Protein 3E8U (pdb70)

B-factor: mean 20.19, std 6.58, range [5.54, 47.51]

Secondary structure (P-SEA, 3-state):
ccbbbbbcbbbbcccbbbbbbbbbcccccccbbbbbbbbcccbbbbbcccccccccbbbbcccccccbbbbbcccccbbbbbbcccccccbbbbbbbbbccccccccccbbbbbbccbbbbbbbbbbbbccccccbbbbbcccccccccbbbbbcccccccccbbbbbbbbcccbbbbbbbbbbcccccccbbbbbbbbbcccbbbbbbbbcc/ccccccccccccccccbbbbbbbbbcccccccccccbbbbbbcccccccccccccccccccccccbbbbbcccbbbbbbccccccccbbbbbbbccccccccccbbbbbbbbcbbbbbbbbbcccaaaaaacbbbbbbbbcccccccbbbbbbcccccccccbbbbbbcccccccbbbbbbbbbbccccccccccccbbbbccccccccccccccc/cccccccccc

Solvent-accessible surface area: 19790 Å² total

Foldseek 3Di:
DWAWAKDAAEEAAAQAKDKMKIATDDDQLQVWKKWKWWQFPVGDIDTAWIARSNVQDTDGDPVNPDQWDWGDDVVRSMIMIMGGRDDQRSFTWMKIFIDDPPDTPHIYPTYTYHYDPDDWDAWDKDWAEDDPPDQKDKIKIKTWFGDDDDKDKDKPVPPFDPQKDKDDWDDDPNGTITMMMGMDGVVCPPVHWIWMWMGDVRVRDIDIGTHDD/DWAKAKPDQEDEDEAQDKDKIKIFTPWFQDDPHFRQKFKWWADPPDDTHGAAGRFFHGDPPHDPQWGKDDGTGIIMIMGGRDALQRQTWMKMWGDSDPPIDIYPTYGYAYDDDWDFWDKDKDWADPVVLVVFKTKIKMKTDFGPDPDKDKFKDFQRHTDDPQKDKDKDRQDSHNRGIMMMIMHMDTSVVVVVTFKIWIWMDDPVDPGIDIDMGTPD/DDDDPDPVDD

Radius of gyration: 24.17 Å; Cα contacts (8 Å, |Δi|>4): 1186; chains: 3; bounding box: 76×47×47 Å

Sequence (439 aa):
QIQLVQSGPELRKPGETVKISCKGSGYTFTHYGINWVKQTPSKDLKWMGWINTHTGEPIYADDFKGRFAFSLETSANTAYLQINNLNNGDMGTYFCTRSHRFGLDYWGQGTSVTVSSAKTTPPSVYPLAPGSAASMVTLGCLVKGYFPEPVTVTWNSGSLSSGVHTFPAVLQSDLYTLSSSVTVPSSTWPSETVTCNVAHPASSTKVDKKILDDNVLTQSPPSLAVSLGQRATISCKASQSVDYNGDSYLNWYQQKPGQPPKFLIYAASNLESGIPARFSGSGSGTDFNLNIHPVEEEDAATYYCQQSNEDPFTFGSGTKLEIKRADAAPTVSIFPPSSEQLTSGGASVVCFLNNFYPKDINVKWKIDGSERQNGVLNSWTDQDSKDSTYSMSSTLTLTKDEYERHNSYTCEATHKTSTSPIVKSFNRNGVQGSGAFGR

Nearest PDB structures (foldseek):
  3e8u-assembly1_L  TM=1.005E+00  e=2.965E-43  Mus musculus
  6ltg-assembly2_D  TM=9.933E-01  e=2.574E-39  Mus musculus
  8d54-assembly1_B  TM=9.760E-01  e=1.245E-37  Mus musculus
  5fb8-assembly1_A  TM=9.841E-01  e=1.713E-36  Mus musculus
  4mau-assembly1_L  TM=9.650E-01  e=2.745E-36  unclassified

Structure (mmCIF, N/CA/C/O backbone):
data_3E8U
#
_entry.id   3E8U
#
_cell.length_a   77.900
_cell.length_b   88.878
_cell.length_c   138.509
_cell.angle_alpha   90.000
_cell.angle_beta   90.000
_cell.angle_gamma   90.000
#
_symmetry.space_group_name_H-M   'C 2 2 21'
#
loop_
_entity.id
_entity.type
_entity.pdbx_description
1 polymer 'Fab 106.3 heavy chain'
2 polymer 'Fab 106.3 light chain'
3 polymer 'BNP peptide epitope'
4 water water
#
loop_
_atom_site.group_PDB
_atom_site.id
_atom_site.type_symbol
_atom_site.label_atom_id
_atom_site.label_alt_id
_atom_site.label_comp_id
_atom_site.label_asym_id
_atom_site.label_entity_id
_atom_site.label_seq_id
_atom_site.pdbx_PDB_ins_code
_atom_site.Cartn_x
_atom_site.Cartn_y
_atom_site.Cartn_z
_atom_site.occupancy
_atom_site.B_iso_or_equiv
_atom_site.auth_seq_id
_atom_site.auth_comp_id
_atom_site.auth_asym_id
_atom_site.auth_atom_id
_atom_site.pdbx_PDB_model_num
ATOM 1 N N . GLN A 1 1 ? 9.093 29.956 36.820 1.00 22.70 1 GLN H N 1
ATOM 2 C CA . GLN A 1 1 ? 8.875 28.505 37.062 1.00 22.10 1 GLN H CA 1
ATOM 3 C C . GLN A 1 1 ? 9.604 28.006 38.306 1.00 20.77 1 GLN H C 1
ATOM 4 O O . GLN A 1 1 ? 9.495 26.834 38.679 1.00 20.88 1 GLN H O 1
ATOM 10 N N . ILE A 1 2 ? 10.328 28.912 38.959 1.00 19.44 2 ILE H N 1
ATOM 11 C CA . ILE A 1 2 ? 10.762 28.687 40.330 1.00 17.75 2 ILE H CA 1
ATOM 12 C C . ILE A 1 2 ? 9.577 29.012 41.245 1.00 17.37 2 ILE H C 1
ATOM 13 O O . ILE A 1 2 ? 8.936 30.045 41.085 1.00 16.80 2 ILE H O 1
ATOM 18 N N . GLN A 1 3 ? 9.284 28.128 42.192 1.00 16.54 3 GLN H N 1
ATOM 19 C CA . GLN A 1 3 ? 8.280 28.442 43.194 1.00 16.93 3 GLN H CA 1
ATOM 20 C C . GLN A 1 3 ? 8.563 27.795 44.534 1.00 15.72 3 GLN H C 1
ATOM 21 O O . GLN A 1 3 ? 9.304 26.827 44.619 1.00 15.54 3 GLN H O 1
ATOM 27 N N . LEU A 1 4 ? 7.981 28.375 45.577 1.00 14.77 4 LEU H N 1
ATOM 28 C CA . LEU A 1 4 ? 7.951 27.782 46.897 1.00 13.54 4 LEU H CA 1
ATOM 29 C C . LEU A 1 4 ? 6.477 27.529 47.204 1.00 13.73 4 LEU H C 1
ATOM 30 O O . LEU A 1 4 ? 5.659 28.454 47.158 1.00 13.87 4 LEU H O 1
ATOM 35 N N . VAL A 1 5 ? 6.132 26.277 47.482 1.00 13.26 5 VAL H N 1
ATOM 36 C CA . VAL A 1 5 ? 4.746 25.914 47.752 1.00 12.92 5 VAL H CA 1
ATOM 37 C C . VAL A 1 5 ? 4.658 25.359 49.170 1.00 13.49 5 VAL H C 1
ATOM 38 O O . VAL A 1 5 ? 5.390 24.426 49.540 1.00 13.53 5 VAL H O 1
ATOM 42 N N . GLN A 1 6 ? 3.787 25.969 49.965 1.00 13.19 6 GLN H N 1
ATOM 43 C CA . GLN A 1 6 ? 3.609 25.595 51.358 1.00 13.20 6 GLN H CA 1
ATOM 44 C C . GLN A 1 6 ? 2.401 24.685 51.545 1.00 13.65 6 GLN H C 1
ATOM 45 O O . GLN A 1 6 ? 1.547 24.578 50.662 1.00 13.36 6 GLN H O 1
ATOM 51 N N . SER A 1 7 ? 2.335 24.039 52.708 1.00 13.91 7 SER H N 1
ATOM 52 C CA . SER A 1 7 ? 1.189 23.211 53.082 1.00 14.50 7 SER H CA 1
ATOM 53 C C . SER A 1 7 ? -0.022 24.099 53.399 1.00 14.26 7 SER H C 1
ATOM 54 O O . SER A 1 7 ? 0.114 25.322 53.478 1.00 14.90 7 SER H O 1
ATOM 57 N N . GLY A 1 8 ? -1.187 23.487 53.588 1.00 14.32 8 GLY H N 1
ATOM 58 C CA . GLY A 1 8 ? -2.457 24.214 53.652 1.00 14.30 8 GLY H CA 1
ATOM 59 C C . GLY A 1 8 ? -2.765 24.809 55.007 1.00 14.10 8 GLY H C 1
ATOM 60 O O . GLY A 1 8 ? -1.990 24.629 55.943 1.00 14.13 8 GLY H O 1
ATOM 61 N N . PRO A 1 9 ? -3.898 25.535 55.119 1.00 14.21 9 PRO H N 1
ATOM 62 C CA . PRO A 1 9 ? -4.301 26.167 56.386 1.00 14.73 9 PRO H CA 1
ATOM 63 C C . PRO A 1 9 ? -4.402 25.151 57.519 1.00 15.27 9 PRO H C 1
ATOM 64 O O . PRO A 1 9 ? -4.825 24.008 57.300 1.00 15.32 9 PRO H O 1
ATOM 68 N N . GLU A 1 10 ? -4.004 25.564 58.716 1.00 16.10 10 GLU H N 1
ATOM 69 C CA . GLU A 1 10 ? -4.016 24.665 59.869 1.00 17.12 10 GLU H CA 1
ATOM 70 C C . GLU A 1 10 ? -4.823 25.229 61.035 1.00 17.37 10 GLU H C 1
ATOM 71 O O . GLU A 1 10 ? -4.740 26.427 61.354 1.00 17.03 10 GLU H O 1
ATOM 77 N N . LEU A 1 11 ? -5.594 24.338 61.655 1.00 17.90 11 LEU H N 1
ATOM 78 C CA . LEU A 1 11 ? -6.325 24.618 62.891 1.00 18.28 11 LEU H CA 1
ATOM 79 C C . LEU A 1 11 ? -5.792 23.717 64.000 1.00 18.24 11 LEU H C 1
ATOM 80 O O . LEU A 1 11 ? -5.683 22.503 63.825 1.00 18.20 11 LEU H O 1
ATOM 85 N N . ARG A 1 12 ? -5.467 24.322 65.139 1.00 19.06 12 ARG H N 1
ATOM 86 C CA . ARG A 1 12 ? -5.024 23.573 66.321 1.00 19.83 12 ARG H CA 1
ATOM 87 C C . ARG A 1 12 ? -5.678 24.118 67.584 1.00 20.18 12 ARG H C 1
ATOM 88 O O . ARG A 1 12 ? -6.075 25.279 67.640 1.00 20.63 12 ARG H O 1
ATOM 96 N N . LYS A 1 13 ? -5.811 23.263 68.589 1.00 21.31 13 LYS H N 1
ATOM 97 C CA . LYS A 1 13 ? -6.188 23.701 69.936 1.00 22.00 13 LYS H CA 1
ATOM 98 C C . LYS A 1 13 ? -4.950 24.241 70.662 1.00 22.14 13 LYS H C 1
ATOM 99 O O . LYS A 1 13 ? -3.825 23.865 70.311 1.00 21.85 13 LYS H O 1
ATOM 105 N N . PRO A 1 14 ? -5.146 25.122 71.675 1.00 22.52 14 PRO H N 1
ATOM 106 C CA . PRO A 1 14 ? -4.009 25.623 72.467 1.00 22.55 14 PRO H CA 1
ATOM 107 C C . PRO A 1 14 ? -3.150 24.483 73.028 1.00 22.50 14 PRO H C 1
ATOM 108 O O . PRO A 1 14 ? -3.686 23.446 73.443 1.00 22.27 14 PRO H O 1
ATOM 112 N N . GLY A 1 15 ? -1.828 24.658 72.999 1.00 21.94 15 GLY H N 1
ATOM 113 C CA . GLY A 1 15 ? -0.920 23.662 73.561 1.00 21.55 15 GLY H CA 1
ATOM 114 C C . GLY A 1 15 ? -0.451 22.608 72.579 1.00 21.38 15 GLY H C 1
ATOM 115 O O . GLY A 1 15 ? 0.526 21.908 72.832 1.00 21.52 15 GLY H O 1
ATOM 116 N N . GLU A 1 16 ? -1.136 22.502 71.446 1.00 20.83 16 GLU H N 1
ATOM 117 C CA . GLU A 1 16 ? -0.773 21.525 70.433 1.00 20.38 16 GLU H CA 1
ATOM 118 C C . GLU A 1 16 ? 0.395 22.029 69.569 1.00 19.54 16 GLU H C 1
ATOM 119 O O . GLU A 1 16 ? 0.886 23.152 69.749 1.00 18.70 16 GLU H O 1
ATOM 125 N N . THR A 1 17 ? 0.798 21.186 68.620 1.00 18.61 17 THR H N 1
ATOM 126 C CA . THR A 1 17 ? 1.917 21.452 67.730 1.00 17.92 17 THR H CA 1
ATOM 127 C C . THR A 1 17 ? 1.437 21.548 66.285 1.00 17.47 17 THR H C 1
ATOM 128 O O . THR A 1 17 ? 0.510 20.846 65.891 1.00 17.49 17 THR H O 1
ATOM 132 N N . VAL A 1 18 ? 2.063 22.441 65.517 1.00 16.48 18 VAL H N 1
ATOM 133 C CA . VAL A 1 18 ? 1.871 22.508 64.072 1.00 15.54 18 VAL H CA 1
ATOM 134 C C . VAL A 1 18 ? 3.220 22.396 63.336 1.00 15.81 18 VAL H C 1
ATOM 135 O O . VAL A 1 18 ? 4.208 22.986 63.755 1.00 15.90 18 VAL H O 1
ATOM 139 N N . LYS A 1 19 ? 3.239 21.620 62.255 1.00 15.40 19 LYS H N 1
ATOM 140 C CA . LYS A 1 19 ? 4.388 21.530 61.375 1.00 15.68 19 LYS H CA 1
ATOM 141 C C . LYS A 1 19 ? 3.973 21.928 59.961 1.00 15.41 19 LYS H C 1
ATOM 142 O O . LYS A 1 19 ? 3.020 21.377 59.409 1.00 15.75 19 LYS H O 1
ATOM 148 N N . ILE A 1 20 ? 4.705 22.884 59.398 1.00 14.97 20 ILE H N 1
ATOM 149 C CA . ILE A 1 20 ? 4.388 23.515 58.114 1.00 14.60 20 ILE H CA 1
ATOM 150 C C . ILE A 1 20 ? 5.530 23.259 57.133 1.00 14.63 20 ILE H C 1
ATOM 151 O O . ILE A 1 20 ? 6.699 23.431 57.487 1.00 14.56 20 ILE H O 1
ATOM 156 N N . SER A 1 21 ? 5.197 22.836 55.913 1.00 14.32 21 SER H N 1
ATOM 157 C CA . SER A 1 21 ? 6.225 22.576 54.899 1.00 14.82 21 SER H CA 1
ATOM 158 C C . SER A 1 21 ? 6.305 23.668 53.834 1.00 14.79 21 SER H C 1
ATOM 159 O O . SER A 1 21 ? 5.340 24.386 53.588 1.00 14.49 21 SER H O 1
ATOM 162 N N . CYS A 1 22 ? 7.482 23.774 53.228 1.00 15.19 22 CYS H N 1
ATOM 163 C CA . CYS A 1 22 ? 7.775 24.700 52.152 1.00 15.47 22 CYS H CA 1
ATOM 164 C C . CYS A 1 22 ? 8.637 23.968 51.114 1.00 15.39 22 CYS H C 1
ATOM 165 O O . CYS A 1 22 ? 9.804 23.664 51.365 1.00 15.38 22 CYS H O 1
ATOM 168 N N . LYS A 1 23 ? 8.062 23.690 49.953 1.00 15.56 23 LYS H N 1
ATOM 169 C CA . LYS A 1 23 ? 8.749 22.913 48.926 1.00 15.44 23 LYS H CA 1
ATOM 170 C C . LYS A 1 23 ? 9.240 23.817 47.799 1.00 15.21 23 LYS H C 1
ATOM 171 O O . LYS A 1 23 ? 8.452 24.504 47.177 1.00 14.80 23 LYS H O 1
ATOM 177 N N . GLY A 1 24 ? 10.546 23.815 47.542 1.00 15.26 24 GLY H N 1
ATOM 178 C CA . GLY A 1 24 ? 11.100 24.629 46.455 1.00 14.82 24 GLY H CA 1
ATOM 179 C C . GLY A 1 24 ? 11.288 23.818 45.193 1.00 14.97 24 GLY H C 1
ATOM 180 O O . GLY A 1 24 ? 11.689 22.647 45.258 1.00 15.81 24 GLY H O 1
ATOM 181 N N . SER A 1 25 ? 10.985 24.422 44.047 1.00 14.45 25 SER H N 1
ATOM 182 C CA . SER A 1 25 ? 11.210 23.778 42.749 1.00 14.37 25 SER H CA 1
ATOM 183 C C . SER A 1 25 ? 11.743 24.754 41.692 1.00 13.63 25 SER H C 1
ATOM 184 O O . SER A 1 25 ? 11.567 25.960 41.806 1.00 12.99 25 SER H O 1
ATOM 187 N N . GLY A 1 26 ? 12.404 24.215 40.677 1.00 13.36 26 GLY H N 1
ATOM 188 C CA . GLY A 1 26 ? 12.881 24.999 39.543 1.00 13.53 26 GLY H CA 1
ATOM 189 C C . GLY A 1 26 ? 14.290 25.535 39.738 1.00 13.47 26 GLY H C 1
ATOM 190 O O . GLY A 1 26 ? 14.801 26.291 38.908 1.00 14.35 26 GLY H O 1
ATOM 191 N N . TYR A 1 27 ? 14.910 25.146 40.844 1.00 13.32 27 TYR H N 1
ATOM 192 C CA . TYR A 1 27 ? 16.275 25.533 41.187 1.00 12.80 27 TYR H CA 1
ATOM 193 C C . TYR A 1 27 ? 16.789 24.501 42.177 1.00 12.88 27 TYR H C 1
ATOM 194 O O . TYR A 1 27 ? 15.997 23.710 42.713 1.00 12.73 27 TYR H O 1
ATOM 203 N N . THR A 1 28 ? 18.111 24.511 42.408 1.00 12.84 28 THR H N 1
ATOM 204 C CA . THR A 1 28 ? 18.755 23.592 43.329 1.00 12.62 28 THR H CA 1
ATOM 205 C C . THR A 1 28 ? 18.461 24.053 44.743 1.00 12.50 28 THR H C 1
ATOM 206 O O . THR A 1 28 ? 18.969 25.076 45.181 1.00 12.19 28 THR H O 1
ATOM 210 N N . PHE A 1 29 ? 17.632 23.268 45.433 1.00 12.88 29 PHE H N 1
ATOM 211 C CA . PHE A 1 29 ? 17.110 23.598 46.750 1.00 12.80 29 PHE H CA 1
ATOM 212 C C . PHE A 1 29 ? 18.192 23.826 47.806 1.00 13.20 29 PHE H C 1
ATOM 213 O O . PHE A 1 29 ? 18.080 24.751 48.620 1.00 13.86 29 PHE H O 1
ATOM 221 N N . THR A 1 30 ? 19.229 22.990 47.805 1.00 13.19 30 THR H N 1
ATOM 222 C CA . THR A 1 30 ? 20.311 23.104 48.803 1.00 12.81 30 THR H CA 1
ATOM 223 C C . THR A 1 30 ? 21.331 24.221 48.548 1.00 12.97 30 THR H C 1
ATOM 224 O O . THR A 1 30 ? 22.370 24.286 49.231 1.00 13.47 30 THR H O 1
ATOM 228 N N . HIS A 1 31 ? 21.041 25.098 47.585 1.00 12.12 31 HIS H N 1
ATOM 229 C CA . HIS A 1 31 ? 21.957 26.180 47.223 1.00 11.77 31 HIS H CA 1
ATOM 230 C C . HIS A 1 31 ? 21.485 27.544 47.725 1.00 11.52 31 HIS H C 1
ATOM 231 O O . HIS A 1 31 ? 22.229 28.532 47.676 1.00 10.93 31 HIS H O 1
ATOM 238 N N . TYR A 1 32 ? 20.257 27.579 48.243 1.00 11.14 32 TYR H N 1
ATOM 239 C CA . TYR A 1 32 ? 19.653 28.818 48.731 1.00 10.81 32 TYR H CA 1
ATOM 240 C C . TYR A 1 32 ? 19.061 28.660 50.125 1.00 10.51 32 TYR H C 1
ATOM 241 O O . TYR A 1 32 ? 18.403 27.666 50.407 1.00 10.68 32 TYR H O 1
ATOM 250 N N . GLY A 1 33 ? 19.288 29.645 50.989 1.00 10.32 33 GLY H N 1
ATOM 251 C CA . GLY A 1 33 ? 18.710 29.622 52.330 1.00 10.41 33 GLY H CA 1
ATOM 252 C C . GLY A 1 33 ? 17.199 29.836 52.286 1.00 10.58 33 GLY H C 1
ATOM 253 O O . GLY A 1 33 ? 16.665 30.400 51.314 1.00 10.27 33 GLY H O 1
ATOM 254 N N . ILE A 1 34 ? 16.518 29.349 53.320 1.00 10.84 34 ILE H N 1
ATOM 255 C CA . ILE A 1 34 ? 15.078 29.584 53.513 1.00 11.18 34 ILE H CA 1
ATOM 256 C C . ILE A 1 34 ? 14.912 30.436 54.767 1.00 11.38 34 ILE H C 1
ATOM 257 O O . ILE A 1 34 ? 15.431 30.085 55.834 1.00 11.47 34 ILE H O 1
ATOM 262 N N . ASN A 1 35 ? 14.217 31.562 54.626 1.00 11.70 35 ASN H N 1
ATOM 263 C CA . ASN A 1 35 ? 13.868 32.423 55.759 1.00 11.65 35 ASN H CA 1
ATOM 264 C C . ASN A 1 35 ? 12.424 32.170 56.144 1.00 11.51 35 ASN H C 1
ATOM 265 O O . ASN A 1 35 ? 11.635 31.760 55.306 1.00 11.93 35 ASN H O 1
ATOM 270 N N . TRP A 1 36 ? 12.080 32.398 57.409 1.00 11.83 36 TRP H N 1
ATOM 271 C CA . TRP A 1 36 ? 10.684 32.274 57.848 1.00 12.56 36 TRP H CA 1
ATOM 272 C C . TRP A 1 36 ? 10.193 33.627 58.345 1.00 12.60 36 TRP H C 1
ATOM 273 O O . TRP A 1 36 ? 10.902 34.340 59.067 1.00 12.63 36 TRP H O 1
ATOM 284 N N . VAL A 1 37 ? 9.003 33.999 57.888 1.00 12.56 37 VAL H N 1
ATOM 285 C CA . VAL A 1 37 ? 8.414 35.285 58.204 1.00 12.76 37 VAL H CA 1
ATOM 286 C C . VAL A 1 37 ? 6.991 35.061 58.728 1.00 13.22 37 VAL H C 1
ATOM 287 O O . VAL A 1 37 ? 6.183 34.366 58.104 1.00 13.30 37 VAL H O 1
ATOM 291 N N . LYS A 1 38 ? 6.699 35.652 59.879 1.00 13.49 38 LYS H N 1
ATOM 292 C CA . LYS A 1 38 ? 5.330 35.687 60.410 1.00 14.23 38 LYS H CA 1
ATOM 293 C C . LYS A 1 38 ? 4.614 36.977 60.026 1.00 14.31 38 LYS H C 1
ATOM 294 O O . LYS A 1 38 ? 5.167 38.063 60.196 1.00 14.60 38 LYS H O 1
ATOM 300 N N . GLN A 1 39 ? 3.389 36.860 59.519 1.00 14.36 39 GLN H N 1
ATOM 301 C CA . GLN A 1 39 ? 2.506 38.021 59.445 1.00 14.85 39 GLN H CA 1
ATOM 302 C C . GLN A 1 39 ? 1.408 37.892 60.518 1.00 15.71 39 GLN H C 1
ATOM 303 O O . GLN A 1 39 ? 0.651 36.907 60.548 1.00 15.50 39 GLN H O 1
ATOM 309 N N . THR A 1 40 ? 1.357 38.872 61.419 1.00 16.52 40 THR H N 1
ATOM 310 C CA . THR A 1 40 ? 0.380 38.878 62.514 1.00 17.50 40 THR H CA 1
ATOM 311 C C . THR A 1 40 ? -1.011 39.187 61.961 1.00 17.73 40 THR H C 1
ATOM 312 O O . THR A 1 40 ? -1.112 39.651 60.829 1.00 17.91 40 THR H O 1
ATOM 316 N N . PRO A 1 41 ? -2.086 38.894 62.732 1.00 18.65 41 PRO H N 1
ATOM 317 C CA . PRO A 1 41 ? -3.445 39.323 62.342 1.00 19.23 41 PRO H CA 1
ATOM 318 C C . PRO A 1 41 ? -3.558 40.813 61.988 1.00 19.59 41 PRO H C 1
ATOM 319 O O . PRO A 1 41 ? -4.225 41.153 61.012 1.00 20.21 41 PRO H O 1
ATOM 323 N N . SER A 1 42 ? -2.884 41.680 62.744 1.00 20.37 42 SER H N 1
ATOM 324 C CA . SER A 1 42 ? -2.824 43.124 62.440 1.00 20.94 42 SER H CA 1
ATOM 325 C C . SER A 1 42 ? -1.928 43.460 61.245 1.00 20.99 42 SER H C 1
ATOM 326 O O . SER A 1 42 ? -1.751 44.630 60.907 1.00 21.28 42 SER H O 1
ATOM 329 N N . LYS A 1 43 ? -1.380 42.426 60.606 1.00 21.12 43 LYS H N 1
ATOM 330 C CA . LYS A 1 43 ? -0.626 42.549 59.339 1.00 21.19 43 LYS H CA 1
ATOM 331 C C . LYS A 1 43 ? 0.846 42.966 59.461 1.00 20.54 43 LYS H C 1
ATOM 332 O O . LYS A 1 43 ? 1.491 43.244 58.447 1.00 20.64 43 LYS H O 1
ATOM 338 N N . ASP A 1 44 ? 1.372 43.010 60.686 1.00 20.15 44 ASP H N 1
ATOM 339 C CA . ASP A 1 44 ? 2.802 43.263 60.891 1.00 19.76 44 ASP H CA 1
ATOM 340 C C . ASP A 1 44 ? 3.643 42.088 60.366 1.00 18.95 44 ASP H C 1
ATOM 341 O O . ASP A 1 44 ? 3.250 40.938 60.500 1.00 18.57 44 ASP H O 1
ATOM 346 N N . LEU A 1 45 ? 4.796 42.388 59.770 1.00 18.21 45 LEU H N 1
ATOM 347 C CA . LEU A 1 45 ? 5.707 41.337 59.289 1.00 17.27 45 LEU H CA 1
ATOM 348 C C . LEU A 1 45 ? 6.904 41.166 60.223 1.00 16.99 45 LEU H C 1
ATOM 349 O O . LEU A 1 45 ? 7.636 42.118 60.489 1.00 16.65 45 LEU H O 1
ATOM 354 N N . LYS A 1 46 ? 7.097 39.939 60.703 1.00 16.92 46 LYS H N 1
ATOM 355 C CA . LYS A 1 46 ? 8.182 39.616 61.631 1.00 17.12 46 LYS H CA 1
ATOM 356 C C . LYS A 1 46 ? 9.075 38.514 61.080 1.00 15.78 46 LYS H C 1
ATOM 357 O O . LYS A 1 46 ? 8.613 37.433 60.762 1.00 16.24 46 LYS H O 1
ATOM 363 N N . TRP A 1 47 ? 10.360 38.805 60.950 1.00 15.16 47 TRP H N 1
ATOM 364 C CA . TRP A 1 47 ? 11.342 37.807 60.512 1.00 13.96 47 TRP H CA 1
ATOM 365 C C . TRP A 1 47 ? 11.656 36.845 61.668 1.00 13.35 47 TRP H C 1
ATOM 366 O O . TRP A 1 47 ? 12.032 37.276 62.761 1.00 13.57 47 TRP H O 1
ATOM 377 N N . MET A 1 48 ? 11.473 35.550 61.433 1.00 12.93 48 MET H N 1
ATOM 378 C CA . MET A 1 48 ? 11.654 34.530 62.486 1.00 12.69 48 MET H CA 1
ATOM 379 C C . MET A 1 48 ? 13.044 33.887 62.529 1.00 12.68 48 MET H C 1
ATOM 380 O O . MET A 1 48 ? 13.402 33.231 63.507 1.00 12.24 48 MET H O 1
ATOM 385 N N . GLY A 1 49 ? 13.812 34.063 61.462 1.00 12.52 49 GLY H N 1
ATOM 386 C CA . GLY A 1 49 ? 15.099 33.373 61.326 1.00 12.46 49 GLY H CA 1
ATOM 387 C C . GLY A 1 49 ? 15.227 32.676 59.985 1.00 12.60 49 GLY H C 1
ATOM 388 O O . GLY A 1 49 ? 14.373 32.844 59.100 1.00 12.62 49 GLY H O 1
ATOM 389 N N . TRP A 1 50 ? 16.284 31.882 59.837 1.00 12.16 50 TRP H N 1
ATOM 390 C CA . TRP A 1 50 ? 16.566 31.207 58.579 1.00 12.22 50 TRP H CA 1
ATOM 391 C C . TRP A 1 50 ? 17.312 29.888 58.778 1.00 12.22 50 TRP H C 1
ATOM 392 O O . TRP A 1 50 ? 17.904 29.640 59.821 1.00 12.15 50 TRP H O 1
ATOM 403 N N . ILE A 1 51 ? 17.260 29.034 57.770 1.00 12.91 51 ILE H N 1
ATOM 404 C CA . ILE A 1 51 ? 17.988 27.776 57.797 1.00 12.87 51 ILE H CA 1
ATOM 405 C C . ILE A 1 51 ? 18.906 27.682 56.570 1.00 13.80 51 ILE H C 1
ATOM 406 O O . ILE A 1 51 ? 18.495 27.969 55.440 1.00 13.74 51 ILE H O 1
ATOM 411 N N . ASN A 1 52 ? 20.168 27.331 56.824 1.00 14.38 52 ASN H N 1
ATOM 412 C CA . ASN A 1 52 ? 21.121 27.039 55.767 1.00 14.60 52 ASN H CA 1
ATOM 413 C C . ASN A 1 52 ? 20.744 25.672 55.208 1.00 14.82 52 ASN H C 1
ATOM 414 O O . ASN A 1 52 ? 20.714 24.682 55.942 1.00 14.87 52 ASN H O 1
ATOM 419 N N . THR A 1 53 A 20.417 25.620 53.923 1.00 14.65 52 THR H N 1
ATOM 420 C CA . THR A 1 53 A 19.925 24.379 53.330 1.00 14.93 52 THR H CA 1
ATOM 421 C C . THR A 1 53 A 21.040 23.391 52.958 1.00 15.10 52 THR H C 1
ATOM 422 O O . THR A 1 53 A 20.766 22.242 52.630 1.00 14.66 52 THR H O 1
ATOM 426 N N . HIS A 1 54 ? 22.284 23.853 53.007 1.00 15.94 53 HIS H N 1
ATOM 427 C CA . HIS A 1 54 ? 23.443 23.009 52.727 1.00 16.79 53 HIS H CA 1
ATOM 428 C C . HIS A 1 54 ? 23.972 22.368 54.025 1.00 16.75 53 HIS H C 1
ATOM 429 O O . HIS A 1 54 ? 24.274 21.176 54.057 1.00 16.84 53 HIS H O 1
ATOM 436 N N . THR A 1 55 ? 24.061 23.158 55.092 1.00 16.64 54 THR H N 1
ATOM 437 C CA . THR A 1 55 ? 24.540 22.651 56.378 1.00 16.47 54 THR H CA 1
ATOM 438 C C . THR A 1 55 ? 23.408 22.177 57.301 1.00 16.23 54 THR H C 1
ATOM 439 O O . THR A 1 55 ? 23.641 21.385 58.212 1.00 15.99 54 THR H O 1
ATOM 443 N N . GLY A 1 56 ? 22.193 22.669 57.073 1.00 15.67 55 GLY H N 1
ATOM 444 C CA . GLY A 1 56 ? 21.058 22.348 57.941 1.00 15.90 55 GLY H CA 1
ATOM 445 C C . GLY A 1 56 ? 20.985 23.168 59.224 1.00 15.98 55 GLY H C 1
ATOM 446 O O . GLY A 1 56 ? 20.095 22.952 60.054 1.00 15.50 55 GLY H O 1
ATOM 447 N N . GLU A 1 57 ? 21.916 24.104 59.391 1.00 16.33 56 GLU H N 1
ATOM 448 C CA . GLU A 1 57 ? 21.977 24.925 60.600 1.00 17.75 56 GLU H CA 1
ATOM 449 C C . GLU A 1 57 ? 20.925 26.041 60.591 1.00 16.75 56 GLU H C 1
ATOM 450 O O . GLU A 1 57 ? 20.858 26.818 59.635 1.00 16.28 56 GLU H O 1
ATOM 456 N N . PRO A 1 58 ? 20.072 26.091 61.642 1.00 16.65 57 PRO H N 1
ATOM 457 C CA . PRO A 1 58 ? 19.102 27.174 61.819 1.00 16.13 57 PRO H CA 1
ATOM 458 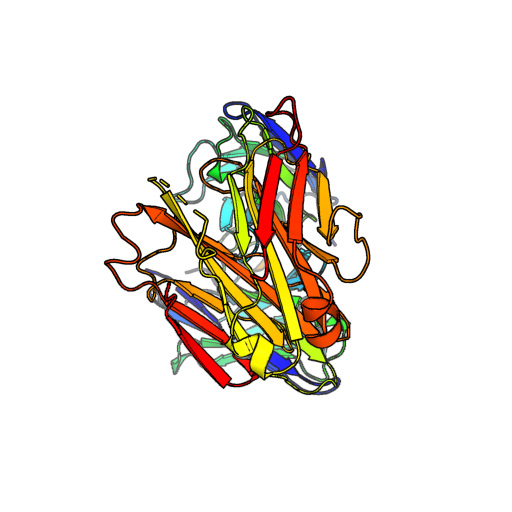C C . PRO A 1 58 ? 19.623 28.321 62.686 1.00 16.06 57 PRO H C 1
ATOM 459 O O . PRO A 1 58 ? 20.414 28.112 63.594 1.00 16.66 57 PRO H O 1
ATOM 463 N N . ILE A 1 59 ? 19.169 29.528 62.392 1.00 15.82 58 ILE H N 1
ATOM 464 C CA . ILE A 1 59 ? 19.387 30.691 63.234 1.00 15.33 58 ILE H CA 1
ATOM 465 C C . ILE A 1 59 ? 17.992 31.262 63.531 1.00 15.03 58 ILE H C 1
ATOM 466 O O . ILE A 1 59 ? 17.237 31.535 62.608 1.00 14.33 58 ILE H O 1
ATOM 471 N N . TYR A 1 60 ? 17.677 31.438 64.813 1.00 14.55 59 TYR H N 1
ATOM 472 C CA . TYR A 1 60 ? 16.399 31.986 65.255 1.00 14.12 59 TYR H CA 1
ATOM 473 C C . TYR A 1 60 ? 16.521 33.434 65.690 1.00 14.85 59 TYR H C 1
ATOM 474 O O . TYR A 1 60 ? 17.471 33.805 66.382 1.00 15.18 59 TYR H O 1
ATOM 483 N N . ALA A 1 61 ? 15.564 34.253 65.256 1.00 15.46 60 ALA H N 1
ATOM 484 C CA . ALA A 1 61 ? 15.383 35.584 65.801 1.00 15.89 60 ALA H CA 1
ATOM 485 C C . ALA A 1 61 ? 15.026 35.443 67.283 1.00 16.11 60 ALA H C 1
ATOM 486 O O . ALA A 1 61 ? 14.368 34.464 67.691 1.00 15.92 60 ALA H O 1
ATOM 488 N N . ASP A 1 62 ? 15.490 36.410 68.075 1.00 16.53 61 ASP H N 1
ATOM 489 C CA . ASP A 1 62 ? 15.265 36.449 69.521 1.00 17.07 61 ASP H CA 1
ATOM 490 C C . ASP A 1 62 ? 13.800 36.333 69.894 1.00 17.31 61 ASP H C 1
ATOM 491 O O . ASP A 1 62 ? 13.475 35.812 70.966 1.00 17.34 61 ASP H O 1
ATOM 496 N N . ASP A 1 63 ? 12.926 36.827 69.016 1.00 17.61 62 ASP H N 1
ATOM 497 C CA . ASP A 1 63 ? 11.475 36.729 69.230 1.00 18.84 62 ASP H CA 1
ATOM 498 C C . ASP A 1 63 ? 10.896 35.346 69.003 1.00 18.01 62 ASP H C 1
ATOM 499 O O . ASP A 1 63 ? 9.770 35.083 69.402 1.00 18.01 62 ASP H O 1
ATOM 504 N N . PHE A 1 64 ? 11.687 34.465 68.391 1.00 17.96 63 PHE H N 1
ATOM 505 C CA . PHE A 1 64 ? 11.243 33.125 68.032 1.00 17.84 63 PHE H CA 1
ATOM 506 C C . PHE A 1 64 ? 12.165 32.029 68.569 1.00 18.23 63 PHE H C 1
ATOM 507 O O . PHE A 1 64 ? 12.349 30.983 67.937 1.00 18.08 63 PHE H O 1
ATOM 515 N N . LYS A 1 65 ? 12.711 32.282 69.758 1.00 18.95 64 LYS H N 1
ATOM 516 C CA . LYS A 1 65 ? 13.629 31.373 70.427 1.00 20.34 64 LYS H CA 1
ATOM 517 C C . LYS A 1 65 ? 12.914 30.637 71.534 1.00 20.92 64 LYS H C 1
ATOM 518 O O . LYS A 1 65 ? 12.512 31.250 72.534 1.00 22.70 64 LYS H O 1
ATOM 524 N N . GLY A 1 66 ? 12.746 29.329 71.352 1.00 20.88 65 GLY H N 1
ATOM 525 C CA . GLY A 1 66 ? 12.074 28.478 72.332 1.00 20.10 65 GLY H CA 1
ATOM 526 C C . GLY A 1 66 ? 11.179 27.422 71.698 1.00 19.62 65 GLY H C 1
ATOM 527 O O . GLY A 1 66 ? 11.513 26.241 71.699 1.00 19.99 65 GLY H O 1
ATOM 528 N N . ARG A 1 67 ? 10.050 27.845 71.139 1.00 18.79 66 ARG H N 1
ATOM 529 C CA . ARG A 1 67 ? 9.021 26.905 70.670 1.00 18.50 66 ARG H CA 1
ATOM 530 C C . ARG A 1 67 ? 9.007 26.693 69.144 1.00 18.16 66 ARG H C 1
ATOM 531 O O . ARG A 1 67 ? 8.135 25.993 68.618 1.00 18.04 66 ARG H O 1
ATOM 539 N N . PHE A 1 68 ? 9.972 27.285 68.449 1.00 17.32 67 PHE H N 1
ATOM 540 C CA . PHE A 1 68 ? 9.999 27.267 66.978 1.00 17.12 67 PHE H CA 1
ATOM 541 C C . PHE A 1 68 ? 11.208 26.474 66.524 1.00 16.55 67 PHE H C 1
ATOM 542 O O . PHE A 1 68 ? 12.291 26.603 67.110 1.00 16.52 67 PHE H O 1
ATOM 550 N N . ALA A 1 69 ? 11.010 25.627 65.518 1.00 15.67 68 ALA H N 1
ATOM 551 C CA . ALA A 1 69 ? 12.085 24.802 64.994 1.00 15.38 68 ALA H CA 1
ATOM 552 C C . ALA A 1 69 ? 12.041 24.740 63.477 1.00 14.65 68 ALA H C 1
ATOM 553 O O . ALA A 1 69 ? 11.004 24.411 62.892 1.00 14.46 68 ALA H O 1
ATOM 555 N N . PHE A 1 70 ? 13.173 25.077 62.860 1.00 14.02 69 PHE H N 1
ATOM 556 C CA . PHE A 1 70 ? 13.390 24.921 61.421 1.00 13.51 69 PHE H CA 1
ATOM 557 C C . PHE A 1 70 ? 14.114 23.601 61.164 1.00 13.82 69 PHE H C 1
ATOM 558 O O . PHE A 1 70 ? 15.111 23.291 61.824 1.00 13.81 69 PHE H O 1
ATOM 566 N N . SER A 1 71 ? 13.603 22.824 60.212 1.00 13.94 70 SER H N 1
ATOM 567 C CA . SER A 1 71 ? 14.241 21.577 59.799 1.00 14.46 70 SER H CA 1
ATOM 568 C C . SER A 1 71 ? 14.186 21.403 58.289 1.00 14.50 70 SER H C 1
ATOM 569 O O . SER A 1 71 ? 13.632 22.238 57.581 1.00 14.64 70 SER H O 1
ATOM 572 N N . LEU A 1 72 ? 14.791 20.327 57.804 1.00 15.08 71 LEU H N 1
ATOM 573 C CA . LEU A 1 72 ? 14.824 20.050 56.379 1.00 15.44 71 LEU H CA 1
ATOM 574 C C . LEU A 1 72 ? 14.521 18.598 56.089 1.00 15.22 71 LEU H C 1
ATOM 575 O O . LEU A 1 72 ? 14.769 17.717 56.915 1.00 15.49 71 LEU H O 1
ATOM 580 N N . GLU A 1 73 ? 13.950 18.376 54.916 1.00 15.03 72 GLU H N 1
ATOM 581 C CA . GLU A 1 73 ? 14.013 17.097 54.251 1.00 15.31 72 GLU H CA 1
ATOM 582 C C . GLU A 1 73 ? 14.472 17.409 52.835 1.00 15.05 72 GLU H C 1
ATOM 583 O O . GLU A 1 73 ? 13.659 17.622 51.925 1.00 14.59 72 GLU H O 1
ATOM 589 N N . THR A 1 74 ? 15.788 17.476 52.658 1.00 14.70 73 THR H N 1
ATOM 590 C CA . THR A 1 74 ? 16.342 17.887 51.370 1.00 14.66 73 THR H CA 1
ATOM 591 C C . THR A 1 74 ? 15.998 16.931 50.215 1.00 14.77 73 THR H C 1
ATOM 592 O O . THR A 1 74 ? 15.937 17.369 49.062 1.00 15.15 73 THR H O 1
ATOM 596 N N . SER A 1 75 ? 15.768 15.643 50.503 1.00 14.50 74 SER H N 1
ATOM 597 C CA . SER A 1 75 ? 15.323 14.712 49.453 1.00 14.69 74 SER H CA 1
ATOM 598 C C . SER A 1 75 ? 13.921 15.043 48.920 1.00 14.76 74 SER H C 1
ATOM 599 O O . SER A 1 75 ? 13.558 14.608 47.825 1.00 15.16 74 SER H O 1
ATOM 602 N N . ALA A 1 76 ? 13.160 15.827 49.684 1.00 14.39 75 ALA H N 1
ATOM 603 C CA . ALA A 1 76 ? 11.866 16.340 49.251 1.00 14.02 75 ALA H CA 1
ATOM 604 C C . ALA A 1 76 ? 11.975 17.777 48.726 1.00 14.10 75 ALA H C 1
ATOM 605 O O . ALA A 1 76 ? 10.974 18.388 48.333 1.00 14.32 75 ALA H O 1
ATOM 607 N N . ASN A 1 77 ? 13.196 18.315 48.710 1.00 14.05 76 ASN H N 1
ATOM 608 C CA . ASN A 1 77 ? 13.418 19.736 48.439 1.00 13.65 76 ASN H CA 1
ATOM 609 C C . ASN A 1 77 ? 12.494 20.594 49.320 1.00 13.71 76 ASN H C 1
ATOM 610 O O . ASN A 1 77 ? 11.888 21.563 48.846 1.00 13.32 76 ASN H O 1
ATOM 615 N N . THR A 1 78 ? 12.390 20.224 50.600 1.00 13.51 77 THR H N 1
ATOM 616 C CA . THR A 1 78 ? 11.436 20.852 51.525 1.00 13.36 77 THR H CA 1
ATOM 617 C C . THR A 1 78 ? 12.089 21.330 52.825 1.00 13.75 77 THR H C 1
ATOM 618 O O . THR A 1 78 ? 12.934 20.637 53.390 1.00 13.95 77 THR H O 1
ATOM 622 N N . ALA A 1 79 ? 11.704 22.531 53.266 1.00 13.50 78 ALA H N 1
ATOM 623 C CA . ALA A 1 79 ? 12.016 23.033 54.593 1.00 13.59 78 ALA H CA 1
ATOM 624 C C . ALA A 1 79 ? 10.739 23.018 55.452 1.00 14.02 78 ALA H C 1
ATOM 625 O O . ALA A 1 79 ? 9.640 23.187 54.925 1.00 13.67 78 ALA H O 1
ATOM 627 N N . TYR A 1 80 ? 10.892 22.814 56.763 1.00 14.62 79 TYR H N 1
ATOM 628 C CA . TYR A 1 80 ? 9.755 22.794 57.696 1.00 15.24 79 TYR H CA 1
ATOM 629 C C . TYR A 1 80 ? 9.891 23.847 58.780 1.00 15.57 79 TYR H C 1
ATOM 630 O O . TYR A 1 80 ? 10.995 24.210 59.168 1.00 15.89 79 TYR H O 1
ATOM 639 N N . LEU A 1 81 ? 8.750 24.336 59.250 1.00 16.01 80 LEU H N 1
ATOM 640 C CA . LEU A 1 81 ? 8.676 25.147 60.443 1.00 16.06 80 LEU H CA 1
ATOM 641 C C . LEU A 1 81 ? 7.766 24.410 61.398 1.00 16.66 80 LEU H C 1
ATOM 642 O O . LEU A 1 81 ? 6.618 24.096 61.062 1.00 16.91 80 LEU H O 1
ATOM 647 N N . GLN A 1 82 ? 8.269 24.142 62.593 1.00 16.74 81 GLN H N 1
ATOM 648 C CA . GLN A 1 82 ? 7.433 23.561 63.617 1.00 17.21 81 GLN H CA 1
ATOM 649 C C . GLN A 1 82 ? 7.200 24.553 64.764 1.00 17.25 81 GLN H C 1
ATOM 650 O O . GLN A 1 82 ? 8.130 25.212 65.221 1.00 16.70 81 GLN H O 1
ATOM 656 N N . ILE A 1 83 ? 5.948 24.674 65.196 1.00 17.64 82 ILE H N 1
ATOM 657 C CA . ILE A 1 83 ? 5.606 25.493 66.361 1.00 18.29 82 ILE H CA 1
ATOM 658 C C . ILE A 1 83 ? 4.998 24.587 67.425 1.00 19.74 82 ILE H C 1
ATOM 659 O O . ILE A 1 83 ? 3.978 23.923 67.188 1.00 20.64 82 ILE H O 1
ATOM 664 N N . ASN A 1 84 A 5.629 24.566 68.596 1.00 20.62 82 ASN H N 1
ATOM 665 C CA . ASN A 1 84 A 5.220 23.710 69.692 1.00 21.27 82 ASN H CA 1
ATOM 666 C C . ASN A 1 84 A 4.469 24.515 70.722 1.00 21.32 82 ASN H C 1
ATOM 667 O O . ASN A 1 84 A 4.635 25.732 70.803 1.00 20.94 82 ASN H O 1
ATOM 672 N N . ASN A 1 85 B 3.632 23.829 71.500 1.00 21.98 82 ASN H N 1
ATOM 673 C CA . ASN A 1 85 B 2.834 24.463 72.560 1.00 22.65 82 ASN H CA 1
ATOM 674 C C . ASN A 1 85 B 2.151 25.765 72.104 1.00 22.15 82 ASN H C 1
ATOM 675 O O . ASN A 1 85 B 2.438 26.852 72.609 1.00 21.81 82 ASN H O 1
ATOM 680 N N . LEU A 1 86 C 1.242 25.633 71.143 1.00 22.23 82 LEU H N 1
ATOM 681 C CA . LEU A 1 86 C 0.564 26.793 70.539 1.00 22.18 82 LEU H CA 1
ATOM 682 C C . LEU A 1 86 C -0.293 27.599 71.509 1.00 22.55 82 LEU H C 1
ATOM 683 O O . LEU A 1 86 C -1.012 27.041 72.333 1.00 22.92 82 LEU H O 1
ATOM 688 N N . ASN A 1 87 ? -0.179 28.920 71.398 1.00 22.73 83 ASN H N 1
ATOM 689 C CA . ASN A 1 87 ? -1.030 29.860 72.105 1.00 22.88 83 ASN H CA 1
ATOM 690 C C . ASN A 1 87 ? -1.671 30.801 71.081 1.00 22.62 83 ASN H C 1
ATOM 691 O O . ASN A 1 87 ? -1.311 30.756 69.901 1.00 22.39 83 ASN H O 1
ATOM 696 N N . ASN A 1 88 ? -2.628 31.615 71.529 1.00 22.23 84 ASN H N 1
ATOM 697 C CA . ASN A 1 88 ? -3.367 32.540 70.657 1.00 22.12 84 ASN H CA 1
ATOM 698 C C . ASN A 1 88 ? -2.486 33.554 69.942 1.00 21.25 84 ASN H C 1
ATOM 699 O O . ASN A 1 88 ? -2.818 34.006 68.852 1.00 21.06 84 ASN H O 1
ATOM 704 N N . GLY A 1 89 ? -1.370 33.916 70.566 1.00 20.86 85 GLY H N 1
ATOM 705 C CA . GLY A 1 89 ? -0.401 34.824 69.948 1.00 19.98 85 GLY H CA 1
ATOM 706 C C . GLY A 1 89 ? 0.333 34.256 68.737 1.00 19.23 85 GLY H C 1
ATOM 707 O O . GLY A 1 89 ? 0.973 35.002 68.000 1.00 18.96 85 GLY H O 1
ATOM 708 N N . ASP A 1 90 ? 0.254 32.941 68.535 1.00 18.65 86 ASP H N 1
ATOM 709 C CA . ASP A 1 90 ? 0.890 32.303 67.377 1.00 18.41 86 ASP H CA 1
ATOM 710 C C . ASP A 1 90 ? -0.009 32.333 66.132 1.00 18.53 86 ASP H C 1
ATOM 711 O O . ASP A 1 90 ? 0.413 31.933 65.046 1.00 17.89 86 ASP H O 1
ATOM 716 N N . MET A 1 91 ? -1.254 32.785 66.298 1.00 18.69 87 MET H N 1
ATOM 717 C CA . MET A 1 91 ? -2.179 32.936 65.172 1.00 18.61 87 MET H CA 1
ATOM 718 C C . MET A 1 91 ? -1.656 33.958 64.168 1.00 17.92 87 MET H C 1
ATOM 719 O O . MET A 1 91 ? -1.116 35.001 64.547 1.00 17.73 87 MET H O 1
ATOM 724 N N . GLY A 1 92 ? -1.814 33.645 62.886 1.00 17.30 88 GLY H N 1
ATOM 725 C CA . GLY A 1 92 ? -1.269 34.466 61.811 1.00 16.39 88 GLY H CA 1
ATOM 726 C C . GLY A 1 92 ? -0.962 33.609 60.597 1.00 16.07 88 GLY H C 1
ATOM 727 O O . GLY A 1 92 ? -1.350 32.436 60.546 1.00 15.60 88 GLY H O 1
ATOM 728 N N . THR A 1 93 ? -0.269 34.209 59.626 1.00 15.45 89 THR H N 1
ATOM 729 C CA . THR A 1 93 ? 0.140 33.547 58.398 1.00 15.19 89 THR H CA 1
ATOM 730 C C . THR A 1 93 ? 1.668 33.437 58.371 1.00 14.70 89 THR H C 1
ATOM 731 O O . THR A 1 93 ? 2.373 34.407 58.593 1.00 14.61 89 THR H O 1
ATOM 735 N N . TYR A 1 94 ? 2.163 32.237 58.102 1.00 14.79 90 TYR H N 1
ATOM 736 C CA . TYR A 1 94 ? 3.597 31.991 58.081 1.00 14.88 90 TYR H CA 1
ATOM 737 C C . TYR A 1 94 ? 4.086 31.786 56.647 1.00 14.96 90 TYR H C 1
ATOM 738 O O . TYR A 1 94 ? 3.495 31.010 55.896 1.00 14.74 90 TYR H O 1
ATOM 747 N N . PHE A 1 95 ? 5.138 32.525 56.278 1.00 14.51 91 PHE H N 1
ATOM 748 C CA . PHE A 1 95 ? 5.714 32.506 54.930 1.00 14.55 91 PHE H CA 1
ATOM 749 C C . PHE A 1 95 ? 7.145 31.991 54.980 1.00 14.76 91 PHE H C 1
ATOM 750 O O . PHE A 1 95 ? 7.931 32.436 55.804 1.00 14.37 91 PHE H O 1
ATOM 758 N N . CYS A 1 96 ? 7.482 31.065 54.084 1.00 15.29 92 CYS H N 1
ATOM 759 C CA . CYS A 1 96 ? 8.880 30.798 53.759 1.00 14.95 92 CYS H CA 1
ATOM 760 C C . CYS A 1 96 ? 9.298 31.727 52.616 1.00 14.57 92 CYS H C 1
ATOM 761 O O . CYS A 1 96 ? 8.480 32.043 51.733 1.00 13.77 92 CYS H O 1
ATOM 764 N N . THR A 1 97 ? 10.554 32.188 52.658 1.00 13.53 93 THR H N 1
ATOM 765 C CA . THR A 1 97 ? 11.117 32.967 51.561 1.00 13.20 93 THR H CA 1
ATOM 766 C C . THR A 1 97 ? 12.553 32.551 51.268 1.00 12.96 93 THR H C 1
ATOM 767 O O . THR A 1 97 ? 13.319 32.306 52.188 1.00 13.27 93 THR H O 1
ATOM 771 N N . ARG A 1 98 ? 12.920 32.580 49.992 1.00 12.68 94 ARG H N 1
ATOM 772 C CA . ARG A 1 98 ? 14.282 32.291 49.562 1.00 12.80 94 ARG H CA 1
ATOM 773 C C . ARG A 1 98 ? 15.217 33.488 49.762 1.00 12.48 94 ARG H C 1
ATOM 774 O O . ARG A 1 98 ? 14.883 34.613 49.407 1.00 12.09 94 ARG H O 1
ATOM 782 N N . SER A 1 99 ? 16.396 33.219 50.323 1.00 12.89 95 SER H N 1
ATOM 783 C CA . SER A 1 99 ? 17.459 34.216 50.437 1.00 12.85 95 SER H CA 1
ATOM 784 C C . SER A 1 99 ? 17.931 34.730 49.109 1.00 12.75 95 SER H C 1
ATOM 785 O O . SER A 1 99 ? 18.163 33.963 48.171 1.00 12.52 95 SER H O 1
ATOM 788 N N . HIS A 1 100 ? 18.072 36.053 49.071 1.00 12.95 96 HIS H N 1
ATOM 789 C CA . HIS A 1 100 ? 18.680 36.809 47.994 1.00 12.97 96 HIS H CA 1
ATOM 790 C C . HIS A 1 100 ? 19.823 37.579 48.680 1.00 13.86 96 HIS H C 1
ATOM 791 O O . HIS A 1 100 ? 19.772 37.803 49.892 1.00 13.64 96 HIS H O 1
ATOM 798 N N . ARG A 1 101 ? 20.864 37.938 47.930 1.00 15.14 97 ARG H N 1
ATOM 799 C CA . ARG A 1 101 ? 22.016 38.688 48.468 1.00 16.51 97 ARG H CA 1
ATOM 800 C C . ARG A 1 101 ? 21.612 39.854 49.383 1.00 16.07 97 ARG H C 1
ATOM 801 O O . ARG A 1 101 ? 22.189 40.030 50.468 1.00 16.31 97 ARG H O 1
ATOM 809 N N . PHE A 1 102 ? 20.618 40.634 48.954 1.00 15.59 98 PHE H N 1
ATOM 810 C CA . PHE A 1 102 ? 20.076 41.748 49.755 1.00 15.27 98 PHE H CA 1
ATOM 811 C C . PHE A 1 102 ? 18.707 41.451 50.383 1.00 14.51 98 PHE H C 1
ATOM 812 O O . PHE A 1 102 ? 18.444 41.811 51.539 1.00 14.53 98 PHE H O 1
ATOM 820 N N . GLY A 1 103 ? 17.855 40.778 49.623 1.00 13.56 99 GLY H N 1
ATOM 821 C CA . GLY A 1 103 ? 16.450 40.670 49.976 1.00 12.87 99 GLY H CA 1
ATOM 822 C C . GLY A 1 103 ? 15.944 39.265 50.146 1.00 12.24 99 GLY H C 1
ATOM 823 O O . GLY A 1 103 ? 16.692 38.336 50.446 1.00 11.23 99 GLY H O 1
ATOM 824 N N . LEU A 1 104 ? 14.639 39.131 49.962 1.00 12.24 100 LEU H N 1
ATOM 825 C CA . LEU A 1 104 ? 13.972 37.854 50.038 1.00 12.12 100 LEU H CA 1
ATOM 826 C C . LEU A 1 104 ? 13.141 37.797 48.773 1.00 12.21 100 LEU H C 1
ATOM 827 O O . LEU A 1 104 ? 12.171 38.538 48.630 1.00 12.35 100 LEU H O 1
ATOM 832 N N . ASP A 1 105 ? 13.536 36.938 47.842 1.00 11.89 101 ASP H N 1
ATOM 833 C CA . ASP A 1 105 ? 13.019 37.045 46.489 1.00 11.76 101 ASP H CA 1
ATOM 834 C C . ASP A 1 105 ? 11.762 36.219 46.227 1.00 11.98 101 ASP H C 1
ATOM 835 O O . ASP A 1 105 ? 10.686 36.789 46.017 1.00 12.14 101 ASP H O 1
ATOM 840 N N . TYR A 1 106 ? 11.877 34.896 46.279 1.00 11.78 102 TYR H N 1
ATOM 841 C CA . TYR A 1 106 ? 10.709 34.038 46.080 1.00 12.05 102 TYR H CA 1
ATOM 842 C C . TYR A 1 106 ? 9.999 33.749 47.387 1.00 12.12 102 TYR H C 1
ATOM 843 O O . TYR A 1 106 ? 10.645 33.426 48.375 1.00 12.65 102 TYR H O 1
ATOM 852 N N . TRP A 1 107 ? 8.669 33.862 47.388 1.00 11.69 103 TRP H N 1
ATOM 853 C CA . TRP A 1 107 ? 7.888 33.606 48.594 1.00 11.38 103 TRP H CA 1
ATOM 854 C C . TRP A 1 107 ? 6.883 32.476 48.398 1.00 11.15 103 TRP H C 1
ATOM 855 O O . TRP A 1 107 ? 6.272 32.347 47.338 1.00 11.24 103 TRP H O 1
ATOM 866 N N . GLY A 1 108 ? 6.720 31.656 49.427 1.00 10.75 104 GLY H N 1
ATOM 867 C CA . GLY A 1 108 ? 5.604 30.726 49.476 1.00 11.71 104 GLY H CA 1
ATOM 868 C C . GLY A 1 108 ? 4.311 31.514 49.656 1.00 11.85 104 GLY H C 1
ATOM 869 O O . GLY A 1 108 ? 4.346 32.710 49.944 1.00 11.96 104 GLY H O 1
ATOM 870 N N . GLN A 1 109 ? 3.173 30.850 49.493 1.00 12.45 105 GLN H N 1
ATOM 871 C CA . GLN A 1 109 ? 1.885 31.553 49.419 1.00 13.16 105 GLN H CA 1
ATOM 872 C C . GLN A 1 109 ? 1.315 31.910 50.796 1.00 13.31 105 GLN H C 1
ATOM 873 O O . GLN A 1 109 ? 0.327 32.625 50.896 1.00 14.46 105 GLN H O 1
ATOM 879 N N . GLY A 1 110 ? 1.956 31.424 51.856 1.00 13.84 106 GLY H N 1
ATOM 880 C CA . GLY A 1 110 ? 1.471 31.610 53.218 1.00 13.38 106 GLY H CA 1
ATOM 881 C C . GLY A 1 110 ? 0.727 30.396 53.731 1.00 13.99 106 GLY H C 1
ATOM 882 O O . GLY A 1 110 ? 0.038 29.713 52.964 1.00 14.00 106 GLY H O 1
ATOM 883 N N . THR A 1 111 ? 0.891 30.117 55.024 1.00 14.58 107 THR H N 1
ATOM 884 C CA . THR A 1 111 ? 0.113 29.097 55.731 1.00 15.43 107 THR H CA 1
ATOM 885 C C . THR A 1 111 ? -0.479 29.765 56.957 1.00 15.99 107 THR H C 1
ATOM 886 O O . THR A 1 111 ? 0.260 30.189 57.851 1.00 16.14 107 THR H O 1
ATOM 890 N N . SER A 1 112 ? -1.805 29.890 56.990 1.00 16.35 108 SER H N 1
ATOM 891 C CA . SER A 1 112 ? -2.456 30.459 58.167 1.00 16.90 108 SER H CA 1
ATOM 892 C C . SER A 1 112 ? -2.583 29.414 59.275 1.00 17.03 108 SER H C 1
ATOM 893 O O . SER A 1 112 ? -2.741 28.209 59.018 1.00 16.74 108 SER H O 1
ATOM 896 N N . VAL A 1 113 ? -2.445 29.886 60.507 1.00 17.15 109 VAL H N 1
ATOM 897 C CA . VAL A 1 113 ? -2.580 29.058 61.684 1.00 17.13 109 VAL H CA 1
ATOM 898 C C . VAL A 1 113 ? -3.654 29.724 62.546 1.00 17.76 109 VAL H C 1
ATOM 899 O O . VAL A 1 113 ? -3.554 30.911 62.870 1.00 16.65 109 VAL H O 1
ATOM 903 N N . THR A 1 114 ? -4.690 28.940 62.853 1.00 18.36 110 THR H N 1
ATOM 904 C CA . THR A 1 114 ? -5.754 29.309 63.771 1.00 18.89 110 THR H CA 1
ATOM 905 C C . THR A 1 114 ? -5.637 28.421 65.011 1.00 19.62 110 THR H C 1
ATOM 906 O O . THR A 1 114 ? -5.469 27.204 64.908 1.00 19.57 110 THR H O 1
ATOM 910 N N . VAL A 1 115 ? -5.695 29.059 66.176 1.00 20.23 111 VAL H N 1
ATOM 911 C CA . VAL A 1 115 ? -5.635 28.389 67.464 1.00 21.31 111 VAL H CA 1
ATOM 912 C C . VAL A 1 115 ? -7.021 28.558 68.110 1.00 21.77 111 VAL H C 1
ATOM 913 O O . VAL A 1 115 ? -7.467 29.675 68.338 1.00 22.14 111 VAL H O 1
ATOM 917 N N . SER A 1 116 ? -7.699 27.447 68.375 1.00 22.87 112 SER H N 1
ATOM 918 C CA . SER A 1 116 ? -9.063 27.479 68.910 1.00 23.69 112 SER H CA 1
ATOM 919 C C . SER A 1 116 ? -9.438 26.144 69.542 1.00 24.61 112 SER H C 1
ATOM 920 O O . SER A 1 116 ? -9.012 25.090 69.083 1.00 24.24 112 SER H O 1
ATOM 923 N N . SER A 1 117 ? -10.243 26.196 70.597 1.00 26.09 113 SER H N 1
ATOM 924 C CA . SER A 1 117 ? -10.801 24.986 71.199 1.00 27.54 113 SER H CA 1
ATOM 925 C C . SER A 1 117 ? -12.175 24.638 70.601 1.00 28.53 113 SER H C 1
ATOM 926 O O . SER A 1 117 ? -12.774 23.613 70.954 1.00 28.97 113 SER H O 1
ATOM 929 N N . ALA A 1 118 ? -12.657 25.484 69.685 1.00 29.29 114 ALA H N 1
ATOM 930 C CA . ALA A 1 118 ? -13.934 25.265 68.999 1.00 30.06 114 ALA H CA 1
ATOM 931 C C . ALA A 1 118 ? -13.911 24.041 68.076 1.00 30.80 114 ALA H C 1
ATOM 932 O O . ALA A 1 118 ? -12.847 23.593 67.631 1.00 31.27 114 ALA H O 1
ATOM 934 N N . LYS A 1 119 ? -15.094 23.492 67.815 1.00 31.42 115 LYS H N 1
ATOM 935 C CA . LYS A 1 119 ? -15.251 22.368 66.890 1.00 31.78 115 LYS H CA 1
ATOM 936 C C . LYS A 1 119 ? -15.325 22.899 65.463 1.00 31.12 115 LYS H C 1
ATOM 937 O O . LYS A 1 119 ? -15.847 23.987 65.221 1.00 31.05 115 LYS H O 1
ATOM 943 N N . THR A 1 120 ? -14.788 22.129 64.523 1.00 30.62 116 THR H N 1
ATOM 944 C CA . THR A 1 120 ? -14.935 22.421 63.104 1.00 30.24 116 THR H CA 1
ATOM 945 C C . THR A 1 120 ? -16.405 22.246 62.706 1.00 29.48 116 THR H C 1
ATOM 946 O O . THR A 1 120 ? -17.047 21.250 63.086 1.00 29.54 116 THR H O 1
ATOM 950 N N . THR A 1 121 ? -16.938 23.232 61.981 1.00 28.04 117 THR H N 1
ATOM 951 C CA . THR A 1 121 ? -18.264 23.118 61.363 1.00 26.67 117 THR H CA 1
ATOM 952 C C . THR A 1 121 ? -18.180 23.361 59.858 1.00 25.46 117 THR H C 1
ATOM 953 O O . THR A 1 121 ? -17.657 24.385 59.429 1.00 25.23 117 THR H O 1
ATOM 957 N N . PRO A 1 122 ? -18.704 22.419 59.052 1.00 24.60 118 PRO H N 1
ATOM 958 C CA . PRO A 1 122 ? -18.722 22.600 57.605 1.00 23.91 118 PRO H CA 1
ATOM 959 C C . PRO A 1 122 ? -19.667 23.739 57.167 1.00 23.19 118 PRO H C 1
ATOM 960 O O . PRO A 1 122 ? -20.620 24.057 57.885 1.00 23.11 118 PRO H O 1
ATOM 964 N N . PRO A 1 123 ? -19.396 24.357 56.005 1.00 22.31 119 PRO H N 1
ATOM 965 C CA . PRO A 1 123 ? -20.297 25.383 55.485 1.00 22.01 119 PRO H CA 1
ATOM 966 C C . PRO A 1 123 ? -21.540 24.780 54.822 1.00 21.70 119 PRO H C 1
ATOM 967 O O . PRO A 1 123 ? -21.501 23.636 54.350 1.00 21.54 119 PRO H O 1
ATOM 971 N N . SER A 1 124 ? -22.635 25.540 54.808 1.00 21.44 120 SER H N 1
ATOM 972 C CA . SER A 1 124 ? -23.765 25.233 53.936 1.00 21.38 120 SER H CA 1
ATOM 973 C C . SER A 1 124 ? -23.657 26.166 52.746 1.00 21.19 120 SER H C 1
ATOM 974 O O . SER A 1 124 ? -23.405 27.360 52.898 1.00 21.29 120 SER H O 1
ATOM 977 N N . VAL A 1 125 ? -23.821 25.615 51.553 1.00 21.14 121 VAL H N 1
ATOM 978 C CA . VAL A 1 125 ? -23.591 26.386 50.336 1.00 20.84 121 VAL H CA 1
ATOM 979 C C . VAL A 1 125 ? -24.900 26.498 49.568 1.00 20.72 121 VAL H C 1
ATOM 980 O O . VAL A 1 125 ? -25.464 25.494 49.173 1.00 20.69 121 VAL H O 1
ATOM 984 N N . TYR A 1 126 ? -25.353 27.731 49.360 1.00 21.15 122 TYR H N 1
ATOM 985 C CA . TYR A 1 126 ? -26.626 28.018 48.694 1.00 21.77 122 TYR H CA 1
ATOM 986 C C . TYR A 1 126 ? -26.468 28.824 47.403 1.00 22.28 122 TYR H C 1
ATOM 987 O O . TYR A 1 126 ? -25.749 29.819 47.376 1.00 22.27 122 TYR H O 1
ATOM 996 N N . PRO A 1 127 ? -27.185 28.419 46.341 1.00 23.17 123 PRO H N 1
ATOM 997 C CA . PRO A 1 127 ? -27.202 29.161 45.083 1.00 23.60 123 PRO H CA 1
ATOM 998 C C . PRO A 1 127 ? -27.964 30.490 45.181 1.00 23.96 123 PRO H C 1
ATOM 999 O O . PRO A 1 127 ? -29.007 30.576 45.842 1.00 24.08 123 PRO H O 1
ATOM 1003 N N . LEU A 1 128 ? -27.421 31.521 44.538 1.00 24.10 124 LEU H N 1
ATOM 1004 C CA . LEU A 1 128 ? -28.083 32.812 44.455 1.00 24.49 124 LEU H CA 1
ATOM 1005 C C . LEU A 1 128 ? -28.443 33.047 43.000 1.00 24.80 124 LEU H C 1
ATOM 1006 O O . LEU A 1 128 ? -27.606 33.448 42.189 1.00 24.44 124 LEU H O 1
ATOM 1011 N N . ALA A 1 129 ? -29.696 32.726 42.685 1.00 25.52 125 ALA H N 1
ATOM 1012 C CA . ALA A 1 129 ? -30.272 32.918 41.364 1.00 26.20 125 ALA H CA 1
ATOM 1013 C C . ALA A 1 129 ? -31.229 34.117 41.387 1.00 26.96 125 ALA H C 1
ATOM 1014 O O . ALA A 1 129 ? -31.920 34.334 42.386 1.00 26.39 125 ALA H O 1
ATOM 1016 N N . PRO A 1 130 ? -31.272 34.897 40.287 1.00 28.19 126 PRO H N 1
ATOM 1017 C CA . PRO A 1 130 ? -32.171 36.053 40.171 1.00 29.60 126 PRO H CA 1
ATOM 1018 C C . PRO A 1 130 ? -33.633 35.650 40.374 1.00 31.22 126 PRO H C 1
ATOM 1019 O O . PRO A 1 130 ? -34.039 34.571 39.926 1.00 30.93 126 PRO H O 1
ATOM 1023 N N . GLY A 1 131 ? -34.407 36.501 41.045 1.00 32.99 127 GLY H N 1
ATOM 1024 C CA . GLY A 1 131 ? -35.849 36.262 41.223 1.00 35.56 127 GLY H CA 1
ATOM 1025 C C . GLY A 1 131 ? -36.591 36.104 39.899 1.00 37.41 127 GLY H C 1
ATOM 1026 O O . GLY A 1 131 ? -36.107 36.548 38.845 1.00 37.28 127 GLY H O 1
ATOM 1027 N N . SER A 1 132 ? -37.769 35.475 39.957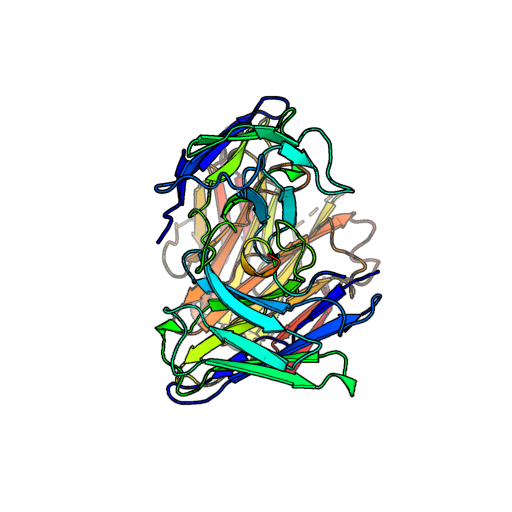 1.00 39.36 128 SER H N 1
ATOM 1028 C CA . SER A 1 132 ? -38.577 35.178 38.760 1.00 41.14 128 SER H CA 1
ATOM 1029 C C . SER A 1 132 ? -39.015 36.409 37.954 1.00 42.08 128 SER H C 1
ATOM 1030 O O . SER A 1 132 ? -39.215 36.317 36.734 1.00 42.33 128 SER H O 1
ATOM 1033 N N . ALA A 1 133 ? -39.160 37.548 38.630 1.00 43.00 129 ALA H N 1
ATOM 1034 C CA . ALA A 1 133 ? -39.625 38.778 37.978 1.00 43.93 129 ALA H CA 1
ATOM 1035 C C . ALA A 1 133 ? -38.510 39.794 37.676 1.00 44.41 129 ALA H C 1
ATOM 1036 O O . ALA A 1 133 ? -38.796 40.942 37.309 1.00 44.78 129 ALA H O 1
ATOM 1038 N N . ALA A 1 134 ? -37.251 39.376 37.824 1.00 44.84 130 ALA H N 1
ATOM 1039 C CA . ALA A 1 134 ? -36.099 40.275 37.619 1.00 45.20 130 ALA H CA 1
ATOM 1040 C C . ALA A 1 134 ? -35.907 40.680 36.154 1.00 45.12 130 ALA H C 1
ATOM 1041 O O . ALA A 1 134 ? -36.301 39.950 35.243 1.00 45.13 130 ALA H O 1
ATOM 1043 N N . SER A 1 139 ? -28.512 42.740 29.632 1.00 26.98 136 SER H N 1
ATOM 1044 C CA . SER A 1 139 ? -27.470 42.060 28.853 1.00 27.00 136 SER H CA 1
ATOM 1045 C C . SER A 1 139 ? -26.369 41.437 29.720 1.00 26.27 136 SER H C 1
ATOM 1046 O O . SER A 1 139 ? -25.604 40.588 29.249 1.00 26.71 136 SER H O 1
ATOM 1049 N N . MET A 1 140 ? -26.272 41.886 30.970 1.00 25.43 137 MET H N 1
ATOM 1050 C CA . MET A 1 140 ? -25.389 41.272 31.955 1.00 24.46 137 MET H CA 1
ATOM 1051 C C . MET A 1 140 ? -26.256 40.701 33.062 1.00 23.40 137 MET H C 1
ATOM 1052 O O . MET A 1 140 ? -27.287 41.279 33.409 1.00 24.15 137 MET H O 1
ATOM 1057 N N . VAL A 1 141 ? -25.851 39.558 33.600 1.00 21.77 138 VAL H N 1
ATOM 1058 C CA . VAL A 1 141 ? -26.567 38.925 34.701 1.00 20.20 138 VAL H CA 1
ATOM 1059 C C . VAL A 1 141 ? -25.579 38.641 35.836 1.00 19.44 138 VAL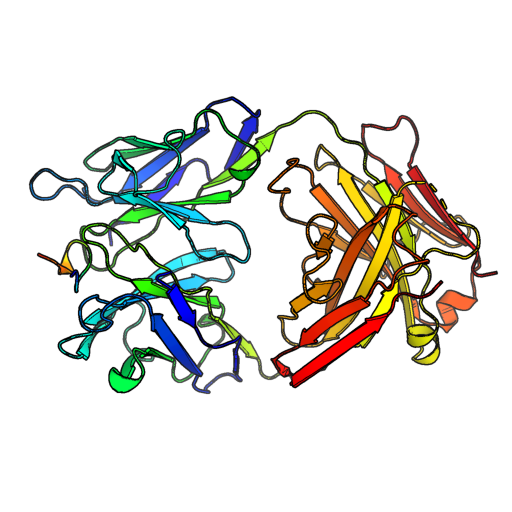 H C 1
ATOM 1060 O O . VAL A 1 141 ? -24.416 38.277 35.581 1.00 19.06 138 VAL H O 1
ATOM 1064 N N . THR A 1 142 ? -26.029 38.851 37.076 1.00 17.89 139 THR H N 1
ATOM 1065 C CA . THR A 1 142 ? -25.224 38.527 38.255 1.00 16.44 139 THR H CA 1
ATOM 1066 C C . THR A 1 142 ? -25.809 37.361 39.028 1.00 16.44 139 THR H C 1
ATOM 1067 O O . THR A 1 142 ? -27.020 37.298 39.270 1.00 15.99 139 THR H O 1
ATOM 1071 N N . LEU A 1 143 ? -24.931 36.440 39.416 1.00 16.22 140 LEU H N 1
ATOM 1072 C CA . LEU A 1 143 ? -25.311 35.250 40.165 1.00 16.50 140 LEU H CA 1
ATOM 1073 C C . LEU A 1 143 ? -24.420 35.183 41.378 1.00 16.88 140 LEU H C 1
ATOM 1074 O O . LEU A 1 143 ? -23.447 35.923 41.475 1.00 17.39 140 LEU H O 1
ATOM 1079 N N . GLY A 1 144 ? -24.715 34.284 42.303 1.00 17.09 141 GLY H N 1
ATOM 1080 C CA . GLY A 1 144 ? -23.854 34.169 43.468 1.00 17.31 141 GLY H CA 1
ATOM 1081 C C . GLY A 1 144 ? -23.984 32.867 44.207 1.00 17.28 141 GLY H C 1
ATOM 1082 O O . GLY A 1 144 ? -24.820 32.024 43.868 1.00 16.17 141 GLY H O 1
ATOM 1083 N N . CYS A 1 145 ? -23.128 32.712 45.213 1.00 17.55 142 CYS H N 1
ATOM 1084 C CA . CYS A 1 145 ? -23.204 31.599 46.143 1.00 18.48 142 CYS H CA 1
ATOM 1085 C C . CYS A 1 145 ? -23.081 32.122 47.554 1.00 17.76 142 CYS H C 1
ATOM 1086 O O . CYS A 1 145 ? -22.238 32.976 47.834 1.00 17.78 142 CYS H O 1
ATOM 1089 N N . LEU A 1 146 ? -23.916 31.585 48.437 1.00 17.57 143 LEU H N 1
ATOM 1090 C CA . LEU A 1 146 ? -23.884 31.906 49.849 1.00 17.39 143 LEU H CA 1
ATOM 1091 C C . LEU A 1 146 ? -23.255 30.731 50.572 1.00 17.40 143 LEU H C 1
ATOM 1092 O O . LEU A 1 146 ? -23.699 29.600 50.425 1.00 17.47 143 LEU H O 1
ATOM 1097 N N . VAL A 1 147 ? -22.220 31.012 51.354 1.00 17.58 144 VAL H N 1
ATOM 1098 C CA . VAL A 1 147 ? -21.431 29.973 52.016 1.00 18.35 144 VAL H CA 1
ATOM 1099 C C . VAL A 1 147 ? -21.550 30.284 53.509 1.00 18.46 144 VAL H C 1
ATOM 1100 O O . VAL A 1 147 ? -20.935 31.236 54.017 1.00 18.49 144 VAL H O 1
ATOM 1104 N N . LYS A 1 148 ? -22.376 29.498 54.197 1.00 18.34 145 LYS H N 1
ATOM 1105 C CA . LYS A 1 148 ? -22.919 29.911 55.489 1.00 18.62 145 LYS H CA 1
ATOM 1106 C C . LYS A 1 148 ? -22.575 28.977 56.658 1.00 18.64 145 LYS H C 1
ATOM 1107 O O . LYS A 1 148 ? -22.652 27.750 56.529 1.00 18.91 145 LYS H O 1
ATOM 1113 N N . GLY A 1 149 ? -22.185 29.568 57.787 1.00 18.88 146 GLY H N 1
ATOM 1114 C CA . GLY A 1 149 ? -22.130 28.860 59.072 1.00 19.78 146 GLY H CA 1
ATOM 1115 C C . GLY A 1 149 ? -21.011 27.847 59.231 1.00 20.44 146 GLY H C 1
ATOM 1116 O O . GLY A 1 149 ? -21.253 26.694 59.618 1.00 20.74 146 GLY H O 1
ATOM 1117 N N . TYR A 1 150 ? -19.785 28.278 58.938 1.00 20.61 147 TYR H N 1
ATOM 1118 C CA . TYR A 1 150 ? -18.625 27.404 59.022 1.00 20.43 147 TYR H CA 1
ATOM 1119 C C . TYR A 1 150 ? -17.628 27.887 60.059 1.00 20.83 147 TYR H C 1
ATOM 1120 O O . TYR A 1 150 ? -17.689 29.032 60.536 1.00 20.87 147 TYR H O 1
ATOM 1129 N N . PHE A 1 151 ? -16.719 26.988 60.413 1.00 21.32 148 PHE H N 1
ATOM 1130 C CA . PHE A 1 151 ? -15.586 27.305 61.271 1.00 21.79 148 PHE H CA 1
ATOM 1131 C C . PHE A 1 151 ? -14.528 26.227 61.066 1.00 21.98 148 PHE H C 1
ATOM 1132 O O . PHE A 1 151 ? -14.869 25.042 60.940 1.00 22.85 148 PHE H O 1
ATOM 1140 N N . PRO A 1 152 ? -13.248 26.632 60.957 1.00 21.82 149 PRO H N 1
ATOM 1141 C CA . PRO A 1 152 ? -12.783 28.018 60.930 1.00 21.58 149 PRO H CA 1
ATOM 1142 C C . PRO A 1 152 ? -12.681 28.552 59.506 1.00 21.56 149 PRO H C 1
ATOM 1143 O O . PRO A 1 152 ? -13.077 27.871 58.564 1.00 21.66 149 PRO H O 1
ATOM 1147 N N . GLU A 1 153 ? -12.174 29.773 59.366 1.00 21.89 150 GLU H N 1
ATOM 1148 C CA . GLU A 1 153 ? -11.600 30.233 58.107 1.00 22.29 150 GLU H CA 1
ATOM 1149 C C . GLU A 1 153 ? -10.374 29.361 57.796 1.00 22.05 150 GLU H C 1
ATOM 1150 O O . GLU A 1 153 ? -9.746 28.833 58.725 1.00 22.67 150 GLU H O 1
ATOM 1156 N N . PRO A 1 154 ? -10.022 29.201 56.502 1.00 21.94 151 PRO H N 1
ATOM 1157 C CA . PRO A 1 154 ? -10.670 29.781 55.340 1.00 21.46 151 PRO H CA 1
ATOM 1158 C C . PRO A 1 154 ? -11.579 28.817 54.597 1.00 21.18 151 PRO H C 1
ATOM 1159 O O . PRO A 1 154 ? -11.628 27.618 54.901 1.00 21.00 151 PRO H O 1
ATOM 1163 N N . VAL A 1 155 ? -12.310 29.372 53.636 1.00 21.02 152 VAL H N 1
ATOM 1164 C CA . VAL A 1 155 ? -12.872 28.601 52.543 1.00 20.69 152 VAL H CA 1
ATOM 1165 C C . VAL A 1 155 ? -12.291 29.184 51.251 1.00 20.79 152 VAL H C 1
ATOM 1166 O O . VAL A 1 155 ? -11.808 30.321 51.229 1.00 20.99 152 VAL H O 1
ATOM 1170 N N . THR A 1 156 ? -12.325 28.396 50.185 1.00 20.45 153 THR H N 1
ATOM 1171 C CA . THR A 1 156 ? -11.895 28.857 48.880 1.00 20.27 153 THR H CA 1
ATOM 1172 C C . THR A 1 156 ? -13.087 28.728 47.939 1.00 19.70 153 THR H C 1
ATOM 1173 O O . THR A 1 156 ? -13.840 27.760 48.004 1.00 20.26 153 THR H O 1
ATOM 1177 N N . VAL A 1 157 ? -13.281 29.729 47.095 1.00 19.18 154 VAL H N 1
ATOM 1178 C CA . VAL A 1 157 ? -14.401 29.729 46.157 1.00 18.66 154 VAL H CA 1
ATOM 1179 C C . VAL A 1 157 ? -13.884 30.017 44.755 1.00 18.24 154 VAL H C 1
ATOM 1180 O O . VAL A 1 157 ? -13.116 30.957 44.547 1.00 17.90 154 VAL H O 1
ATOM 1184 N N . THR A 1 158 ? -14.285 29.180 43.807 1.00 18.07 155 THR H N 1
ATOM 1185 C CA . THR A 1 158 ? -14.062 29.462 42.397 1.00 17.86 155 THR H CA 1
ATOM 1186 C C . THR A 1 158 ? -15.380 29.290 41.661 1.00 17.73 155 THR H C 1
ATOM 1187 O O . THR A 1 158 ? -16.361 28.813 42.234 1.00 17.53 155 THR H O 1
ATOM 1191 N N . TRP A 1 159 ? -15.392 29.699 40.399 1.00 17.93 156 TRP H N 1
ATOM 1192 C CA . TRP A 1 159 ? -16.549 29.582 39.532 1.00 18.19 156 TRP H CA 1
ATOM 1193 C C . TRP A 1 159 ? -16.155 28.874 38.247 1.00 18.61 156 TRP H C 1
ATOM 1194 O O . TRP A 1 159 ? -15.169 29.245 37.606 1.00 18.08 156 TRP H O 1
ATOM 1205 N N . ASN A 1 160 ? -16.926 27.848 37.891 1.00 19.17 157 ASN H N 1
ATOM 1206 C CA . ASN A 1 160 ? -16.629 26.994 36.745 1.00 20.40 157 ASN H CA 1
ATOM 1207 C C . ASN A 1 160 ? -15.204 26.429 36.725 1.00 20.82 157 ASN H C 1
ATOM 1208 O O . ASN A 1 160 ? -14.593 26.342 35.664 1.00 20.80 157 ASN H O 1
ATOM 1213 N N . SER A 1 161 ? -14.704 26.037 37.901 1.00 21.77 158 SER H N 1
ATOM 1214 C CA . SER A 1 161 ? -13.374 25.408 38.069 1.00 22.46 158 SER H CA 1
ATOM 1215 C C . SER A 1 161 ? -12.226 26.276 37.565 1.00 22.52 158 SER H C 1
ATOM 1216 O O . SER A 1 161 ? -11.183 25.750 37.189 1.00 22.86 158 SER H O 1
ATOM 1219 N N . GLY A 1 162 ? -12.421 27.595 37.556 1.00 22.82 159 GLY H N 1
ATOM 1220 C CA . GLY A 1 162 ? -11.412 28.527 37.056 1.00 22.75 159 GLY H CA 1
ATOM 1221 C C . GLY A 1 162 ? -11.749 29.216 35.739 1.00 23.21 159 GLY H C 1
ATOM 1222 O O . GLY A 1 162 ? -11.108 30.199 35.377 1.00 23.31 159 GLY H O 1
ATOM 1223 N N . SER A 1 163 ? -12.758 28.720 35.019 1.00 23.31 160 SER H N 1
ATOM 1224 C CA . SER A 1 163 ? -13.146 29.316 33.727 1.00 23.11 160 SER H CA 1
ATOM 1225 C C . SER A 1 163 ? -13.732 30.729 33.844 1.00 22.91 160 SER H C 1
ATOM 1226 O O . SER A 1 163 ? -13.632 31.528 32.907 1.00 23.13 160 SER H O 1
ATOM 1229 N N . LEU A 1 164 ? -14.353 31.029 34.986 1.00 22.17 161 LEU H N 1
ATOM 1230 C CA . LEU A 1 164 ? -14.872 32.372 35.263 1.00 21.34 161 LEU H CA 1
ATOM 1231 C C . LEU A 1 164 ? -14.146 32.899 36.482 1.00 20.97 161 LEU H C 1
ATOM 1232 O O . LEU A 1 164 ? -14.110 32.222 37.513 1.00 21.15 161 LEU H O 1
ATOM 1237 N N . SER A 1 165 ? -13.556 34.086 36.368 1.00 20.59 162 SER H N 1
ATOM 1238 C CA . SER A 1 165 ? -12.793 34.674 37.481 1.00 20.30 162 SER H CA 1
ATOM 1239 C C . SER A 1 165 ? -12.695 36.191 37.439 1.00 19.95 162 SER H C 1
ATOM 1240 O O . SER A 1 165 ? -12.650 36.836 38.483 1.00 20.52 162 SER H O 1
ATOM 1243 N N . SER A 1 166 ? -12.650 36.767 36.242 1.00 19.27 163 SER H N 1
ATOM 1244 C CA . SER A 1 166 ? -12.565 38.214 36.113 1.00 19.21 163 SER H CA 1
ATOM 1245 C C . SER A 1 166 ? -13.879 38.886 36.537 1.00 18.75 163 SER H C 1
ATOM 1246 O O . SER A 1 166 ? -13.873 40.006 37.050 1.00 19.11 163 SER H O 1
ATOM 1249 N N . GLY A 1 167 ? -15.001 38.198 36.348 1.00 18.20 164 GLY H N 1
ATOM 1250 C CA . GLY A 1 167 ? -16.300 38.764 36.724 1.00 17.53 164 GLY H CA 1
ATOM 1251 C C . GLY A 1 167 ? -16.723 38.462 38.149 1.00 16.50 164 GLY H C 1
ATOM 1252 O O . GLY A 1 167 ? -17.880 38.690 38.518 1.00 16.35 164 GLY H O 1
ATOM 1253 N N . VAL A 1 168 ? -15.777 37.965 38.949 1.00 16.14 165 VAL H N 1
ATOM 1254 C CA . VAL A 1 168 ? -16.069 37.440 40.285 1.00 15.09 165 VAL H CA 1
ATOM 1255 C C . VAL A 1 168 ? -15.708 38.427 41.388 1.00 15.33 165 VAL H C 1
ATOM 1256 O O . VAL A 1 168 ? -14.665 39.101 41.323 1.00 14.95 165 VAL H O 1
ATOM 1260 N N . HIS A 1 169 ? -16.593 38.520 42.380 1.00 14.77 166 HIS H N 1
ATOM 1261 C CA . HIS A 1 169 ? -16.285 39.165 43.656 1.00 14.71 166 HIS H CA 1
ATOM 1262 C C . HIS A 1 169 ? -16.552 38.229 44.816 1.00 14.53 166 HIS H C 1
ATOM 1263 O O . HIS A 1 169 ? -17.705 37.966 45.142 1.00 14.50 166 HIS H O 1
ATOM 1270 N N . THR A 1 170 ? -15.490 37.740 45.450 1.00 14.68 167 THR H N 1
ATOM 1271 C CA . THR A 1 170 ? -15.625 36.921 46.655 1.00 14.68 167 THR H CA 1
ATOM 1272 C C . THR A 1 170 ? -15.324 37.771 47.894 1.00 15.35 167 THR H C 1
ATOM 1273 O O . THR A 1 170 ? -14.202 38.261 48.076 1.00 14.59 167 THR H O 1
ATOM 1277 N N . PHE A 1 171 ? -16.351 37.953 48.725 1.00 15.44 168 PHE H N 1
ATOM 1278 C CA . PHE A 1 171 ? -16.322 38.891 49.843 1.00 15.65 168 PHE H CA 1
ATOM 1279 C C . PHE A 1 171 ? -15.697 38.293 51.107 1.00 16.89 168 PHE H C 1
ATOM 1280 O O . PHE A 1 171 ? -15.856 37.088 51.372 1.00 17.19 168 PHE H O 1
ATOM 1288 N N . PRO A 1 172 ? -14.964 39.124 51.888 1.00 17.78 169 PRO H N 1
ATOM 1289 C CA . PRO A 1 172 ? -14.439 38.657 53.183 1.00 18.68 169 PRO H CA 1
ATOM 1290 C C . PRO A 1 172 ? -15.550 38.076 54.049 1.00 19.66 169 PRO H C 1
ATOM 1291 O O . PRO A 1 172 ? -16.661 38.606 54.059 1.00 19.49 169 PRO H O 1
ATOM 1295 N N . ALA A 1 173 ? -15.240 36.996 54.762 1.00 21.09 170 ALA H N 1
ATOM 1296 C CA . ALA A 1 173 ? -16.184 36.359 55.668 1.00 22.69 170 ALA H CA 1
ATOM 1297 C C . ALA A 1 173 ? -16.533 37.268 56.847 1.00 24.15 170 ALA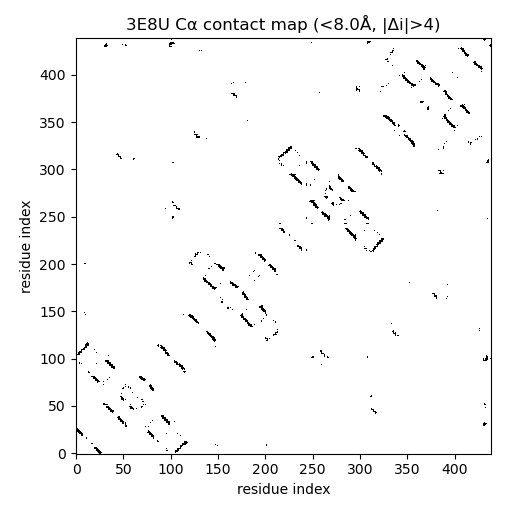 H C 1
ATOM 1298 O O . ALA A 1 173 ? -15.733 38.127 57.242 1.00 24.24 170 ALA H O 1
ATOM 1300 N N . VAL A 1 174 ? -17.741 37.096 57.387 1.00 25.78 171 VAL H N 1
ATOM 1301 C CA . VAL A 1 174 ? -18.132 37.777 58.618 1.00 27.13 171 VAL H CA 1
ATOM 1302 C C . VAL A 1 174 ? -18.425 36.785 59.737 1.00 27.92 171 VAL H C 1
ATOM 1303 O O . VAL A 1 174 ? -19.039 35.736 59.514 1.00 27.93 171 VAL H O 1
ATOM 1307 N N . LEU A 1 175 ? -17.943 37.126 60.930 1.00 29.03 172 LEU H N 1
ATOM 1308 C CA . LEU A 1 175 ? -18.149 36.338 62.136 1.00 30.12 172 LEU H CA 1
ATOM 1309 C C . LEU A 1 175 ? -19.385 36.847 62.867 1.00 30.99 172 LEU H C 1
ATOM 1310 O O . LEU A 1 175 ? -19.473 38.030 63.212 1.00 31.14 172 LEU H O 1
ATOM 1315 N N . GLN A 1 176 ? -20.338 35.941 63.062 1.00 32.09 173 GLN H N 1
ATOM 1316 C CA . GLN A 1 176 ? -21.541 36.170 63.856 1.00 33.47 173 GLN H CA 1
ATOM 1317 C C . GLN A 1 176 ? -21.815 34.864 64.597 1.00 33.68 173 GLN H C 1
ATOM 1318 O O . GLN A 1 176 ? -21.945 33.806 63.965 1.00 34.18 173 GLN H O 1
ATOM 1324 N N . SER A 1 177 ? -21.880 34.938 65.929 1.00 34.06 174 SER H N 1
ATOM 1325 C CA . SER A 1 177 ? -22.241 33.787 66.788 1.00 33.72 174 SER H CA 1
ATOM 1326 C C . SER A 1 177 ? -21.309 32.589 66.629 1.00 33.29 174 SER H C 1
ATOM 1327 O O . SER A 1 177 ? -21.768 31.437 66.545 1.00 33.39 174 SER H O 1
ATOM 1330 N N . ASP A 1 178 ? -20.006 32.871 66.573 1.00 32.68 175 ASP H N 1
ATOM 1331 C CA . ASP A 1 178 ? -18.959 31.839 66.480 1.00 31.82 175 ASP H CA 1
ATOM 1332 C C . ASP A 1 178 ? -18.955 31.077 65.149 1.00 30.66 175 ASP H C 1
ATOM 1333 O O . ASP A 1 178 ? -18.341 30.007 65.042 1.00 30.54 175 ASP H O 1
ATOM 1338 N N . LEU A 1 179 ? -19.641 31.622 64.143 1.00 29.14 176 LEU H N 1
ATOM 1339 C CA . LEU A 1 179 ? -19.684 31.008 62.815 1.00 27.51 176 LEU 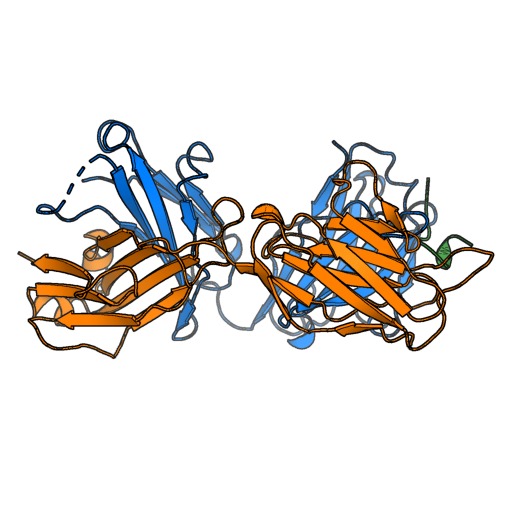H CA 1
ATOM 1340 C C . LEU A 1 179 ? -19.441 32.037 61.717 1.00 26.68 176 LEU H C 1
ATOM 1341 O O . LEU A 1 179 ? -19.837 33.199 61.838 1.00 26.60 176 LEU H O 1
ATOM 1346 N N . TYR A 1 180 ? -18.754 31.609 60.659 1.00 25.24 177 TYR H N 1
ATOM 1347 C CA . TYR A 1 180 ? -18.439 32.488 59.543 1.00 23.91 177 TYR H CA 1
ATOM 1348 C C . TYR A 1 180 ? -19.452 32.381 58.409 1.00 22.92 177 TYR H C 1
ATOM 1349 O O . TYR A 1 180 ? -20.045 31.329 58.188 1.00 22.28 177 TYR H O 1
ATOM 1358 N N . THR A 1 181 ? -19.639 33.493 57.706 1.00 21.85 178 THR H N 1
ATOM 1359 C CA . THR A 1 181 ? -20.466 33.535 56.519 1.00 21.20 178 THR H CA 1
ATOM 1360 C C . THR A 1 181 ? -19.797 34.409 55.464 1.00 20.56 178 THR H C 1
ATOM 1361 O O . THR A 1 181 ? -19.313 35.510 55.750 1.00 19.99 178 THR H O 1
ATOM 1365 N N . LEU A 1 182 ? -19.807 33.901 54.240 1.00 19.79 179 LEU H N 1
ATOM 1366 C CA . LEU A 1 182 ? -19.211 34.567 53.103 1.00 19.48 179 LEU H CA 1
ATOM 1367 C C . LEU A 1 182 ? -20.162 34.463 51.907 1.00 19.03 179 LEU H C 1
ATOM 1368 O O . LEU A 1 182 ? -20.952 33.527 51.808 1.00 18.55 179 LEU H O 1
ATOM 1373 N N . SER A 1 183 ? -20.080 35.435 51.002 1.00 19.13 180 SER H N 1
ATOM 1374 C CA . SER A 1 183 ? -20.773 35.348 49.723 1.00 19.29 180 SER H CA 1
ATOM 1375 C C . SER A 1 183 ? -19.811 35.644 48.570 1.00 18.76 180 SER H C 1
ATOM 1376 O O . SER A 1 183 ? -18.806 36.315 48.748 1.00 19.22 180 SER H O 1
ATOM 1379 N N . SER A 1 184 ? -20.146 35.140 47.391 1.00 18.39 181 SER H N 1
ATOM 1380 C CA . SER A 1 184 ? -19.380 35.364 46.184 1.00 17.69 181 SER H CA 1
ATOM 1381 C C . SER A 1 184 ? -20.344 35.655 45.035 1.00 17.38 181 SER H C 1
ATOM 1382 O O . SER A 1 184 ? -21.304 34.918 44.845 1.00 17.67 181 SER H O 1
ATOM 1385 N N . SER A 1 185 ? -20.091 36.723 44.281 1.00 16.59 182 SER H N 1
ATOM 1386 C CA . SER A 1 185 ? -20.854 36.991 43.055 1.00 16.80 182 SER H CA 1
ATOM 1387 C C . SER A 1 185 ? -20.052 36.742 41.766 1.00 16.37 182 SER H C 1
ATOM 1388 O O . SER A 1 185 ? -18.823 36.798 41.765 1.00 16.09 182 SER H O 1
ATOM 1391 N N . VAL A 1 186 ? -20.764 36.466 40.681 1.00 16.11 183 VAL H N 1
ATOM 1392 C CA . VAL A 1 186 ? -20.165 36.386 39.350 1.00 15.97 183 VAL H CA 1
ATOM 1393 C C . VAL A 1 186 ? -21.089 37.060 38.338 1.00 16.16 183 VAL H C 1
ATOM 1394 O O . VAL A 1 186 ? -22.302 36.825 38.349 1.00 16.54 183 VAL H O 1
ATOM 1398 N N . THR A 1 187 ? -20.517 37.911 37.490 1.00 15.76 184 THR H N 1
ATOM 1399 C CA . THR A 1 187 ? -21.275 38.658 36.487 1.00 15.95 184 THR H CA 1
ATOM 1400 C C . THR A 1 187 ? -20.843 38.229 35.089 1.00 16.29 184 THR H C 1
ATOM 1401 O O . THR A 1 187 ? -19.666 38.315 34.730 1.00 15.93 184 THR H O 1
ATOM 1405 N N . VAL A 1 188 ? -21.813 37.738 34.323 1.00 16.72 185 VAL H N 1
ATOM 1406 C CA . VAL A 1 188 ? -21.575 37.215 32.982 1.00 16.76 185 VAL H CA 1
ATOM 1407 C C . VAL A 1 188 ? -22.605 37.804 32.029 1.00 16.87 185 VAL H C 1
ATOM 1408 O O . VAL A 1 188 ? -23.659 38.284 32.468 1.00 16.29 185 VAL H O 1
ATOM 1412 N N . PRO A 1 189 ? -22.294 37.796 30.721 1.00 17.56 186 PRO H N 1
ATOM 1413 C CA . PRO A 1 189 ? -23.299 38.162 29.721 1.00 17.63 186 PRO H CA 1
ATOM 1414 C C . PRO A 1 189 ? -24.499 37.236 29.808 1.00 17.59 186 PRO H C 1
ATOM 1415 O O . PRO A 1 189 ? -24.353 36.086 30.210 1.00 17.23 186 PRO H O 1
ATOM 1419 N N . SER A 1 190 ? -25.677 37.731 29.431 1.00 18.15 187 SER H N 1
ATOM 1420 C CA . SER A 1 190 ? -26.894 36.917 29.452 1.00 18.54 187 SER H CA 1
ATOM 1421 C C . SER A 1 190 ? -26.798 35.765 28.426 1.00 18.94 187 SER H C 1
ATOM 1422 O O . SER A 1 190 ? -27.484 34.745 28.520 1.00 18.69 187 SER H O 1
ATOM 1425 N N . SER A 1 191 ? -25.911 35.943 27.459 1.00 19.13 188 SER H N 1
ATOM 1426 C CA . SER A 1 191 ? -25.538 34.900 26.516 1.00 19.71 188 SER H CA 1
ATOM 1427 C C . SER A 1 191 ? -24.775 33.723 27.154 1.00 19.03 188 SER H C 1
ATOM 1428 O O . SER A 1 191 ? -24.611 32.677 26.530 1.00 19.23 188 SER H O 1
ATOM 1431 N N . THR A 1 192 ? -24.307 33.869 28.390 1.00 18.51 189 THR H N 1
ATOM 1432 C CA . THR A 1 192 ? -23.665 32.731 29.051 1.00 18.06 189 THR H CA 1
ATOM 1433 C C . THR A 1 192 ? -24.507 31.982 30.099 1.00 17.86 189 THR H C 1
ATOM 1434 O O . THR A 1 192 ? -24.302 30.798 30.307 1.00 17.65 189 THR H O 1
ATOM 1438 N N . TRP A 1 193 ? -25.447 32.672 30.742 1.00 17.48 190 TRP H N 1
ATOM 1439 C CA . TRP A 1 193 ? -26.366 32.041 31.681 1.00 17.26 190 TRP H CA 1
ATOM 1440 C C . TRP A 1 193 ? -27.789 32.531 31.386 1.00 17.12 190 TRP H C 1
ATOM 1441 O O . TRP A 1 193 ? -27.983 33.728 31.147 1.00 16.54 190 TRP H O 1
ATOM 1452 N N . PRO A 1 194 ? -28.795 31.623 31.429 1.00 17.34 191 PRO H N 1
ATOM 1453 C CA . PRO A 1 194 ? -28.749 30.199 31.792 1.00 17.17 191 PRO H CA 1
ATOM 1454 C C . PRO A 1 194 ? -28.389 29.179 30.703 1.00 17.06 191 PRO H C 1
ATOM 1455 O O . PRO A 1 194 ? -28.343 27.994 31.002 1.00 16.84 191 PRO H O 1
ATOM 1459 N N . SER A 1 195 ? -28.141 29.608 29.468 1.00 17.46 192 SER H N 1
ATOM 1460 C CA . SER A 1 195 ? -27.828 28.647 28.399 1.00 18.13 192 SER H CA 1
ATOM 1461 C C . SER A 1 195 ? -26.582 27.795 28.687 1.00 18.41 192 SER H C 1
ATOM 1462 O O . SER A 1 195 ? -26.549 26.610 28.327 1.00 18.74 192 SER H O 1
ATOM 1465 N N . GLU A 1 196 ? -25.570 28.390 29.325 1.00 18.44 193 GLU H N 1
ATOM 1466 C CA . GLU A 1 196 ? -24.394 27.629 29.781 1.00 18.59 193 GLU H CA 1
ATOM 1467 C C . GLU A 1 196 ? -24.451 27.392 31.287 1.00 18.90 193 GLU H C 1
ATOM 1468 O O . GLU A 1 196 ? -25.067 28.167 32.025 1.00 18.97 193 GLU H O 1
ATOM 1474 N N . THR A 1 197 ? -23.802 26.314 31.724 1.00 18.72 194 THR H N 1
ATOM 1475 C CA . THR A 1 197 ? -23.719 25.938 33.134 1.00 18.64 194 THR H CA 1
ATOM 1476 C C . THR A 1 197 ? -22.796 26.887 33.896 1.00 18.06 194 THR H C 1
ATOM 1477 O O . THR A 1 197 ? -21.682 27.177 33.450 1.00 17.72 194 THR H O 1
ATOM 1481 N N . VAL A 1 198 ? -23.290 27.396 35.027 1.00 17.72 195 VAL H N 1
ATOM 1482 C CA . VAL A 1 198 ? -22.485 28.199 35.955 1.00 17.05 195 VAL H CA 1
ATOM 1483 C C . VAL A 1 198 ? -22.579 27.576 37.347 1.00 17.48 195 VAL H C 1
ATOM 1484 O O . VAL A 1 198 ? -23.678 27.392 37.900 1.00 17.16 195 VAL H O 1
ATOM 1488 N N . THR A 1 199 ? -21.410 27.249 37.892 1.00 17.46 196 THR H N 1
ATOM 1489 C CA . THR A 1 199 ? -21.292 26.483 39.118 1.00 18.03 196 THR H CA 1
ATOM 1490 C C . THR A 1 199 ? -20.275 27.141 40.026 1.00 18.41 196 THR H C 1
ATOM 1491 O O . THR A 1 199 ? -19.199 27.542 39.575 1.00 18.24 196 THR H O 1
ATOM 1495 N N . CYS A 1 200 ? -20.597 27.240 41.311 1.00 18.66 197 CYS H N 1
ATOM 1496 C CA . CYS A 1 200 ? -19.587 27.649 42.262 1.00 19.40 197 CYS H CA 1
ATOM 1497 C C . CYS A 1 200 ? -18.963 26.448 42.973 1.00 18.85 197 CYS H C 1
ATOM 1498 O O . CYS A 1 200 ? -19.641 25.487 43.339 1.00 18.58 197 CYS H O 1
ATOM 1501 N N . ASN A 1 201 ? -17.647 26.513 43.117 1.00 18.57 198 ASN H N 1
ATOM 1502 C CA . ASN A 1 201 ? -16.852 25.432 43.686 1.00 17.66 198 ASN H CA 1
ATOM 1503 C C . ASN A 1 201 ? -16.357 25.940 45.008 1.00 17.25 198 ASN H C 1
ATOM 1504 O O . ASN A 1 201 ? -15.591 26.896 45.051 1.00 17.14 198 ASN H O 1
ATOM 1509 N N . VAL A 1 202 ? -16.829 25.322 46.087 1.00 17.15 199 VAL H N 1
ATOM 1510 C CA . VAL A 1 202 ? -16.503 25.763 47.440 1.00 17.09 199 VAL H CA 1
ATOM 1511 C C . VAL A 1 202 ? -15.684 24.688 48.157 1.00 17.47 199 VAL H C 1
ATOM 1512 O O . VAL A 1 202 ? -16.046 23.513 48.131 1.00 17.67 199 VAL H O 1
ATOM 1516 N N . ALA A 1 203 ? -14.592 25.089 48.800 1.00 17.91 200 ALA H N 1
ATOM 1517 C CA . ALA A 1 203 ? -13.822 24.147 49.619 1.00 18.28 200 ALA H CA 1
ATOM 1518 C C . ALA A 1 203 ? -13.564 24.666 51.032 1.00 18.44 200 ALA H C 1
ATOM 1519 O O . ALA A 1 203 ? -13.193 25.817 51.216 1.00 18.28 200 ALA H O 1
ATOM 1521 N N . HIS A 1 204 ? -13.772 23.799 52.016 1.00 18.95 201 HIS H N 1
ATOM 1522 C CA . HIS A 1 204 ? -13.461 24.076 53.418 1.00 19.83 201 HIS H CA 1
ATOM 1523 C C . HIS A 1 204 ? -12.465 23.023 53.937 1.00 21.07 201 HIS H C 1
ATOM 1524 O O . HIS A 1 204 ? -12.875 21.949 54.396 1.00 20.70 201 HIS H O 1
ATOM 1531 N N . PRO A 1 205 ? -11.144 23.318 53.840 1.00 22.26 202 PRO H N 1
ATOM 1532 C CA . PRO A 1 205 ? -10.128 22.311 54.215 1.00 22.75 202 PRO H CA 1
ATOM 1533 C C . PRO A 1 205 ? -10.299 21.727 55.623 1.00 23.04 202 PRO H C 1
ATOM 1534 O O . PRO A 1 205 ? -10.130 20.525 55.802 1.00 22.97 202 PRO H O 1
ATOM 1538 N N . ALA A 1 206 ? -10.667 22.560 56.596 1.00 23.82 203 ALA H N 1
ATOM 1539 C CA . ALA A 1 206 ? -10.841 22.106 57.989 1.00 24.23 203 ALA H CA 1
ATOM 1540 C C . ALA A 1 206 ? -11.871 21.005 58.171 1.00 24.84 203 ALA H C 1
ATOM 1541 O O . ALA A 1 206 ? -11.660 20.102 58.974 1.00 25.39 203 ALA H O 1
ATOM 1543 N N . SER A 1 207 ? -12.976 21.063 57.430 1.00 25.81 204 SER H N 1
ATOM 1544 C CA . SER A 1 207 ? -14.004 20.016 57.510 1.00 26.36 204 SER H CA 1
ATOM 1545 C C . SER A 1 207 ? -13.876 18.964 56.411 1.00 26.89 204 SER H C 1
ATOM 1546 O O . SER A 1 207 ? -14.707 18.056 56.325 1.00 27.02 204 SER H O 1
ATOM 1549 N N . SER A 1 208 ? -12.824 19.085 55.596 1.00 27.52 205 SER H N 1
ATOM 1550 C CA . SER A 1 208 ? -12.592 18.238 54.412 1.00 28.28 205 SER H CA 1
ATOM 1551 C C . SER A 1 208 ? -13.758 18.255 53.408 1.00 28.78 205 SER H C 1
ATOM 1552 O O . SER A 1 208 ? -14.024 17.258 52.734 1.00 29.25 205 SER H O 1
ATOM 1555 N N . THR A 1 209 ? -14.443 19.386 53.300 1.00 29.29 206 THR H N 1
ATOM 1556 C CA . THR A 1 209 ? -15.589 19.475 52.398 1.00 29.90 206 THR H CA 1
ATOM 1557 C C . THR A 1 209 ? -15.292 20.195 51.073 1.00 29.76 206 THR H C 1
ATOM 1558 O O . THR A 1 209 ? -14.607 21.227 51.041 1.00 29.24 206 THR H O 1
ATOM 1562 N N . LYS A 1 210 ? -15.794 19.603 49.989 1.00 29.90 207 LYS H N 1
ATOM 1563 C CA . LYS A 1 210 ? -15.755 20.179 48.647 1.00 30.31 207 LYS H CA 1
ATOM 1564 C C . LYS A 1 210 ? -17.155 20.085 48.063 1.00 29.83 207 LYS H C 1
ATOM 1565 O O . LYS A 1 210 ? -17.704 18.992 47.941 1.00 29.89 207 LYS H O 1
ATOM 1571 N N . VAL A 1 211 ? -17.725 21.231 47.693 1.00 29.02 208 VAL H N 1
ATOM 1572 C CA . VAL A 1 211 ? -19.101 21.279 47.210 1.00 28.46 208 VAL H CA 1
ATOM 1573 C C . VAL A 1 211 ? -19.177 22.061 45.901 1.00 27.73 208 VAL H C 1
ATOM 1574 O O . VAL A 1 211 ? -18.571 23.113 45.762 1.00 27.52 208 VAL H O 1
ATOM 1578 N N . ASP A 1 212 ? -19.899 21.512 44.933 1.00 27.50 209 ASP H N 1
ATOM 1579 C CA . ASP A 1 212 ? -20.192 22.214 43.691 1.00 26.98 209 ASP H CA 1
ATOM 1580 C C . ASP A 1 212 ? -21.670 22.542 43.659 1.00 26.63 209 ASP H C 1
ATOM 1581 O O . ASP A 1 212 ? -22.506 21.652 43.824 1.00 27.08 209 ASP H O 1
ATOM 1586 N N . LYS A 1 213 ? -21.992 23.817 43.470 1.00 25.74 210 LYS H N 1
ATOM 1587 C CA . LYS A 1 213 ? -23.387 24.242 43.384 1.00 24.78 210 LYS H CA 1
ATOM 1588 C C . LYS A 1 213 ? -23.712 24.906 42.058 1.00 23.79 210 LYS H C 1
ATOM 1589 O O . LYS A 1 213 ? -23.295 26.038 41.798 1.00 22.57 210 LYS H O 1
ATOM 1595 N N . LYS A 1 214 ? -24.466 24.191 41.228 1.00 23.26 211 LYS H N 1
ATOM 1596 C CA . LYS A 1 214 ? -24.964 24.741 39.971 1.00 23.67 211 LYS H CA 1
ATOM 1597 C C . LYS A 1 214 ? -26.001 25.834 40.240 1.00 23.54 211 LYS H C 1
ATOM 1598 O O . LYS A 1 214 ? -26.894 25.673 41.073 1.00 23.16 211 LYS H O 1
ATOM 1604 N N . ILE A 1 215 ? -25.860 26.958 39.548 1.00 24.02 212 ILE H N 1
ATOM 1605 C CA . ILE A 1 215 ? -26.850 28.022 39.636 1.00 24.40 212 ILE H CA 1
ATOM 1606 C C . ILE A 1 215 ? -27.901 27.783 38.570 1.00 25.23 212 ILE H C 1
ATOM 1607 O O . ILE A 1 215 ? -27.604 27.708 37.372 1.00 25.31 212 ILE H O 1
ATOM 1612 N N . LEU A 1 216 ? -29.132 27.625 39.035 1.00 25.86 213 LEU H N 1
ATOM 1613 C CA . LEU A 1 216 ? -30.256 27.266 38.188 1.00 26.80 213 LEU H CA 1
ATOM 1614 C C . LEU A 1 216 ? -31.341 28.299 38.383 1.00 26.65 213 LEU H C 1
ATOM 1615 O O . LEU A 1 216 ? -31.500 28.838 39.470 1.00 26.84 213 LEU H O 1
ATOM 1620 N N . ASP A 1 217 ? -32.074 28.583 37.316 1.00 26.81 214 ASP H N 1
ATOM 1621 C CA . ASP A 1 217 ? -33.117 29.599 37.320 1.00 27.05 214 ASP H CA 1
ATOM 1622 C C . ASP A 1 217 ? -34.279 29.163 38.217 1.00 26.77 214 ASP H C 1
ATOM 1623 O O . ASP A 1 217 ? -34.617 27.979 38.245 1.00 26.50 214 ASP H O 1
ATOM 1629 N N . ASP B 2 1 ? 16.835 46.759 68.455 1.00 15.31 1 ASP L N 1
ATOM 1630 C CA . ASP B 2 1 ? 16.762 46.369 67.019 1.00 15.25 1 ASP L CA 1
ATOM 1631 C C . ASP B 2 1 ? 16.705 47.588 66.113 1.00 15.02 1 ASP L C 1
ATOM 1632 O O . ASP B 2 1 ? 16.449 48.689 66.572 1.00 15.76 1 ASP L O 1
ATOM 1637 N N . ASN B 2 2 ? 16.910 47.382 64.819 1.00 15.00 2 ASN L N 1
ATOM 1638 C CA . ASN B 2 2 ? 16.791 48.468 63.854 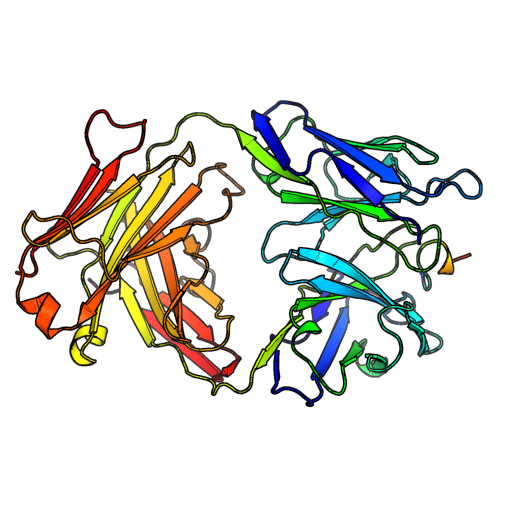1.00 15.22 2 ASN L CA 1
ATOM 1639 C C . ASN B 2 2 ? 15.315 48.631 63.468 1.00 15.20 2 ASN L C 1
ATOM 1640 O O . ASN B 2 2 ? 14.778 47.890 62.634 1.00 14.84 2 ASN L O 1
ATOM 1645 N N . VAL B 2 3 ? 14.676 49.607 64.105 1.00 14.86 3 VAL L N 1
ATOM 1646 C CA . VAL B 2 3 ? 13.254 49.856 63.937 1.00 14.70 3 VAL L CA 1
ATOM 1647 C C . VAL B 2 3 ? 13.018 50.724 62.694 1.00 14.94 3 VAL L C 1
ATOM 1648 O O . VAL B 2 3 ? 13.585 51.815 62.556 1.00 14.91 3 VAL L O 1
ATOM 1652 N N . LEU B 2 4 ? 12.187 50.215 61.792 1.00 15.40 4 LEU L N 1
ATOM 1653 C CA . LEU B 2 4 ? 11.852 50.913 60.559 1.00 15.89 4 LEU L CA 1
ATOM 1654 C C . LEU B 2 4 ? 10.483 51.562 60.706 1.00 16.70 4 LEU L C 1
ATOM 1655 O O . LEU B 2 4 ? 9.482 50.884 60.948 1.00 17.37 4 LEU L O 1
ATOM 1660 N N . THR B 2 5 ? 10.459 52.878 60.559 1.00 16.99 5 THR L N 1
ATOM 1661 C CA . THR B 2 5 ? 9.244 53.662 60.676 1.00 17.63 5 THR L CA 1
ATOM 1662 C C . THR B 2 5 ? 8.840 54.144 59.292 1.00 17.28 5 THR L C 1
ATOM 1663 O O . THR B 2 5 ? 9.637 54.739 58.584 1.00 17.35 5 THR L O 1
ATOM 1667 N N . GLN B 2 6 ? 7.603 53.861 58.906 1.00 17.33 6 GLN L N 1
ATOM 1668 C CA . GLN B 2 6 ? 7.107 54.284 57.604 1.00 17.77 6 GLN L CA 1
ATOM 1669 C C . GLN B 2 6 ? 6.091 55.406 57.724 1.00 18.30 6 GLN L C 1
ATOM 1670 O O . GLN B 2 6 ? 5.343 55.465 58.694 1.00 18.28 6 GLN L O 1
ATOM 1676 N N . SER B 2 7 ? 6.083 56.304 56.743 1.00 19.41 7 SER L N 1
ATOM 1677 C CA . SER B 2 7 ? 5.038 57.330 56.648 1.00 20.56 7 SER L CA 1
ATOM 1678 C C . SER B 2 7 ? 4.680 57.740 55.195 1.00 20.79 7 SER L C 1
ATOM 1679 O O . SER B 2 7 ? 5.518 57.671 54.284 1.00 20.75 7 SER L O 1
ATOM 1682 N N . PRO B 2 8 ? 3.409 58.116 54.968 1.00 20.96 8 PRO L N 1
ATOM 1683 C CA . PRO B 2 8 ? 2.334 58.057 55.956 1.00 20.58 8 PRO L CA 1
ATOM 1684 C C . PRO B 2 8 ? 1.878 56.598 56.159 1.00 20.32 8 PRO L C 1
ATOM 1685 O O . PRO B 2 8 ? 2.340 55.716 55.438 1.00 20.21 8 PRO L O 1
ATOM 1689 N N . PRO B 2 9 ? 1.031 56.327 57.169 1.00 20.32 9 PRO L N 1
ATOM 1690 C CA . PRO B 2 9 ? 0.448 54.974 57.280 1.00 20.24 9 PRO L CA 1
ATOM 1691 C C . PRO B 2 9 ? -0.400 54.556 56.070 1.00 19.95 9 PRO L C 1
ATOM 1692 O O . PRO B 2 9 ? -0.545 53.356 55.785 1.00 19.49 9 PRO L O 1
ATOM 1696 N N . SER B 2 10 ? -0.969 55.544 55.384 1.00 19.69 10 SER L N 1
ATOM 1697 C CA . SER B 2 10 ? -1.763 55.316 54.186 1.00 19.79 10 SER L CA 1
ATOM 1698 C C . SER B 2 10 ? -1.847 56.603 53.402 1.00 19.41 10 SER L C 1
ATOM 1699 O O . SER B 2 10 ? -1.625 57.686 53.932 1.00 19.45 10 SER L O 1
ATOM 1702 N N . LEU B 2 11 ? -2.160 56.479 52.122 1.00 19.37 11 LEU L N 1
ATOM 1703 C CA . LEU B 2 11 ? -2.342 57.643 51.282 1.00 18.91 11 LEU L CA 1
ATOM 1704 C C . LEU B 2 11 ? -3.190 57.286 50.080 1.00 18.52 11 LEU L C 1
ATOM 1705 O O . LEU B 2 11 ? -3.252 56.115 49.682 1.00 18.26 11 LEU L O 1
ATOM 1710 N N . ALA B 2 12 ? -3.836 58.306 49.518 1.00 18.06 12 ALA L N 1
ATOM 1711 C CA . ALA B 2 12 ? -4.641 58.179 48.310 1.00 17.50 12 ALA L CA 1
ATOM 1712 C C . ALA B 2 12 ? -4.037 59.039 47.221 1.00 17.40 12 ALA L C 1
ATOM 1713 O O . ALA B 2 12 ? -3.795 60.236 47.404 1.00 16.97 12 ALA L O 1
ATOM 1715 N N . VAL B 2 13 ? -3.803 58.414 46.078 1.00 17.49 13 VAL L N 1
ATOM 1716 C CA . VAL B 2 13 ? -3.198 59.083 44.950 1.00 17.88 13 VAL L CA 1
ATOM 1717 C C . VAL B 2 13 ? -4.090 58.879 43.730 1.00 18.23 13 VAL L C 1
ATOM 1718 O O . VAL B 2 13 ? -4.575 57.762 43.495 1.00 18.44 13 VAL L O 1
ATOM 1722 N N . SER B 2 14 ? -4.318 59.957 42.972 1.00 18.24 14 SER L N 1
ATOM 1723 C CA . SER B 2 14 ? -5.012 59.852 41.679 1.00 19.05 14 SER L CA 1
ATOM 1724 C C . SER B 2 14 ? -4.171 59.102 40.658 1.00 19.42 14 SER L C 1
ATOM 1725 O O . SER B 2 14 ? -2.952 59.290 40.589 1.00 19.29 14 SER L O 1
ATOM 1728 N N . LEU B 2 15 ? -4.842 58.254 39.881 1.00 20.21 15 LEU L N 1
ATOM 1729 C CA . LEU B 2 15 ? -4.259 57.554 38.734 1.00 20.94 15 LEU L CA 1
ATOM 1730 C C . LEU B 2 15 ? -3.392 58.476 37.900 1.00 21.05 15 LEU L C 1
ATOM 1731 O O . LEU B 2 15 ? -3.824 59.576 37.529 1.00 21.34 15 LEU L O 1
ATOM 1736 N N . GLY B 2 16 ? -2.167 58.040 37.626 1.00 21.06 16 GLY L N 1
ATOM 1737 C CA . GLY B 2 16 ? -1.242 58.799 36.787 1.00 21.20 16 GLY L CA 1
ATOM 1738 C C . GLY B 2 16 ? -0.323 59.729 37.549 1.00 21.73 16 GLY L C 1
ATOM 1739 O O . GLY B 2 16 ? 0.585 60.332 36.962 1.00 21.93 16 GLY L O 1
ATOM 1740 N N . GLN B 2 17 ? -0.559 59.866 38.853 1.00 21.77 17 GLN L N 1
ATOM 1741 C CA . GLN B 2 17 ? 0.242 60.762 39.679 1.00 22.24 17 GLN L CA 1
ATOM 1742 C C . GLN B 2 17 ? 1.317 59.983 40.427 1.00 22.18 17 GLN L C 1
ATOM 1743 O O . GLN B 2 17 ? 1.438 58.773 40.256 1.00 21.74 17 GLN L O 1
ATOM 1749 N N . ARG B 2 18 ? 2.081 60.693 41.254 1.00 22.44 18 ARG L N 1
ATOM 1750 C CA . ARG B 2 18 ? 3.221 60.121 41.961 1.00 23.16 18 ARG L CA 1
ATOM 1751 C C . ARG B 2 18 ? 2.876 59.763 43.405 1.00 22.65 18 ARG L C 1
ATOM 1752 O O . ARG B 2 18 ? 2.340 60.589 44.153 1.00 22.82 18 ARG L O 1
ATOM 1760 N N . ALA B 2 19 ? 3.167 58.525 43.789 1.00 22.13 19 ALA L N 1
ATOM 1761 C CA . ALA B 2 19 ? 3.121 58.143 45.197 1.00 22.23 19 ALA L CA 1
ATOM 1762 C C . ALA B 2 19 ? 4.545 58.163 45.763 1.00 22.36 19 ALA L C 1
ATOM 1763 O O . ALA B 2 19 ? 5.472 57.660 45.132 1.00 22.39 19 ALA L O 1
ATOM 1765 N N . THR B 2 20 ? 4.719 58.778 46.928 1.00 22.92 20 THR L N 1
ATOM 1766 C CA . THR B 2 20 ? 6.022 58.833 47.591 1.00 23.43 20 THR L CA 1
ATOM 1767 C C . THR B 2 20 ? 5.832 58.316 49.008 1.00 23.80 20 THR L C 1
ATOM 1768 O O . THR B 2 20 ? 5.026 58.862 49.783 1.00 24.62 20 THR L O 1
ATOM 1772 N N . ILE B 2 21 ? 6.560 57.251 49.327 1.00 23.39 21 ILE L N 1
ATOM 1773 C CA . ILE B 2 21 ? 6.458 56.562 50.606 1.00 23.32 21 ILE L CA 1
ATOM 1774 C C . ILE B 2 21 ? 7.831 56.626 51.269 1.00 23.18 21 ILE L C 1
ATOM 1775 O O . ILE B 2 21 ? 8.853 56.356 50.625 1.00 22.79 21 ILE L O 1
ATOM 1780 N N . SER B 2 22 ? 7.854 56.991 52.548 1.00 22.42 22 SER L N 1
ATOM 1781 C CA . SER B 2 22 ? 9.101 57.150 53.281 1.00 22.12 22 SER L CA 1
ATOM 1782 C C . SER B 2 22 ? 9.349 56.010 54.274 1.00 21.40 22 SER L C 1
ATOM 1783 O O . SER B 2 22 ? 8.411 55.491 54.885 1.00 20.93 22 SER L O 1
ATOM 1786 N N . CYS B 2 23 ? 10.616 55.621 54.403 1.00 20.55 23 CYS L N 1
ATOM 1787 C CA . CYS B 2 23 ? 11.059 54.638 55.392 1.00 20.33 23 CYS L CA 1
ATOM 1788 C C . CYS B 2 23 ? 12.235 55.231 56.147 1.00 20.24 23 CYS L C 1
ATOM 1789 O O . CYS B 2 23 ? 13.229 55.616 55.535 1.00 20.57 23 CYS L O 1
ATOM 1792 N N . LYS B 2 24 ? 12.115 55.324 57.470 1.00 20.03 24 LYS L N 1
ATOM 1793 C CA . LYS B 2 24 ? 13.197 55.838 58.309 1.00 19.76 24 LYS L CA 1
ATOM 1794 C C . LYS B 2 24 ? 13.662 54.777 59.285 1.00 19.00 24 LYS L C 1
ATOM 1795 O O . LYS B 2 24 ? 12.857 54.208 60.025 1.00 18.68 24 LYS L O 1
ATOM 1801 N N . ALA B 2 25 ? 14.967 54.520 59.266 1.00 18.20 25 ALA L N 1
ATOM 1802 C CA . ALA B 2 25 ? 15.600 53.508 60.107 1.00 17.80 25 ALA L CA 1
ATOM 1803 C C . ALA B 2 25 ? 16.192 54.133 61.358 1.00 17.45 25 ALA L C 1
ATOM 1804 O O . ALA B 2 25 ? 16.740 55.227 61.303 1.00 17.55 25 ALA L O 1
ATOM 1806 N N . SER B 2 26 ? 16.093 53.434 62.485 1.00 17.63 26 SER L N 1
ATOM 1807 C CA . SER B 2 26 ? 16.676 53.940 63.734 1.00 17.87 26 SER L CA 1
ATOM 1808 C C . SER B 2 26 ? 18.196 53.699 63.807 1.00 18.34 26 SER L C 1
ATOM 1809 O O . SER B 2 26 ? 18.898 54.371 64.562 1.00 18.19 26 SER L O 1
ATOM 1812 N N . GLN B 2 27 ? 18.692 52.751 63.008 1.00 18.76 27 GLN L N 1
ATOM 1813 C CA . GLN B 2 27 ? 20.139 52.540 62.825 1.00 19.25 27 GLN L CA 1
ATOM 1814 C C . GLN B 2 27 ? 20.479 52.588 61.336 1.00 18.76 27 GLN L C 1
ATOM 1815 O O . GLN B 2 27 ? 19.700 52.114 60.509 1.00 18.62 27 GLN L O 1
ATOM 1821 N N . SER B 2 28 A 21.642 53.145 60.997 1.00 18.35 27 SER L N 1
ATOM 1822 C CA . SER B 2 28 A 22.120 53.136 59.612 1.00 18.47 27 SER L CA 1
ATOM 1823 C C . SER B 2 28 A 22.191 51.722 59.056 1.00 18.31 27 SER L C 1
ATOM 1824 O O . SER B 2 28 A 22.572 50.786 59.770 1.00 18.71 27 SER L O 1
ATOM 1827 N N . VAL B 2 29 B 21.823 51.565 57.787 1.00 18.03 27 VAL L N 1
ATOM 1828 C CA . VAL B 2 29 B 21.863 50.253 57.128 1.00 17.93 27 VAL L CA 1
ATOM 1829 C C . VAL B 2 29 B 22.980 50.172 56.085 1.00 18.16 27 VAL L C 1
ATOM 1830 O O . VAL B 2 29 B 23.010 49.258 55.255 1.00 17.83 27 VAL L O 1
ATOM 1834 N N . ASP B 2 30 C 23.884 51.144 56.131 1.00 18.87 27 ASP L N 1
ATOM 1835 C CA . ASP B 2 30 C 25.008 51.222 55.198 1.00 19.19 27 ASP L CA 1
ATOM 1836 C C . ASP B 2 30 C 26.084 50.221 55.597 1.00 19.61 27 ASP L C 1
ATOM 1837 O O . ASP B 2 30 C 26.482 50.157 56.769 1.00 19.45 27 ASP L O 1
ATOM 1842 N N . TYR B 2 31 D 26.524 49.418 54.630 1.00 19.77 27 TYR L N 1
ATOM 1843 C CA . TYR B 2 31 D 27.664 48.529 54.835 1.00 20.78 27 TYR L CA 1
ATOM 1844 C C . TYR B 2 31 D 28.458 48.374 53.556 1.00 21.04 27 TYR L C 1
ATOM 1845 O O . TYR B 2 31 D 27.933 47.880 52.554 1.00 21.30 27 TYR L O 1
ATOM 1854 N N . ASN B 2 32 ? 29.727 48.775 53.607 1.00 21.42 28 ASN L N 1
ATOM 1855 C CA . ASN B 2 32 ? 30.659 48.610 52.486 1.00 21.65 28 ASN L CA 1
ATOM 1856 C C . ASN B 2 32 ? 30.156 49.189 51.157 1.00 21.36 28 ASN L C 1
ATOM 1857 O O . ASN B 2 32 ? 30.202 48.520 50.128 1.00 21.90 28 ASN L O 1
ATOM 1862 N N . GLY B 2 33 ? 29.669 50.426 51.184 1.00 21.26 29 GLY L N 1
ATOM 1863 C CA . GLY B 2 33 ? 29.168 51.077 49.970 1.00 21.00 29 GLY L CA 1
ATOM 1864 C C . GLY B 2 33 ? 27.701 50.863 49.605 1.00 20.98 29 GLY L C 1
ATOM 1865 O O . GLY B 2 33 ? 27.190 51.529 48.705 1.00 21.64 29 GLY L O 1
ATOM 1866 N N . ASP B 2 34 ? 27.012 49.952 50.290 1.00 20.42 30 ASP L N 1
ATOM 1867 C CA . ASP B 2 34 ? 25.619 49.619 49.942 1.00 19.74 30 ASP L CA 1
ATOM 1868 C C . ASP B 2 34 ? 24.685 49.831 51.117 1.00 19.02 30 ASP L C 1
ATOM 1869 O O . ASP B 2 34 ? 25.078 49.627 52.259 1.00 18.52 30 ASP L O 1
ATOM 1874 N N . SER B 2 35 ? 23.442 50.221 50.825 1.00 18.70 31 SER L N 1
ATOM 1875 C CA . SER B 2 35 ? 22.392 50.317 51.842 1.00 17.81 31 SER L CA 1
ATOM 1876 C C . SER B 2 35 ? 21.543 49.055 51.817 1.00 17.10 31 SER L C 1
ATOM 1877 O O . SER B 2 35 ? 20.973 48.708 50.791 1.00 17.22 31 SER L O 1
ATOM 1880 N N . TYR B 2 36 ? 21.473 48.362 52.947 1.00 16.39 32 TYR L N 1
ATOM 1881 C CA . TYR B 2 36 ? 20.816 47.062 53.010 1.00 15.91 32 TYR L CA 1
ATOM 1882 C C . TYR B 2 36 ? 19.341 47.262 53.337 1.00 15.81 32 TYR L C 1
ATOM 1883 O O . TYR B 2 36 ? 18.888 47.000 54.445 1.00 15.72 32 TYR L O 1
ATOM 1892 N N . LEU B 2 37 ? 18.621 47.786 52.350 1.00 15.42 33 LEU L N 1
ATOM 1893 C CA . LEU B 2 37 ? 17.221 48.149 52.507 1.00 15.11 33 LEU L CA 1
ATOM 1894 C C . LEU B 2 37 ? 16.428 47.779 51.263 1.00 14.64 33 LEU L C 1
ATOM 1895 O O . LEU B 2 37 ? 16.805 48.117 50.129 1.00 13.72 33 LEU L O 1
ATOM 1900 N N . ASN B 2 38 ? 15.328 47.068 51.499 1.00 14.01 34 ASN L N 1
ATOM 1901 C CA . ASN B 2 38 ? 14.526 46.491 50.425 1.00 13.84 34 ASN L CA 1
ATOM 1902 C C . ASN B 2 38 ? 13.078 46.946 50.523 1.00 13.56 34 ASN L C 1
ATOM 1903 O O . ASN B 2 38 ? 12.616 47.325 51.593 1.00 13.45 34 ASN L O 1
ATOM 1908 N N . TRP B 2 39 ? 12.375 46.926 49.400 1.00 13.84 35 TRP L N 1
ATOM 1909 C CA . TRP B 2 39 ? 10.960 47.278 49.366 1.00 13.73 35 TRP L CA 1
ATOM 1910 C C . TRP B 2 39 ? 10.162 46.112 48.802 1.00 14.00 35 TRP L C 1
ATOM 1911 O O . TRP B 2 39 ? 10.580 45.474 47.820 1.00 13.90 35 TRP L O 1
ATOM 1922 N N . TYR B 2 40 ? 9.016 45.849 49.435 1.00 13.91 36 TYR L N 1
ATOM 1923 C CA . TYR B 2 40 ? 8.061 44.827 49.001 1.00 13.69 36 TYR L CA 1
ATOM 1924 C C . TYR B 2 40 ? 6.695 45.456 48.751 1.00 14.12 36 TYR L C 1
ATOM 1925 O O . TYR B 2 40 ? 6.376 46.509 49.301 1.00 13.68 36 TYR L O 1
ATOM 1934 N N . GLN B 2 41 ? 5.907 44.801 47.903 1.00 14.88 37 GLN L N 1
ATOM 1935 C CA . GLN B 2 41 ? 4.512 45.166 47.657 1.00 15.06 37 GLN L CA 1
ATOM 1936 C C . GLN B 2 41 ? 3.655 43.996 48.106 1.00 15.41 37 GLN L C 1
ATOM 1937 O O . GLN B 2 41 ? 3.905 42.865 47.689 1.00 14.96 37 GLN L O 1
ATOM 1943 N N . GLN B 2 42 ? 2.649 44.251 48.942 1.00 15.97 38 GLN L N 1
ATOM 1944 C CA . GLN B 2 42 ? 1.701 43.183 49.281 1.00 16.96 38 GLN L CA 1
ATOM 1945 C C . GLN B 2 42 ? 0.226 43.514 49.024 1.00 17.91 38 GLN L C 1
ATOM 1946 O O . GLN B 2 42 ? -0.292 44.544 49.456 1.00 17.89 38 GLN L O 1
ATOM 1952 N N . LYS B 2 43 ? -0.435 42.611 48.312 1.00 19.21 39 LYS L N 1
ATOM 1953 C CA . LYS B 2 43 ? -1.880 42.676 48.134 1.00 20.17 39 LYS L CA 1
ATOM 1954 C C . LYS B 2 43 ? -2.502 41.650 49.066 1.00 20.74 39 LYS L C 1
ATOM 1955 O O . LYS B 2 43 ? -1.863 40.641 49.375 1.00 20.56 39 LYS L O 1
ATOM 1961 N N . PRO B 2 44 ? -3.725 41.931 49.570 1.00 21.51 40 PRO L N 1
ATOM 1962 C CA . PRO B 2 44 ? -4.344 41.034 50.546 1.00 21.45 40 PRO L CA 1
ATOM 1963 C C . PRO B 2 44 ? -4.526 39.656 49.946 1.00 21.29 40 PRO L C 1
ATOM 1964 O O . PRO B 2 44 ? -4.725 39.531 48.740 1.00 21.00 40 PRO L O 1
ATOM 1968 N N . GLY B 2 45 ? -4.422 38.629 50.782 1.00 21.40 41 GLY L N 1
ATOM 1969 C CA . GLY B 2 45 ? -4.464 37.247 50.300 1.00 20.85 41 GLY L CA 1
ATOM 1970 C C . GLY B 2 45 ? -3.175 36.746 49.649 1.00 20.49 41 GLY L C 1
ATOM 1971 O O . GLY B 2 45 ? -3.057 35.558 49.371 1.00 20.68 41 GLY L O 1
ATOM 1972 N N . GLN B 2 46 ? -2.211 37.638 49.407 1.00 19.83 42 GLN L N 1
ATOM 1973 C CA . GLN B 2 46 ? -0.963 37.278 48.710 1.00 19.13 42 GLN L CA 1
ATOM 1974 C C . GLN B 2 46 ? 0.312 37.435 49.576 1.00 17.17 42 GLN L C 1
ATOM 1975 O O . GLN B 2 46 ? 0.306 38.195 50.543 1.00 16.29 42 GLN L O 1
ATOM 1981 N N . PRO B 2 47 ? 1.409 36.702 49.232 1.00 15.96 43 PRO L N 1
ATOM 1982 C CA . PRO B 2 47 ? 2.686 37.032 49.874 1.00 14.68 43 PRO L CA 1
ATOM 1983 C C . PRO B 2 47 ? 3.240 38.384 49.416 1.00 14.02 43 PRO L C 1
ATOM 1984 O O . PRO B 2 47 ? 2.891 38.853 48.331 1.00 13.31 43 PRO L O 1
ATOM 1988 N N . PRO B 2 48 ? 4.132 38.993 50.224 1.00 13.61 44 PRO L N 1
ATOM 1989 C CA . PRO B 2 48 ? 4.892 40.136 49.718 1.00 13.42 44 PRO L CA 1
ATOM 1990 C C . PRO B 2 48 ? 5.606 39.854 48.376 1.00 13.01 44 PRO L C 1
ATOM 1991 O O . PRO B 2 48 ? 6.040 38.733 48.103 1.00 13.09 44 PRO L O 1
ATOM 1995 N N . LYS B 2 49 ? 5.705 40.886 47.551 1.00 13.29 45 LYS L N 1
ATOM 1996 C CA . LYS B 2 49 ? 6.405 40.816 46.277 1.00 13.24 45 LYS L CA 1
ATOM 1997 C C . LYS B 2 49 ? 7.644 41.695 46.279 1.00 13.03 45 LYS L C 1
ATOM 1998 O O . LYS B 2 49 ? 7.571 42.903 46.529 1.00 12.17 45 LYS L O 1
ATOM 2004 N N . PHE B 2 50 ? 8.781 41.055 45.998 1.00 13.13 46 PHE L N 1
ATOM 2005 C CA . PHE B 2 50 ? 10.098 41.697 45.958 1.00 13.48 46 PHE L CA 1
ATOM 2006 C C . PHE B 2 50 ? 10.204 42.752 44.842 1.00 13.41 46 PHE L C 1
ATOM 2007 O O . PHE B 2 50 ? 10.231 42.404 43.649 1.00 13.79 46 PHE L O 1
ATOM 2015 N N . LEU B 2 51 ? 10.267 44.026 45.234 1.00 13.27 47 LEU L N 1
ATOM 2016 C CA . LEU B 2 51 ? 10.276 45.146 44.275 1.00 13.73 47 LEU L CA 1
ATOM 2017 C C . LEU B 2 51 ? 11.671 45.740 44.045 1.00 14.10 47 LEU L C 1
ATOM 2018 O O . LEU B 2 51 ? 12.126 45.889 42.893 1.00 14.13 47 LEU L O 1
ATOM 2023 N N . ILE B 2 52 ? 12.324 46.116 45.147 1.00 14.02 48 ILE L N 1
ATOM 2024 C CA . ILE B 2 52 ? 13.568 46.897 45.099 1.00 13.51 48 ILE L CA 1
ATOM 2025 C C . ILE B 2 52 ? 14.531 46.411 46.182 1.00 13.36 48 ILE L C 1
ATOM 2026 O O . ILE B 2 52 ? 14.116 46.139 47.312 1.00 12.85 48 ILE L O 1
ATOM 2031 N N . TYR B 2 53 ? 15.802 46.268 45.826 1.00 12.77 49 TYR L N 1
ATOM 2032 C CA . TYR B 2 53 ? 16.818 45.883 46.798 1.00 13.35 49 TYR L CA 1
ATOM 2033 C C . TYR B 2 53 ? 17.989 46.853 46.793 1.00 13.57 49 TYR L C 1
ATOM 2034 O O . TYR B 2 53 ? 18.211 47.574 45.813 1.00 13.62 49 TYR L O 1
ATOM 2043 N N . ALA B 2 54 ? 18.734 46.857 47.894 1.00 13.84 50 ALA L N 1
ATOM 2044 C CA . ALA B 2 54 ? 19.872 47.757 48.065 1.00 14.26 50 ALA L CA 1
ATOM 2045 C C . ALA B 2 54 ? 19.477 49.214 47.778 1.00 14.07 50 ALA L C 1
ATOM 2046 O O . ALA B 2 54 ? 20.166 49.923 47.032 1.00 13.59 50 ALA L O 1
ATOM 2048 N N . ALA B 2 55 ? 18.350 49.628 48.367 1.00 13.99 51 ALA L N 1
ATOM 2049 C CA . ALA B 2 55 ? 17.813 50.992 48.263 1.00 14.24 51 ALA L CA 1
ATOM 2050 C C . ALA B 2 55 ? 17.230 51.410 46.906 1.00 15.08 51 ALA L C 1
ATOM 2051 O O . ALA B 2 55 ? 16.162 52.022 46.864 1.00 15.32 51 ALA L O 1
ATOM 2053 N N . SER B 2 56 ? 17.939 51.115 45.818 1.00 15.53 52 SER L N 1
ATOM 2054 C CA . SER B 2 56 ? 17.647 51.697 44.509 1.00 16.47 52 SER L CA 1
ATOM 2055 C C . SER B 2 56 ? 17.696 50.715 43.329 1.00 16.64 52 SER L C 1
ATOM 2056 O O . SER B 2 56 ? 17.496 51.125 42.183 1.00 16.35 52 SER L O 1
ATOM 2059 N N . ASN B 2 57 ? 17.952 49.435 43.599 1.00 17.27 53 ASN L N 1
ATOM 2060 C CA . ASN B 2 57 ? 18.036 48.435 42.521 1.00 18.20 53 ASN L CA 1
ATOM 2061 C C . ASN B 2 57 ? 16.726 47.693 42.313 1.00 18.56 53 ASN L C 1
ATOM 2062 O O . ASN B 2 57 ? 16.239 47.015 43.203 1.00 18.59 53 ASN L O 1
ATOM 2067 N N . LEU B 2 58 ? 16.182 47.827 41.114 1.00 19.13 54 LEU L N 1
ATOM 2068 C CA . LEU B 2 58 ? 14.918 47.235 40.749 1.00 19.56 54 LEU L CA 1
ATOM 2069 C C . LEU B 2 58 ? 15.126 45.742 40.550 1.00 19.52 54 LEU L C 1
ATOM 2070 O O . LEU B 2 58 ? 16.028 45.330 39.808 1.00 20.23 54 LEU L O 1
ATOM 2075 N N . GLU B 2 59 ? 14.310 44.927 41.217 1.00 19.02 55 GLU L N 1
ATOM 2076 C CA . GLU B 2 59 ? 14.324 43.489 40.996 1.00 18.41 55 GLU L CA 1
ATOM 2077 C C . GLU B 2 59 ? 13.952 43.199 39.536 1.00 18.80 55 GLU L C 1
ATOM 2078 O O . GLU B 2 59 ? 13.132 43.910 38.939 1.00 18.73 55 GLU L O 1
ATOM 2084 N N . SER B 2 60 ? 14.588 42.187 38.955 1.00 18.94 56 SER L N 1
ATOM 2085 C CA . SER B 2 60 ? 14.323 41.814 37.567 1.00 19.61 56 SER L CA 1
ATOM 2086 C C . SER B 2 60 ? 12.839 41.456 37.371 1.00 19.71 56 SER L C 1
ATOM 2087 O O . SER B 2 60 ? 12.267 40.674 38.145 1.00 19.81 56 SER L O 1
ATOM 2090 N N . GLY B 2 61 ? 12.220 42.054 36.355 1.00 19.60 57 GLY L N 1
ATOM 2091 C CA . GLY B 2 61 ? 10.826 41.775 36.036 1.00 19.90 57 GLY L CA 1
ATOM 2092 C C . GLY B 2 61 ? 9.841 42.792 36.591 1.00 20.34 57 GLY L C 1
ATOM 2093 O O . GLY B 2 61 ? 8.653 42.760 36.262 1.00 20.77 57 GLY L O 1
ATOM 2094 N N . ILE B 2 62 ? 10.327 43.692 37.439 1.00 20.14 58 ILE L N 1
ATOM 2095 C CA . ILE B 2 62 ? 9.480 44.708 38.050 1.00 19.79 58 ILE L CA 1
ATOM 2096 C C . ILE B 2 62 ? 9.438 45.946 37.146 1.00 19.82 58 ILE L C 1
ATOM 2097 O O . ILE B 2 62 ? 10.484 46.373 36.637 1.00 19.37 58 ILE L O 1
ATOM 2102 N N . PRO B 2 63 ? 8.225 46.500 36.923 1.00 19.45 59 PRO L N 1
ATOM 2103 C CA . PRO B 2 63 ? 8.061 47.731 36.168 1.00 19.67 59 PRO L CA 1
ATOM 2104 C C . PRO B 2 63 ? 8.928 48.892 36.692 1.00 19.94 59 PRO L C 1
ATOM 2105 O O . PRO B 2 63 ? 9.105 49.055 37.898 1.00 20.04 59 PRO L O 1
ATOM 2109 N N . ALA B 2 64 ? 9.459 49.689 35.774 1.00 20.06 60 ALA L N 1
ATOM 2110 C CA . ALA B 2 64 ? 10.335 50.805 36.133 1.00 20.12 60 ALA L CA 1
ATOM 2111 C C . ALA B 2 64 ? 9.573 52.028 36.662 1.00 20.21 60 ALA L C 1
ATOM 2112 O O . ALA B 2 64 ? 10.178 53.055 36.969 1.00 19.95 60 ALA L O 1
ATOM 2114 N N . ARG B 2 65 ? 8.247 51.919 36.776 1.00 20.70 61 ARG L N 1
ATOM 2115 C CA . ARG B 2 65 ? 7.469 52.962 37.445 1.00 20.98 61 ARG L CA 1
ATOM 2116 C C . ARG B 2 65 ? 7.777 53.004 38.960 1.00 21.12 61 ARG L C 1
ATOM 2117 O O . ARG B 2 65 ? 7.610 54.037 39.614 1.00 21.33 61 ARG L O 1
ATOM 2125 N N . PHE B 2 66 ? 8.243 51.875 39.492 1.00 20.96 62 PHE L N 1
ATOM 2126 C CA . PHE B 2 66 ? 8.749 51.787 40.866 1.00 20.87 62 PHE L CA 1
ATOM 2127 C C . PHE B 2 66 ? 10.217 52.203 40.898 1.00 21.01 62 PHE L C 1
ATOM 2128 O O . PHE B 2 66 ? 11.000 51.765 40.056 1.00 21.16 62 PHE L O 1
ATOM 2136 N N . SER B 2 67 ? 10.583 53.059 41.850 1.00 20.88 63 SER L N 1
ATOM 2137 C CA . SER B 2 67 ? 11.980 53.458 42.047 1.00 21.18 63 SER L CA 1
ATOM 2138 C C . SER B 2 67 ? 12.247 53.821 43.515 1.00 21.27 63 SER L C 1
ATOM 2139 O O . SER B 2 67 ? 11.389 54.401 44.192 1.00 21.31 63 SER L O 1
ATOM 2142 N N . GLY B 2 68 ? 13.433 53.466 43.994 1.00 20.51 64 GLY L N 1
ATOM 2143 C CA . GLY B 2 68 ? 13.826 53.733 45.369 1.00 20.69 64 GLY L CA 1
ATOM 2144 C C . GLY B 2 68 ? 15.058 54.612 45.470 1.00 20.61 64 GLY L C 1
ATOM 2145 O O . GLY B 2 68 ? 15.899 54.634 44.568 1.00 20.59 64 GLY L O 1
ATOM 2146 N N . SER B 2 69 ? 15.162 55.340 46.575 1.00 20.49 65 SER L N 1
ATOM 2147 C CA . SER B 2 69 ? 16.317 56.199 46.829 1.00 20.59 65 SER L CA 1
ATOM 2148 C C . SER B 2 69 ? 16.647 56.247 48.321 1.00 20.23 65 SER L C 1
ATOM 2149 O O . SER B 2 69 ? 15.894 55.729 49.146 1.00 20.10 65 SER L O 1
ATOM 2152 N N . GLY B 2 70 ? 17.786 56.855 48.650 1.00 20.21 66 GLY L N 1
ATOM 2153 C CA . GLY B 2 70 ? 18.220 57.023 50.026 1.00 19.66 66 GLY L CA 1
ATOM 2154 C C . GLY B 2 70 ? 19.510 56.293 50.398 1.00 19.47 66 GLY L C 1
ATOM 2155 O O . GLY B 2 70 ? 20.036 55.478 49.641 1.00 19.03 66 GLY L O 1
ATOM 2156 N N . SER B 2 71 ? 20.009 56.602 51.586 1.00 19.30 67 SER L N 1
ATOM 2157 C CA . SER B 2 71 ? 21.133 55.894 52.185 1.00 19.65 67 SER L CA 1
ATOM 2158 C C . SER B 2 71 ? 21.114 56.249 53.658 1.00 19.51 67 SER L C 1
ATOM 2159 O O . SER B 2 71 ? 20.375 57.146 54.062 1.00 19.60 67 SER L O 1
ATOM 2162 N N . GLY B 2 72 ? 21.913 55.545 54.457 1.00 19.45 68 GLY L N 1
ATOM 2163 C CA . GLY B 2 72 ? 21.935 55.767 55.893 1.00 19.01 68 GLY L CA 1
ATOM 2164 C C . GLY B 2 72 ? 20.654 55.308 56.554 1.00 19.22 68 GLY L C 1
ATOM 2165 O O . GLY B 2 72 ? 20.393 54.096 56.664 1.00 18.87 68 GLY L O 1
ATOM 2166 N N . THR B 2 73 ? 19.852 56.279 56.990 1.00 19.30 69 THR L N 1
ATOM 2167 C CA . THR B 2 73 ? 18.635 55.992 57.745 1.00 19.09 69 THR L CA 1
ATOM 2168 C C . THR B 2 73 ? 17.358 56.390 57.011 1.00 19.39 69 THR L C 1
ATOM 2169 O O . THR B 2 73 ? 16.264 56.042 57.449 1.00 20.07 69 THR L O 1
ATOM 2173 N N . ASP B 2 74 ? 17.495 57.095 55.894 1.00 19.66 70 ASP L N 1
ATOM 2174 C CA . ASP B 2 74 ? 16.353 57.752 55.243 1.00 20.11 70 ASP L CA 1
ATOM 2175 C C . ASP B 2 74 ? 16.125 57.309 53.797 1.00 19.19 70 ASP L C 1
ATOM 2176 O O . ASP B 2 74 ? 16.962 57.548 52.934 1.00 19.21 70 ASP L O 1
ATOM 2181 N N . PHE B 2 75 ? 14.981 56.671 53.551 1.00 18.22 71 PHE L N 1
ATOM 2182 C CA . PHE B 2 75 ? 14.686 56.044 52.255 1.00 17.83 71 PHE L CA 1
ATOM 2183 C C . PHE B 2 75 ? 13.280 56.397 51.769 1.00 18.52 71 PHE L C 1
ATOM 2184 O O . PHE B 2 75 ? 12.396 56.692 52.577 1.00 18.68 71 PHE L O 1
ATOM 2192 N N . ASN B 2 76 ? 13.098 56.385 50.451 1.00 18.93 72 ASN L N 1
ATOM 2193 C CA . ASN B 2 76 ? 11.806 56.632 49.826 1.00 19.41 72 ASN L CA 1
ATOM 2194 C C . ASN B 2 76 ? 11.552 55.648 48.701 1.00 19.32 72 ASN L C 1
ATOM 2195 O O . ASN B 2 76 ? 12.466 55.296 47.954 1.00 18.97 72 ASN L O 1
ATOM 2200 N N . LEU B 2 77 ? 10.314 55.162 48.634 1.00 19.21 73 LEU L N 1
ATOM 2201 C CA . LEU B 2 77 ? 9.810 54.490 47.455 1.00 18.97 73 LEU L CA 1
ATOM 2202 C C . LEU B 2 77 ? 8.998 55.499 46.650 1.00 19.36 73 LEU L C 1
ATOM 2203 O O . LEU B 2 77 ? 8.121 56.186 47.198 1.00 19.01 73 LEU L O 1
ATOM 2208 N N . ASN B 2 78 ? 9.303 55.601 45.358 1.00 19.62 74 ASN L N 1
ATOM 2209 C CA . ASN B 2 78 ? 8.487 56.406 44.440 1.00 20.21 74 ASN L CA 1
ATOM 2210 C C . ASN B 2 78 ? 7.740 55.555 43.419 1.00 20.04 74 ASN L C 1
ATOM 2211 O O . ASN B 2 78 ? 8.317 54.663 42.811 1.00 19.63 74 ASN L O 1
ATOM 2216 N N . ILE B 2 79 ? 6.437 55.799 43.279 1.00 20.31 75 ILE L N 1
ATOM 2217 C CA . ILE B 2 79 ? 5.644 55.173 42.213 1.00 20.72 75 ILE L CA 1
ATOM 2218 C C . ILE B 2 79 ? 5.032 56.260 41.321 1.00 21.36 75 ILE L C 1
ATOM 2219 O O . ILE B 2 79 ? 4.241 57.085 41.792 1.00 20.99 75 ILE L O 1
ATOM 2224 N N . HIS B 2 80 ? 5.429 56.262 40.048 1.00 21.98 76 HIS L N 1
ATOM 2225 C CA . HIS B 2 80 ? 4.876 57.154 39.029 1.00 23.28 76 HIS L CA 1
ATOM 2226 C C . HIS B 2 80 ? 5.066 56.534 37.635 1.00 23.22 76 HIS L C 1
ATOM 2227 O O . HIS B 2 80 ? 6.174 56.108 37.292 1.00 23.66 76 HIS L O 1
ATOM 2234 N N . PRO B 2 81 ? 3.986 56.442 36.840 1.00 23.28 77 PRO L N 1
ATOM 2235 C CA . PRO B 2 81 ? 2.607 56.826 37.169 1.00 22.93 77 PRO L CA 1
ATOM 2236 C C . PRO B 2 81 ? 1.884 55.753 37.975 1.00 22.71 77 PRO L C 1
ATOM 2237 O O . PRO B 2 81 ? 1.939 54.568 37.624 1.00 22.29 77 PRO L O 1
ATOM 2241 N N . VAL B 2 82 ? 1.214 56.175 39.045 1.00 22.33 78 VAL L N 1
ATOM 2242 C CA . VAL B 2 82 ? 0.352 55.285 39.822 1.00 22.37 78 VAL L CA 1
ATOM 2243 C C . VAL B 2 82 ? -0.719 54.661 38.912 1.00 22.59 78 VAL L C 1
ATOM 2244 O O . VAL B 2 82 ? -1.332 55.343 38.077 1.00 22.11 78 VAL L O 1
ATOM 2248 N N . GLU B 2 83 ? -0.892 53.354 39.069 1.00 22.65 79 GLU L N 1
ATOM 2249 C CA . GLU B 2 83 ? -1.828 52.568 38.287 1.00 23.04 79 GLU L CA 1
ATOM 2250 C C . GLU B 2 83 ? -2.796 51.777 39.149 1.00 22.26 79 GLU L C 1
ATOM 2251 O O . GLU B 2 83 ? -2.578 51.632 40.348 1.00 21.23 79 GLU L O 1
ATOM 2257 N N . GLU B 2 84 ? -3.845 51.241 38.519 1.00 22.02 80 GLU L N 1
ATO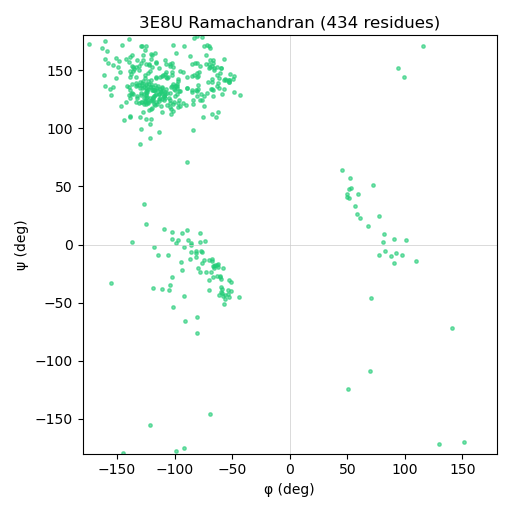M 2258 C CA . GLU B 2 84 ? -4.866 50.453 39.227 1.00 22.08 80 GLU L CA 1
ATOM 2259 C C . GLU B 2 84 ? -4.279 49.256 39.990 1.00 21.62 80 GLU L C 1
ATOM 2260 O O . GLU B 2 84 ? -4.666 49.008 41.139 1.00 21.07 80 GLU L O 1
ATOM 2266 N N . GLU B 2 85 ? -3.345 48.540 39.354 1.00 21.28 81 GLU L N 1
ATOM 2267 C CA . GLU B 2 85 ? -2.652 47.401 39.982 1.00 21.34 81 GLU L CA 1
ATOM 2268 C C . GLU B 2 85 ? -1.818 47.770 41.220 1.00 20.41 81 GLU L C 1
ATOM 2269 O O . GLU B 2 85 ? -1.477 46.893 42.011 1.00 19.98 81 GLU L O 1
ATOM 2275 N N . ASP B 2 86 ? -1.518 49.059 41.387 1.00 19.39 82 ASP L N 1
ATOM 2276 C CA . ASP B 2 86 ? -0.635 49.540 42.463 1.00 18.68 82 ASP L CA 1
ATOM 2277 C C . ASP B 2 86 ? -1.275 49.716 43.841 1.00 18.43 82 ASP L C 1
ATOM 2278 O O . ASP B 2 86 ? -0.573 50.026 44.806 1.00 18.37 82 ASP L O 1
ATOM 2283 N N . ALA B 2 87 ? -2.598 49.536 43.932 1.00 18.01 83 ALA L N 1
ATOM 2284 C CA . ALA B 2 87 ? -3.295 49.449 45.220 1.00 17.62 83 ALA L CA 1
ATOM 2285 C C . ALA B 2 87 ? -2.769 48.234 45.990 1.00 17.34 83 ALA L C 1
ATOM 2286 O O . ALA B 2 87 ? -2.956 47.091 45.578 1.00 17.41 83 ALA L O 1
ATOM 2288 N N . ALA B 2 88 ? -2.103 48.501 47.107 1.00 17.17 84 ALA L N 1
ATOM 2289 C CA . ALA B 2 88 ? -1.412 47.473 47.891 1.00 16.69 84 ALA L CA 1
ATOM 2290 C C . ALA B 2 88 ? -0.892 48.125 49.156 1.00 16.12 84 ALA L C 1
ATOM 2291 O O . ALA B 2 88 ? -0.995 49.343 49.310 1.00 16.36 84 ALA L O 1
ATOM 2293 N N . THR B 2 89 ? -0.361 47.313 50.067 1.00 15.56 85 THR L N 1
ATOM 2294 C CA . THR B 2 89 ? 0.483 47.822 51.151 1.00 15.30 85 THR L CA 1
ATOM 2295 C C . THR B 2 89 ? 1.962 47.630 50.773 1.00 15.02 85 THR L C 1
ATOM 2296 O O . THR B 2 89 ? 2.358 46.586 50.235 1.00 14.74 85 THR L O 1
ATOM 2300 N N . TYR B 2 90 ? 2.756 48.659 51.040 1.00 14.66 86 TYR L N 1
ATOM 2301 C CA . TYR B 2 90 ? 4.169 48.662 50.719 1.00 14.64 86 TYR L CA 1
ATOM 2302 C C . TYR B 2 90 ? 4.981 48.637 52.003 1.00 14.47 86 TYR L C 1
ATOM 2303 O O . TYR B 2 90 ? 4.708 49.406 52.927 1.00 13.96 86 TYR L O 1
ATOM 2312 N N . TYR B 2 91 ? 5.959 47.729 52.058 1.00 14.03 87 TYR L N 1
ATOM 2313 C CA . TYR B 2 91 ? 6.809 47.558 53.240 1.00 13.72 87 TYR L CA 1
ATOM 2314 C C . TYR B 2 91 ? 8.269 47.718 52.896 1.00 13.95 87 TYR L C 1
ATOM 2315 O O . TYR B 2 91 ? 8.743 47.129 51.923 1.00 14.09 87 TYR L O 1
ATOM 2324 N N . CYS B 2 92 ? 8.986 48.489 53.705 1.00 13.88 88 CYS L N 1
ATOM 2325 C CA . CYS B 2 92 ? 10.442 48.457 53.674 1.00 14.14 88 CYS L CA 1
ATOM 2326 C C . CYS B 2 92 ? 10.975 47.346 54.599 1.00 13.85 88 CYS L C 1
ATOM 2327 O O . CYS B 2 92 ? 10.245 46.850 55.476 1.00 13.79 88 CYS L O 1
ATOM 2330 N N . GLN B 2 93 ? 12.238 46.963 54.405 1.00 13.13 89 GLN L N 1
ATOM 2331 C CA . GLN B 2 93 ? 12.883 45.893 55.190 1.00 12.70 89 GLN L CA 1
ATOM 2332 C C . GLN B 2 93 ? 14.403 46.080 55.171 1.00 12.71 89 GLN L C 1
ATOM 2333 O O . GLN B 2 93 ? 14.962 46.289 54.109 1.00 13.01 89 GLN L O 1
ATOM 2339 N N . GLN B 2 94 ? 15.057 45.978 56.330 1.00 12.62 90 GLN L N 1
ATOM 2340 C CA . GLN B 2 94 ? 16.526 46.011 56.393 1.00 12.66 90 GLN L CA 1
ATOM 2341 C C . GLN B 2 94 ? 17.127 44.619 56.578 1.00 12.55 90 GLN L C 1
ATOM 2342 O O . GLN B 2 94 ? 16.533 43.762 57.236 1.00 12.27 90 GLN L O 1
ATOM 2348 N N . SER B 2 95 ? 18.296 44.395 55.975 1.00 12.84 91 SER L N 1
ATOM 2349 C CA . SER B 2 95 ? 19.022 43.132 56.148 1.00 13.14 91 SER L CA 1
ATOM 2350 C C . SER B 2 95 ? 20.468 43.349 56.646 1.00 13.82 91 SER L C 1
ATOM 2351 O O . SER B 2 95 ? 21.319 42.443 56.585 1.00 13.39 91 SER L O 1
ATOM 2354 N N . ASN B 2 96 ? 20.720 44.542 57.174 1.00 14.47 92 ASN L N 1
ATOM 2355 C CA . ASN B 2 96 ? 22.033 44.887 57.690 1.00 15.64 92 ASN L CA 1
ATOM 2356 C C . ASN B 2 96 ? 22.385 44.198 59.016 1.00 15.90 92 ASN L C 1
ATOM 2357 O O . ASN B 2 96 ? 23.558 44.031 59.329 1.00 16.71 92 ASN L O 1
ATOM 2362 N N . GLU B 2 97 ? 21.384 43.781 59.778 1.00 16.03 93 GLU L N 1
ATOM 2363 C CA . GLU B 2 97 ? 21.625 43.178 61.096 1.00 16.54 93 GLU L CA 1
ATOM 2364 C C . GLU B 2 97 ? 20.527 42.221 61.519 1.00 16.34 93 GLU L C 1
ATOM 2365 O O . GLU B 2 97 ? 19.387 42.340 61.065 1.00 15.89 93 GLU L O 1
ATOM 2371 N N . ASP B 2 98 ? 20.904 41.282 62.391 1.00 15.84 94 ASP L N 1
ATOM 2372 C CA . ASP B 2 98 ? 20.007 40.347 63.069 1.00 15.83 94 ASP L CA 1
ATOM 2373 C C . ASP B 2 98 ? 19.333 41.037 64.275 1.00 15.38 94 ASP L C 1
ATOM 2374 O O . ASP B 2 98 ? 20.019 41.640 65.103 1.00 15.32 94 ASP L O 1
ATOM 2379 N N . PRO B 2 99 ? 17.986 40.981 64.362 1.00 14.76 95 PRO L N 1
ATOM 2380 C CA . PRO B 2 99 ? 17.076 40.439 63.355 1.00 14.17 95 PRO L CA 1
ATOM 2381 C C . PRO B 2 99 ? 16.772 41.406 62.204 1.00 13.57 95 PRO L C 1
ATOM 2382 O O . PRO B 2 99 ? 16.754 42.633 62.388 1.00 13.77 95 PRO L O 1
ATOM 2386 N N . PHE B 2 100 ? 16.557 40.844 61.022 1.00 12.44 96 PHE L N 1
ATOM 2387 C CA . PHE B 2 100 ? 15.910 41.574 59.946 1.00 12.21 96 PHE L CA 1
ATOM 2388 C C . PHE B 2 100 ? 14.600 42.147 60.470 1.00 11.95 96 PHE L C 1
ATOM 2389 O O . PHE B 2 100 ? 13.872 41.484 61.224 1.00 11.25 96 PHE L O 1
ATOM 2397 N N . THR B 2 101 ? 14.303 43.375 60.065 1.00 11.85 97 THR L N 1
ATOM 2398 C CA . THR B 2 101 ? 13.083 44.040 60.498 1.00 11.67 97 THR L CA 1
ATOM 2399 C C . THR B 2 101 ? 12.356 44.617 59.292 1.00 12.12 97 THR L C 1
ATOM 2400 O O . THR B 2 101 ? 12.987 44.986 58.307 1.00 12.35 97 THR L O 1
ATOM 2404 N N . PHE B 2 102 ? 11.030 44.696 59.388 1.00 12.27 98 PHE L N 1
ATOM 2405 C CA . PHE B 2 102 ? 10.190 45.326 58.380 1.00 11.90 98 PHE L CA 1
ATOM 2406 C C . PHE B 2 102 ? 9.565 46.577 58.992 1.00 12.51 98 PHE L C 1
ATOM 2407 O O . PHE B 2 102 ? 9.353 46.632 60.201 1.00 12.72 98 PHE L O 1
ATOM 2415 N N . GLY B 2 103 ? 9.255 47.573 58.167 1.00 13.43 99 GLY L N 1
ATOM 2416 C CA . GLY B 2 103 ? 8.367 48.664 58.589 1.00 14.74 99 GLY L CA 1
ATOM 2417 C C . GLY B 2 103 ? 6.940 48.124 58.740 1.00 15.52 99 GLY L C 1
ATOM 2418 O O . GLY B 2 103 ? 6.655 46.980 58.363 1.00 15.29 99 GLY L O 1
ATOM 2419 N N . SER B 2 104 ? 6.034 48.920 59.292 1.00 16.50 100 SER L N 1
ATOM 2420 C CA . SER B 2 104 ? 4.640 48.440 59.445 1.00 18.15 100 SER L CA 1
ATOM 2421 C C . SER B 2 104 ? 3.752 48.724 58.232 1.00 18.09 100 SER L C 1
ATOM 2422 O O . SER B 2 104 ? 2.541 48.440 58.242 1.00 19.09 100 SER L O 1
ATOM 2425 N N . GLY B 2 105 ? 4.347 49.275 57.180 1.00 17.84 101 GLY L N 1
ATOM 2426 C CA . GLY B 2 105 ? 3.657 49.352 55.904 1.00 17.57 101 GLY L CA 1
ATOM 2427 C C . GLY B 2 105 ? 2.924 50.651 55.667 1.00 17.40 101 GLY L C 1
ATOM 2428 O O . GLY B 2 105 ? 2.504 51.326 56.605 1.00 17.49 101 GLY L O 1
ATOM 2429 N N . THR B 2 106 ? 2.793 50.995 54.390 1.00 17.30 102 THR L N 1
ATOM 2430 C CA . THR B 2 106 ? 1.999 52.129 53.933 1.00 16.94 102 THR L CA 1
ATOM 2431 C C . THR B 2 106 ? 0.992 51.603 52.920 1.00 17.07 102 THR L C 1
ATOM 2432 O O . THR B 2 106 ? 1.380 51.023 51.903 1.00 16.99 102 THR L O 1
ATOM 2436 N N . LYS B 2 107 ? -0.298 51.801 53.197 1.00 17.02 103 LYS L N 1
ATOM 2437 C CA . LYS B 2 107 ? -1.354 51.398 52.264 1.00 17.30 103 LYS L CA 1
ATOM 2438 C C . LYS B 2 107 ? -1.601 52.462 51.183 1.00 17.25 103 LYS L C 1
ATOM 2439 O O . LYS B 2 107 ? -1.902 53.615 51.488 1.00 17.10 103 LYS L O 1
ATOM 2445 N N . LEU B 2 108 ? -1.433 52.079 49.921 1.00 17.55 104 LEU L N 1
ATOM 2446 C CA . LEU B 2 108 ? -1.711 52.992 48.822 1.00 17.99 104 LEU L CA 1
ATOM 2447 C C . LEU B 2 108 ? -3.121 52.744 48.279 1.00 18.47 104 LEU L C 1
ATOM 2448 O O . LEU B 2 108 ? -3.477 51.621 47.915 1.00 18.17 104 LEU L O 1
ATOM 2453 N N . GLU B 2 109 ? -3.911 53.812 48.260 1.00 18.65 105 GLU L N 1
ATOM 2454 C CA . GLU B 2 109 ? -5.261 53.786 47.722 1.00 19.54 105 GLU L CA 1
ATOM 2455 C C . GLU B 2 109 ? -5.275 54.585 46.438 1.00 18.82 105 GLU L C 1
ATOM 2456 O O . GLU B 2 109 ? -4.558 55.577 46.311 1.00 18.74 105 GLU L O 1
ATOM 2462 N N . ILE B 2 110 ? -6.096 54.148 45.492 1.00 18.55 106 ILE L N 1
ATOM 2463 C CA . ILE B 2 110 ? -6.158 54.769 44.180 1.00 18.39 106 ILE L CA 1
ATOM 2464 C C . ILE B 2 110 ? -7.417 55.632 44.079 1.00 18.30 106 ILE L C 1
ATOM 2465 O O . ILE B 2 110 ? -8.513 55.191 44.421 1.00 18.09 106 ILE L O 1
ATOM 2470 N N . LYS B 2 111 ? -7.232 56.869 43.628 1.00 18.25 107 LYS L N 1
ATOM 2471 C CA . LYS B 2 111 ? -8.336 57.757 43.308 1.00 18.36 107 LYS L CA 1
ATOM 2472 C C . LYS B 2 111 ? -8.615 57.734 41.803 1.00 18.01 107 LYS L C 1
ATOM 2473 O O . LYS B 2 111 ? -7.699 57.775 40.978 1.00 17.51 107 LYS L O 1
ATOM 2479 N N . ARG B 2 112 ? -9.897 57.633 41.466 1.00 17.67 108 ARG L N 1
ATOM 2480 C CA . ARG B 2 112 ? -10.353 57.545 40.085 1.00 17.16 108 ARG L CA 1
ATOM 2481 C C . ARG B 2 112 ? -11.683 58.289 39.931 1.00 17.23 108 ARG L C 1
ATOM 2482 O O . ARG B 2 112 ? -12.190 58.865 40.905 1.00 16.83 108 ARG L O 1
ATOM 2490 N N . ALA B 2 113 ? -12.233 58.285 38.715 1.00 16.84 109 ALA L N 1
ATOM 2491 C CA . ALA B 2 113 ? -13.518 58.925 38.443 1.00 17.25 109 ALA L CA 1
ATOM 2492 C C . ALA B 2 113 ? -14.660 58.114 39.034 1.00 17.37 109 ALA L C 1
ATOM 2493 O O . ALA B 2 113 ? -14.531 56.905 39.229 1.00 17.90 109 ALA L O 1
ATOM 2495 N N . ASP B 2 114 ? -15.779 58.781 39.307 1.00 17.52 110 ASP L N 1
ATOM 2496 C CA . ASP B 2 114 ? -16.989 58.121 39.789 1.00 17.38 110 ASP L CA 1
ATOM 2497 C C . ASP B 2 114 ? -17.378 56.899 38.957 1.00 16.72 110 ASP L C 1
ATOM 2498 O O . ASP B 2 114 ? -17.209 56.870 37.725 1.00 16.13 110 ASP L O 1
ATOM 2503 N N . ALA B 2 115 ? -17.877 55.883 39.658 1.00 16.10 111 ALA L N 1
ATOM 2504 C CA . ALA B 2 115 ? -18.445 54.692 39.041 1.00 15.94 111 ALA L CA 1
ATOM 2505 C C . ALA B 2 115 ? -19.716 54.313 39.799 1.00 15.93 111 ALA L C 1
ATOM 2506 O O . ALA B 2 115 ? -19.704 54.223 41.028 1.00 16.06 111 ALA L O 1
ATOM 2508 N N . ALA B 2 116 ? -20.804 54.105 39.063 1.00 15.68 112 ALA L N 1
ATOM 2509 C CA . ALA B 2 116 ? -22.091 53.747 39.651 1.00 15.93 112 ALA L CA 1
ATOM 2510 C C . ALA B 2 116 ? -22.142 52.260 40.001 1.00 15.81 112 ALA L C 1
ATOM 2511 O O . ALA B 2 116 ? -21.687 51.428 39.204 1.00 15.88 112 ALA L O 1
ATOM 2513 N N . PRO B 2 117 ? -22.690 51.912 41.191 1.00 15.19 113 PRO L N 1
ATOM 2514 C CA . PRO B 2 117 ? -22.768 50.493 41.529 1.00 15.04 113 PRO L CA 1
ATOM 2515 C C . PRO B 2 117 ? -23.788 49.751 40.662 1.00 14.96 113 PRO L C 1
ATOM 2516 O O . PRO B 2 117 ? -24.760 50.347 40.185 1.00 14.66 113 PRO L O 1
ATOM 2520 N N . THR B 2 118 ? -23.548 48.457 40.465 1.00 14.75 114 THR L N 1
ATOM 2521 C CA . THR B 2 118 ? -24.550 47.557 39.922 1.00 14.00 114 THR L CA 1
ATOM 2522 C C . THR B 2 118 ? -25.127 46.818 41.120 1.00 13.61 114 THR L C 1
ATOM 2523 O O . THR B 2 118 ? -24.391 46.199 41.877 1.00 13.94 114 THR L O 1
ATOM 2527 N N . VAL B 2 119 ? -26.445 46.914 41.303 1.00 13.57 115 VAL L N 1
ATOM 2528 C CA . VAL B 2 119 ? -27.110 46.426 42.509 1.00 13.06 115 VAL L CA 1
ATOM 2529 C C . VAL B 2 119 ? -28.009 45.226 42.184 1.00 13.57 115 VAL L C 1
ATOM 2530 O O . VAL B 2 119 ? -28.860 45.304 41.290 1.00 13.56 115 VAL L O 1
ATOM 2534 N N . SER B 2 120 ? -27.807 44.121 42.910 1.00 13.06 116 SER L N 1
ATOM 2535 C CA . SER B 2 120 ? -28.516 42.857 42.651 1.00 12.97 116 SER L CA 1
ATOM 2536 C C . SER B 2 120 ? -29.061 42.283 43.948 1.00 12.45 116 SER L C 1
ATOM 2537 O O . SER B 2 120 ? -28.319 42.128 44.910 1.00 12.28 116 SER L O 1
ATOM 2540 N N . ILE B 2 121 ? -30.353 41.968 43.972 1.00 12.90 117 ILE L N 1
ATOM 2541 C CA . ILE B 2 121 ? -30.971 41.332 45.142 1.00 13.06 117 ILE L CA 1
ATOM 2542 C C . ILE B 2 121 ? -31.293 39.855 44.859 1.00 13.27 117 ILE L C 1
ATOM 2543 O O . ILE B 2 121 ? -31.679 39.484 43.740 1.00 13.10 117 ILE L O 1
ATOM 2548 N N . PHE B 2 122 ? -31.139 39.024 45.882 1.00 14.06 118 PHE L N 1
ATOM 2549 C CA . PHE B 2 122 ? -31.364 37.581 45.763 1.00 15.33 118 PHE L CA 1
ATOM 2550 C C . PHE B 2 122 ? -32.204 37.076 46.929 1.00 16.39 118 PHE L C 1
ATOM 2551 O O . PHE B 2 122 ? -31.824 37.252 48.086 1.00 16.65 118 PHE L O 1
ATOM 2559 N N . PRO B 2 123 ? -33.357 36.455 46.624 1.00 17.64 119 PRO L N 1
ATOM 2560 C CA . PRO B 2 123 ? -34.213 35.818 47.635 1.00 18.72 119 PRO L CA 1
ATOM 2561 C C . PRO B 2 123 ? -33.523 34.604 48.260 1.00 19.79 119 PRO L C 1
ATOM 2562 O O . PRO B 2 123 ? -32.597 34.048 47.654 1.00 19.67 119 PRO L O 1
ATOM 2566 N N . PRO B 2 124 ? -33.966 34.185 49.463 1.00 20.73 120 PRO L N 1
ATOM 2567 C CA . PRO B 2 124 ? -33.536 32.897 50.021 1.00 21.42 120 PRO L CA 1
ATOM 2568 C C . PRO B 2 124 ? -33.667 31.775 48.989 1.00 22.26 120 PRO L C 1
ATOM 2569 O O . PRO B 2 124 ? -34.579 31.805 48.159 1.00 22.43 120 PRO L O 1
ATOM 2573 N N . SER B 2 125 ? -32.753 30.811 49.014 1.00 22.93 121 SER L N 1
ATOM 2574 C CA . SER B 2 125 ? -32.878 29.653 48.131 1.00 23.92 121 SER L CA 1
ATOM 2575 C C . SER B 2 125 ? -33.792 28.614 48.786 1.00 24.68 121 SER L C 1
ATOM 2576 O O . SER B 2 125 ? -33.918 28.587 50.017 1.00 24.44 121 SER L O 1
ATOM 2579 N N . SER B 2 126 ? -34.413 27.762 47.967 1.00 25.56 122 SER L N 1
ATOM 2580 C CA . SER B 2 126 ? -35.250 26.657 48.476 1.00 26.56 122 SER L CA 1
ATOM 2581 C C . SER B 2 126 ? -34.502 25.794 49.477 1.00 26.65 122 SER L C 1
ATOM 2582 O O . SER B 2 126 ? -35.065 25.414 50.509 1.00 26.46 122 SER L O 1
ATOM 2585 N N . GLU B 2 127 ? -33.238 25.490 49.162 1.00 26.95 123 GLU L N 1
ATOM 2586 C CA . GLU B 2 127 ? -32.378 24.659 50.014 1.00 27.32 123 GLU L CA 1
ATOM 2587 C C . GLU B 2 127 ? -32.231 25.180 51.441 1.00 26.92 123 GLU L C 1
ATOM 2588 O O . GLU B 2 127 ? -32.342 24.413 52.397 1.00 27.19 123 GLU L O 1
ATOM 2594 N N . GLN B 2 128 ? -31.977 26.480 51.579 1.00 26.59 124 GLN L N 1
ATOM 2595 C CA . GLN B 2 128 ? -31.861 27.100 52.887 1.00 26.16 124 GLN L CA 1
ATOM 2596 C C . GLN B 2 128 ? -33.226 27.147 53.575 1.00 26.91 124 GLN L C 1
ATOM 2597 O O . GLN B 2 128 ? -33.322 26.928 54.779 1.00 26.91 124 GLN L O 1
ATOM 2603 N N . LEU B 2 129 ? -34.278 27.430 52.811 1.00 27.76 125 LEU L N 1
ATOM 2604 C CA . LEU B 2 129 ? -35.632 27.414 53.372 1.00 28.76 125 LEU L CA 1
ATOM 2605 C C . LEU B 2 129 ? -35.987 26.053 53.968 1.00 29.70 125 LEU L C 1
ATOM 2606 O O . LEU B 2 129 ? -36.500 25.999 55.084 1.00 29.90 125 LEU L O 1
ATOM 2611 N N . THR B 2 130 ? -35.668 24.960 53.263 1.00 30.94 126 THR L N 1
ATOM 2612 C CA . THR B 2 130 ? -35.914 23.615 53.807 1.00 32.30 126 THR L CA 1
ATOM 2613 C C . THR B 2 130 ? -35.113 23.334 55.086 1.00 32.81 126 THR L C 1
ATOM 2614 O O . THR B 2 130 ? -35.479 22.446 55.864 1.00 33.23 126 THR L O 1
ATOM 2618 N N . SER B 2 131 ? -34.048 24.110 55.313 1.00 32.99 127 SER L N 1
ATOM 2619 C CA . SER B 2 131 ? -33.231 23.998 56.535 1.00 33.03 127 SER L CA 1
ATOM 2620 C C . SER B 2 131 ? -33.757 24.833 57.705 1.00 32.50 127 SER L C 1
ATOM 2621 O O . SER B 2 131 ? -33.285 24.674 58.833 1.00 32.72 127 SER L O 1
ATOM 2624 N N . GLY B 2 132 ? -34.700 25.739 57.434 1.00 31.97 128 GLY L N 1
ATOM 2625 C CA . GLY B 2 132 ? -35.301 26.579 58.480 1.00 30.86 128 GLY L CA 1
ATOM 2626 C C . GLY B 2 132 ? -34.789 28.012 58.584 1.00 30.14 128 GLY L C 1
ATOM 2627 O O . GLY B 2 132 ? -35.195 28.763 59.482 1.00 30.13 128 GLY L O 1
ATOM 2628 N N . GLY B 2 133 ? -33.900 28.398 57.670 1.00 29.24 129 GLY L N 1
ATOM 2629 C CA . GLY B 2 133 ? -33.373 29.764 57.642 1.00 27.67 129 GLY L CA 1
ATOM 2630 C C . GLY B 2 133 ? -33.675 30.490 56.348 1.00 26.38 129 GLY L C 1
ATOM 2631 O O . GLY B 2 133 ? -34.018 29.866 55.342 1.00 26.57 129 GLY L O 1
ATOM 2632 N N . ALA B 2 134 ? -33.551 31.814 56.378 1.00 24.99 130 ALA L N 1
ATOM 2633 C CA . ALA B 2 134 ? -33.832 32.646 55.211 1.00 23.70 130 ALA L CA 1
ATOM 2634 C C . ALA B 2 134 ? -32.876 33.828 55.138 1.00 22.62 130 ALA L C 1
ATOM 2635 O O . ALA B 2 134 ? -32.982 34.777 55.922 1.00 22.61 130 ALA L O 1
ATOM 2637 N N . SER B 2 135 ? -31.942 33.767 54.195 1.00 21.19 131 SER L N 1
ATOM 2638 C CA . SER B 2 135 ? -31.022 34.876 53.971 1.00 19.99 131 SER L CA 1
ATOM 2639 C C . SER B 2 135 ? -31.366 35.571 52.680 1.00 18.89 131 SER L C 1
ATOM 2640 O O . SER B 2 135 ? -31.569 34.926 51.649 1.00 18.65 131 SER L O 1
ATOM 2643 N N . VAL B 2 136 ? -31.451 36.892 52.749 1.00 18.03 132 VAL L N 1
ATOM 2644 C CA . VAL B 2 136 ? -31.635 37.697 51.559 1.00 17.39 132 VAL L CA 1
ATOM 2645 C C . VAL B 2 136 ? -30.344 38.440 51.310 1.00 16.81 132 VAL L C 1
ATOM 2646 O O . VAL B 2 136 ? -29.821 39.124 52.202 1.00 16.80 132 VAL L O 1
ATOM 2650 N N . VAL B 2 137 ? -29.848 38.317 50.084 1.00 16.59 133 VAL L N 1
ATOM 2651 C CA . VAL B 2 137 ? -28.523 38.820 49.740 1.00 16.34 133 VAL L CA 1
ATOM 2652 C C . VAL B 2 137 ? -28.624 39.944 48.729 1.00 16.07 133 VAL L C 1
ATOM 2653 O O . VAL B 2 137 ? -29.376 39.857 47.767 1.00 15.75 133 VAL L O 1
ATOM 2657 N N . CYS B 2 138 ? -27.880 41.011 48.984 1.00 16.27 134 CYS L N 1
ATOM 2658 C CA . CYS B 2 138 ? -27.768 42.111 48.055 1.00 15.87 134 CYS L CA 1
ATOM 2659 C C . CYS B 2 138 ? -26.286 42.415 47.718 1.00 15.57 134 CYS L C 1
ATOM 2660 O O . CYS B 2 138 ? -25.480 42.674 48.618 1.00 15.72 134 CYS L O 1
ATOM 2663 N N . PHE B 2 139 ? -25.945 42.367 46.424 1.00 15.11 135 PHE L N 1
ATOM 2664 C CA . PHE B 2 139 ? -24.628 42.787 45.928 1.00 14.34 135 PHE L CA 1
ATOM 2665 C C . PHE B 2 139 ? -24.685 44.192 45.348 1.00 13.84 135 PHE L C 1
ATOM 2666 O O . PHE B 2 139 ? -25.609 44.539 44.607 1.00 14.00 135 PHE L O 1
ATOM 2674 N N . LEU B 2 140 ? -23.682 44.992 45.689 1.00 12.68 136 LEU L N 1
ATOM 2675 C CA . LEU B 2 140 ? -23.548 46.343 45.173 1.00 12.17 136 LEU L CA 1
ATOM 2676 C C . LEU B 2 140 ? -22.115 46.453 44.640 1.00 11.71 136 LEU L C 1
ATOM 2677 O O . LEU B 2 140 ? -21.175 46.631 45.415 1.00 11.69 136 LEU L O 1
ATOM 2682 N N . ASN B 2 141 ? -21.965 46.309 43.323 1.00 11.70 137 ASN L N 1
ATOM 2683 C CA . ASN B 2 141 ? -20.663 45.985 42.712 1.00 11.62 137 ASN L CA 1
ATOM 2684 C C . ASN B 2 141 ? -20.046 47.078 41.854 1.00 12.00 137 ASN L C 1
ATOM 2685 O O . ASN B 2 141 ? -20.749 47.806 41.125 1.00 11.85 137 ASN L O 1
ATOM 2690 N N . ASN B 2 142 ? -18.715 47.156 41.934 1.00 12.33 138 ASN L N 1
ATOM 2691 C CA . ASN B 2 142 ? -17.896 48.055 41.124 1.00 12.38 138 ASN L CA 1
ATOM 2692 C C . ASN B 2 142 ? -18.321 49.521 41.147 1.00 12.22 138 ASN L C 1
ATOM 2693 O O . ASN B 2 142 ? -18.580 50.124 40.101 1.00 12.06 138 ASN L O 1
ATOM 2698 N N . PHE B 2 143 ? -18.372 50.089 42.342 1.00 12.36 139 PHE L N 1
ATOM 2699 C CA . PHE B 2 143 ? -18.635 51.531 42.490 1.00 12.98 139 PHE L CA 1
ATOM 2700 C C . PHE B 2 143 ? -17.440 52.369 42.935 1.00 12.85 139 PHE L C 1
ATOM 2701 O O . PHE B 2 143 ? -16.500 51.861 43.528 1.00 13.41 139 PHE L O 1
ATOM 2709 N N . TYR B 2 144 ? -17.508 53.669 42.659 1.00 13.20 140 TYR L N 1
ATOM 2710 C CA . TYR B 2 144 ? -16.515 54.623 43.147 1.00 13.92 140 TYR L CA 1
ATOM 2711 C C . TYR B 2 144 ? -17.153 56.005 43.261 1.00 14.14 140 TYR L C 1
ATOM 2712 O O . TYR B 2 144 ? -17.847 56.416 42.345 1.00 15.12 140 TYR L O 1
ATOM 2721 N N . PRO B 2 145 ? -16.912 56.735 44.368 1.00 15.01 141 PRO L N 1
ATOM 2722 C CA . PRO B 2 145 ? -16.043 56.393 45.504 1.00 15.47 141 PRO L CA 1
ATOM 2723 C C . PRO B 2 145 ? -16.642 55.365 46.459 1.00 16.26 141 PRO L C 1
ATOM 2724 O O . PRO B 2 145 ? -17.784 54.893 46.250 1.00 15.54 141 PRO L O 1
ATOM 2728 N N . LYS B 2 146 ? -15.861 55.021 47.486 1.00 16.96 142 LYS L N 1
ATOM 2729 C CA . LYS B 2 146 ? -16.222 53.972 48.439 1.00 18.97 142 LYS L CA 1
ATOM 2730 C C . LYS B 2 146 ? -17.464 54.321 49.267 1.00 19.00 142 LYS L C 1
ATOM 2731 O O . LYS B 2 146 ? -18.099 53.447 49.863 1.00 19.96 142 LYS L O 1
ATOM 2737 N N . ASP B 2 147 ? -17.807 55.597 49.280 1.00 19.09 143 ASP L N 1
ATOM 2738 C CA . ASP B 2 147 ? -18.908 56.103 50.075 1.00 19.21 143 ASP L CA 1
ATOM 2739 C C . ASP B 2 147 ? -20.275 55.601 49.570 1.00 18.49 143 ASP L C 1
ATOM 2740 O O . ASP B 2 147 ? -20.713 55.949 48.475 1.00 17.86 143 ASP L O 1
ATOM 2745 N N . ILE B 2 148 ? -20.917 54.761 50.381 1.00 18.54 144 ILE L N 1
ATOM 2746 C CA . ILE B 2 148 ? -22.225 54.156 50.071 1.00 18.24 144 ILE L CA 1
ATOM 2747 C C . ILE B 2 148 ? -23.015 53.915 51.361 1.00 18.56 144 ILE L C 1
ATOM 2748 O O . ILE B 2 148 ? -22.426 53.753 52.429 1.00 18.63 144 ILE L O 1
ATOM 2753 N N . ASN B 2 149 ? -24.343 53.910 51.263 1.00 18.69 145 ASN L N 1
ATOM 2754 C CA . ASN B 2 149 ? -25.197 53.596 52.398 1.00 19.48 145 ASN L CA 1
ATOM 2755 C C . ASN B 2 149 ? -26.320 52.650 51.977 1.00 19.28 145 ASN L C 1
ATOM 2756 O O . ASN B 2 149 ? -26.995 52.892 50.986 1.00 19.24 145 ASN L O 1
ATOM 2761 N N . VAL B 2 150 ? -26.492 51.558 52.713 1.00 19.51 146 VAL L N 1
ATOM 2762 C CA . VAL B 2 150 ? -27.468 50.534 52.343 1.00 20.10 146 VAL L CA 1
ATOM 2763 C C . VAL B 2 150 ? -28.542 50.393 53.419 1.00 20.49 146 VAL L C 1
ATOM 2764 O O . VAL B 2 150 ? -28.222 50.326 54.612 1.00 20.22 146 VAL L O 1
ATOM 2768 N N . LYS B 2 151 ? -29.805 50.363 52.979 1.00 21.14 147 LYS L N 1
ATOM 2769 C CA . LYS B 2 151 ? -30.977 50.141 53.848 1.00 21.87 147 LYS L CA 1
ATOM 2770 C C . LYS B 2 151 ? -31.759 48.927 53.390 1.00 21.42 147 LYS L C 1
ATOM 2771 O O . LYS B 2 151 ? -32.005 48.752 52.186 1.00 21.64 147 LYS L O 1
ATOM 2777 N N . TRP B 2 152 ? -32.158 48.097 54.352 1.00 21.14 148 TRP L N 1
ATOM 2778 C CA . TRP B 2 152 ? -33.090 47.005 54.094 1.00 20.63 148 TRP L CA 1
ATOM 2779 C C . TRP B 2 152 ? -34.509 47.422 54.483 1.00 20.90 148 TRP L C 1
ATOM 2780 O O . TRP B 2 152 ? -34.717 48.050 55.519 1.00 20.39 148 TRP L O 1
ATOM 2791 N N . LYS B 2 153 ? -35.469 47.086 53.626 1.00 20.98 149 LYS L N 1
ATOM 2792 C CA . LYS B 2 153 ? -36.868 47.335 53.899 1.00 21.38 149 LYS L CA 1
ATOM 2793 C C . LYS B 2 153 ? -37.650 46.040 53.802 1.00 21.92 149 LYS L C 1
ATOM 2794 O O . LYS B 2 153 ? -37.445 45.247 52.874 1.00 21.94 149 LYS L O 1
ATOM 2800 N N . ILE B 2 154 ? -38.495 45.811 54.805 1.00 22.09 150 ILE L N 1
ATOM 2801 C CA . ILE B 2 154 ? -39.404 44.667 54.824 1.00 22.33 150 ILE L CA 1
ATOM 2802 C C . ILE B 2 154 ? -40.822 45.232 54.877 1.00 22.39 150 ILE L C 1
ATOM 2803 O O . ILE B 2 154 ? -41.175 45.926 55.835 1.00 22.29 150 ILE L O 1
ATOM 2808 N N . ASP B 2 155 ? -41.610 44.945 53.840 1.00 22.92 151 ASP L N 1
ATOM 2809 C CA . ASP B 2 155 ? -42.971 45.499 53.670 1.00 23.89 151 ASP L CA 1
ATOM 2810 C C . ASP B 2 155 ? -43.009 47.031 53.845 1.00 24.66 151 ASP L C 1
ATOM 2811 O O . ASP B 2 155 ? -43.918 47.569 54.482 1.00 25.06 151 ASP L O 1
ATOM 2816 N N . GLY B 2 156 ? -41.999 47.713 53.296 1.00 25.42 152 GLY L N 1
ATOM 2817 C CA . GLY B 2 156 ? -41.888 49.170 53.377 1.00 26.49 152 GLY L CA 1
ATOM 2818 C C . GLY B 2 156 ? -41.289 49.752 54.649 1.00 27.47 152 GLY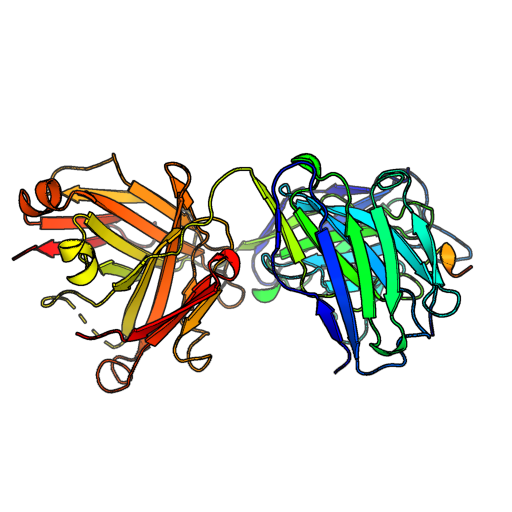 L C 1
ATOM 2819 O O . GLY B 2 156 ? -41.075 50.967 54.736 1.00 27.35 152 GLY L O 1
ATOM 2820 N N . SER B 2 157 ? -41.020 48.912 55.646 1.00 28.34 153 SER L N 1
ATOM 2821 C CA . SER B 2 157 ? -40.421 49.408 56.886 1.00 29.43 153 SER L CA 1
ATOM 2822 C C . SER B 2 157 ? -38.968 48.939 57.097 1.00 30.12 153 SER L C 1
ATOM 2823 O O . SER B 2 157 ? -38.631 47.765 56.882 1.00 29.83 153 SER L O 1
ATOM 2826 N N . GLU B 2 158 ? -38.121 49.885 57.504 1.00 30.89 154 GLU L N 1
ATOM 2827 C CA . GLU B 2 158 ? -36.684 49.679 57.594 1.00 32.03 154 GLU L CA 1
ATOM 2828 C C . GLU B 2 158 ? -36.302 48.668 58.663 1.00 32.39 154 GLU L C 1
ATOM 2829 O O . GLU B 2 158 ? -36.715 48.787 59.813 1.00 32.44 154 GLU L O 1
ATOM 2835 N N . ARG B 2 159 ? -35.507 47.679 58.263 1.00 32.87 155 ARG L N 1
ATOM 2836 C CA . ARG B 2 159 ? -35.037 46.629 59.151 1.00 33.61 155 ARG L CA 1
ATOM 2837 C C . ARG B 2 159 ? -33.543 46.796 59.416 1.00 33.65 155 ARG L C 1
ATOM 2838 O O . ARG B 2 159 ? -32.741 46.831 58.484 1.00 33.65 155 ARG L O 1
ATOM 2846 N N . GLN B 2 160 ? -33.169 46.888 60.686 1.00 33.84 156 GLN L N 1
ATOM 2847 C CA . GLN B 2 160 ? -31.761 47.051 61.038 1.00 33.99 156 GLN L CA 1
ATOM 2848 C C . GLN B 2 160 ? -31.092 45.785 61.569 1.00 33.42 156 GLN L C 1
ATOM 2849 O O . GLN B 2 160 ? -29.911 45.535 61.290 1.00 33.56 156 GLN L O 1
ATOM 2855 N N . ASN B 2 161 ? -31.849 44.979 62.305 1.00 32.59 157 ASN L N 1
ATOM 2856 C CA . ASN B 2 161 ? -31.290 43.790 62.951 1.00 32.07 157 ASN L CA 1
ATOM 2857 C C . ASN B 2 161 ? -31.133 42.595 62.015 1.00 30.86 157 ASN L C 1
ATOM 2858 O O . ASN B 2 161 ? -31.951 42.387 61.125 1.00 31.34 157 ASN L O 1
ATOM 2863 N N . GLY B 2 162 ? -30.070 41.823 62.216 1.00 29.61 158 GLY L N 1
ATOM 2864 C CA . GLY B 2 162 ? -29.802 40.643 61.400 1.00 27.90 158 GLY L CA 1
ATOM 2865 C C . GLY B 2 162 ? -29.231 40.978 60.033 1.00 26.74 158 GLY L C 1
ATOM 2866 O O . GLY B 2 162 ? -29.369 40.197 59.086 1.00 26.50 158 GLY L O 1
ATOM 2867 N N . VAL B 2 163 ? -28.600 42.143 59.927 1.00 25.69 159 VAL L N 1
ATOM 2868 C CA . VAL B 2 163 ? -27.924 42.545 58.697 1.00 24.95 159 VAL L CA 1
ATOM 2869 C C . VAL B 2 163 ? -26.421 42.504 58.907 1.00 24.65 159 VAL L C 1
ATOM 2870 O O . VAL B 2 163 ? -25.906 43.082 59.866 1.00 24.65 159 VAL L O 1
ATOM 2874 N N . LEU B 2 164 ? -25.721 41.810 58.015 1.00 24.05 160 LEU L N 1
ATOM 2875 C CA . LEU B 2 164 ? -24.261 41.810 58.034 1.00 23.55 160 LEU L CA 1
ATOM 2876 C C . LEU B 2 164 ? -23.704 42.250 56.683 1.00 22.58 160 LEU L C 1
ATOM 2877 O O . LEU B 2 164 ? -24.112 41.749 55.635 1.00 22.34 160 LEU L O 1
ATOM 2882 N N . ASN B 2 165 ? -22.782 43.203 56.736 1.00 21.62 161 ASN L N 1
ATOM 2883 C CA . ASN B 2 165 ? -22.161 43.796 55.556 1.00 21.28 161 ASN L CA 1
ATOM 2884 C C . ASN B 2 165 ? -20.691 43.417 55.419 1.00 21.39 161 ASN L C 1
ATOM 2885 O O . ASN B 2 165 ? -19.982 43.292 56.413 1.00 21.03 161 ASN L O 1
ATOM 2890 N N . SER B 2 166 ? -20.245 43.252 54.175 1.00 21.48 162 SER L N 1
ATOM 2891 C CA . SER B 2 166 ? -18.857 42.937 53.871 1.00 21.42 162 SER L CA 1
ATOM 2892 C C . SER B 2 166 ? -18.405 43.746 52.650 1.00 21.44 162 SER L C 1
ATOM 2893 O O . SER B 2 166 ? -19.208 44.050 51.767 1.00 21.47 162 SER L O 1
ATOM 2896 N N . TRP B 2 167 ? -17.116 44.082 52.612 1.00 21.32 163 TRP L N 1
ATOM 2897 C CA . TRP B 2 167 ? -16.543 44.915 51.558 1.00 21.20 163 TRP L CA 1
ATOM 2898 C C . TRP B 2 167 ? -15.284 44.267 50.979 1.00 20.36 163 TRP L C 1
ATOM 2899 O O . TRP B 2 167 ? -14.478 43.708 51.710 1.00 19.84 163 TRP L O 1
ATOM 2910 N N . THR B 2 168 ? -15.122 44.342 49.664 1.00 20.02 164 THR L N 1
ATOM 2911 C CA . THR B 2 168 ? -13.881 43.916 49.023 1.00 19.24 164 THR L CA 1
ATOM 2912 C C . THR B 2 168 ? -12.798 45.003 49.077 1.00 19.23 164 THR L C 1
ATOM 2913 O O . THR B 2 168 ? -13.083 46.202 49.188 1.00 18.59 164 THR L O 1
ATOM 2917 N N . ASP B 2 169 ? -11.550 44.561 48.983 1.00 19.15 165 ASP L N 1
ATOM 2918 C CA . ASP B 2 169 ? -10.430 45.452 48.760 1.00 18.86 165 ASP L CA 1
ATOM 2919 C C . ASP B 2 169 ? -10.571 46.078 47.377 1.00 18.47 165 ASP L C 1
ATOM 2920 O O . ASP B 2 169 ? -11.152 45.463 46.461 1.00 18.59 165 ASP L O 1
ATOM 2925 N N . GLN B 2 170 ? -10.060 47.300 47.238 1.00 17.60 166 GLN L N 1
ATOM 2926 C CA . GLN B 2 170 ? -10.083 48.024 45.972 1.00 16.90 166 GLN L CA 1
ATOM 2927 C C . GLN B 2 170 ? -9.584 47.144 44.825 1.00 16.77 166 GLN L C 1
ATOM 2928 O O . GLN B 2 170 ? -8.540 46.497 44.930 1.00 16.01 166 GLN L O 1
ATOM 2934 N N . ASP B 2 171 ? -10.356 47.129 43.742 1.00 16.53 167 ASP L N 1
ATOM 2935 C CA . ASP B 2 171 ? -10.131 46.245 42.614 1.00 16.39 167 ASP L CA 1
ATOM 2936 C C . ASP B 2 171 ? -8.846 46.581 41.837 1.00 16.60 167 ASP L C 1
ATOM 2937 O O . ASP B 2 171 ? -8.591 47.745 41.496 1.00 16.10 167 ASP L O 1
ATOM 2942 N N . SER B 2 172 ? -8.066 45.545 41.531 1.00 16.66 168 SER L N 1
ATOM 2943 C CA . SER B 2 172 ? -6.761 45.720 40.889 1.00 16.96 168 SER L CA 1
ATOM 2944 C C . SER B 2 172 ? -6.838 46.179 39.434 1.00 17.11 168 SER L C 1
ATOM 2945 O O . SER B 2 172 ? -5.817 46.600 38.869 1.00 17.21 168 SER L O 1
ATOM 2948 N N . LYS B 2 173 ? -8.028 46.112 38.830 1.00 17.10 169 LYS L N 1
ATOM 2949 C CA . LYS B 2 173 ? -8.178 46.484 37.422 1.00 17.55 169 LYS L CA 1
ATOM 2950 C C . LYS B 2 173 ? -8.955 47.759 37.092 1.00 17.45 169 LYS L C 1
ATOM 2951 O O . LYS B 2 173 ? -8.594 48.471 36.156 1.00 17.65 169 LYS L O 1
ATOM 2957 N N . ASP B 2 174 ? -10.026 48.035 37.833 1.00 17.64 170 ASP L N 1
ATOM 2958 C CA . ASP B 2 174 ? -10.829 49.237 37.594 1.00 17.51 170 ASP L CA 1
ATOM 2959 C C . ASP B 2 174 ? -10.836 50.202 38.788 1.00 17.34 170 ASP L C 1
ATOM 2960 O O . ASP B 2 174 ? -11.432 51.278 38.715 1.00 17.66 170 ASP L O 1
ATOM 2965 N N . SER B 2 175 ? -10.156 49.805 39.866 1.00 17.00 171 SER L N 1
ATOM 2966 C CA . SER B 2 175 ? -10.014 50.598 41.106 1.00 16.77 171 SER L CA 1
ATOM 2967 C C . SER B 2 175 ? -11.345 50.925 41.818 1.00 16.20 171 SER L C 1
ATOM 2968 O O . SER B 2 175 ? -11.436 51.871 42.614 1.00 15.88 171 SER L O 1
ATOM 2971 N N . THR B 2 176 ? -12.363 50.116 41.546 1.00 15.52 172 THR L N 1
ATOM 2972 C CA . THR B 2 176 ? -13.649 50.266 42.210 1.00 14.93 172 THR L CA 1
ATOM 2973 C C . THR B 2 176 ? -13.713 49.390 43.461 1.00 15.05 172 THR L C 1
ATOM 2974 O O . THR B 2 176 ? -12.826 48.546 43.696 1.00 14.39 172 THR L O 1
ATOM 2978 N N . TYR B 2 177 ? -14.779 49.602 44.241 1.00 14.73 173 TYR L N 1
ATOM 2979 C CA . TYR B 2 177 ? -15.073 48.825 45.433 1.00 14.76 173 TYR L CA 1
ATOM 2980 C C . TYR B 2 177 ? -16.368 48.067 45.244 1.00 14.73 173 TYR L C 1
ATOM 2981 O O . TYR B 2 177 ? -17.210 48.465 44.438 1.00 13.96 173 TYR L O 1
ATOM 2990 N N . SER B 2 178 ? -16.524 46.977 45.993 1.00 14.81 174 SER L N 1
ATOM 2991 C CA . SER B 2 178 ? -17.772 46.224 45.987 1.00 15.41 174 SER L CA 1
ATOM 2992 C C . SER B 2 178 ? -18.250 45.941 47.401 1.00 16.19 174 SER L C 1
ATOM 2993 O O . SER B 2 178 ? -17.451 45.885 48.335 1.00 16.01 174 SER L O 1
ATOM 2996 N N . MET B 2 179 ? -19.559 45.770 47.547 1.00 16.67 175 MET L N 1
ATOM 2997 C CA . MET B 2 179 ? -20.151 45.518 48.846 1.00 18.00 175 MET L CA 1
ATOM 2998 C C . MET B 2 179 ? -21.224 44.429 48.770 1.00 17.94 175 MET L C 1
ATOM 2999 O O . MET B 2 179 ? -21.914 44.276 47.756 1.00 17.55 175 MET L O 1
ATOM 3004 N N . SER B 2 180 ? -21.322 43.662 49.847 1.00 18.11 176 SER L N 1
ATOM 3005 C CA . SER B 2 180 ? -22.326 42.635 49.982 1.00 19.32 176 SER L CA 1
ATOM 3006 C C . SER B 2 180 ? -23.099 42.893 51.275 1.00 19.30 176 SER L C 1
ATOM 3007 O O . SER B 2 180 ? -22.505 43.201 52.305 1.00 19.14 176 SER L O 1
ATOM 3010 N N . SER B 2 181 ? -24.424 42.799 51.211 1.00 19.46 177 SER L N 1
ATOM 3011 C CA . SER B 2 181 ? -25.275 43.034 52.383 1.00 19.39 177 SER L CA 1
ATOM 3012 C C . SER B 2 181 ? -26.221 41.844 52.529 1.00 19.56 177 SER L C 1
ATOM 3013 O O . SER B 2 181 ? -26.939 41.497 51.598 1.00 20.08 177 SER L O 1
ATOM 3016 N N . THR B 2 182 ? -26.178 41.185 53.676 1.00 19.72 178 THR L N 1
ATOM 3017 C CA . THR B 2 182 ? -26.960 39.969 53.874 1.00 19.80 178 THR L CA 1
ATOM 3018 C C . THR B 2 182 ? -27.880 40.128 55.076 1.00 20.15 178 THR L C 1
ATOM 3019 O O . THR B 2 182 ? -27.429 40.416 56.187 1.00 20.26 178 THR L O 1
ATOM 3023 N N . LEU B 2 183 ? -29.174 39.967 54.820 1.00 20.24 179 LEU L N 1
ATOM 3024 C CA . LEU B 2 183 ? -30.189 40.035 55.854 1.00 20.22 179 LEU L CA 1
ATOM 3025 C C . LEU B 2 183 ? -30.638 38.608 56.157 1.00 20.78 179 LEU L C 1
ATOM 3026 O O . LEU B 2 183 ? -31.121 37.896 55.278 1.00 20.42 179 LEU L O 1
ATOM 3031 N N . THR B 2 184 ? -30.427 38.181 57.398 1.00 21.81 180 THR L N 1
ATOM 3032 C CA . THR B 2 184 ? -30.785 36.828 57.809 1.00 22.90 180 THR L CA 1
ATOM 3033 C C . THR B 2 184 ? -31.984 36.849 58.764 1.00 23.57 180 THR L C 1
ATOM 3034 O O . THR B 2 184 ? -31.995 37.585 59.759 1.00 23.67 180 THR L O 1
ATOM 3038 N N . LEU B 2 185 ? -32.991 36.049 58.418 1.00 24.38 181 LEU L N 1
ATOM 3039 C CA . LEU B 2 185 ? -34.188 35.842 59.232 1.00 25.41 181 LEU L CA 1
ATOM 3040 C C . LEU B 2 185 ? -34.398 34.349 59.448 1.00 25.86 181 LEU L C 1
ATOM 3041 O O . LEU B 2 185 ? -33.828 33.527 58.726 1.00 26.44 181 LEU L O 1
ATOM 3046 N N . THR B 2 186 ? -35.224 33.995 60.431 1.00 26.71 182 THR L N 1
ATOM 3047 C CA . THR B 2 186 ? -35.802 32.640 60.491 1.00 27.20 182 THR L CA 1
ATOM 3048 C C . THR B 2 186 ? -36.800 32.507 59.340 1.00 27.22 182 THR L C 1
ATOM 3049 O O . THR B 2 186 ? -37.351 33.511 58.888 1.00 26.98 182 THR L O 1
ATOM 3053 N N . LYS B 2 187 ? -37.016 31.282 58.860 1.00 27.64 183 LYS L N 1
ATOM 3054 C CA . LYS B 2 187 ? -38.029 31.002 57.836 1.00 28.72 183 LYS L CA 1
ATOM 3055 C C . LYS B 2 187 ? -39.419 31.544 58.229 1.00 28.73 183 LYS L C 1
ATOM 3056 O O . LYS B 2 187 ? -40.107 32.165 57.406 1.00 28.46 183 LYS L O 1
ATOM 3062 N N . ASP B 2 188 ? -39.809 31.313 59.484 1.00 28.99 184 ASP L N 1
ATOM 3063 C CA . ASP B 2 188 ? -41.092 31.781 60.014 1.00 29.62 184 ASP L CA 1
ATOM 3064 C C . ASP B 2 188 ? -41.251 33.292 59.880 1.00 29.21 184 ASP L C 1
ATOM 3065 O O . ASP B 2 188 ? -42.251 33.770 59.332 1.00 29.00 184 ASP L O 1
ATOM 3070 N N . GLU B 2 189 ? -40.247 34.035 60.355 1.00 29.30 185 GLU L N 1
ATOM 3071 C CA . GLU B 2 189 ? -40.219 35.500 60.226 1.00 29.27 185 GLU L CA 1
ATOM 3072 C C . GLU B 2 189 ? -40.261 35.930 58.755 1.00 28.35 185 GLU L C 1
ATOM 3073 O O . GLU B 2 189 ? -40.973 36.881 58.400 1.00 28.19 185 GLU L O 1
ATOM 3079 N N . TYR B 2 190 ? -39.515 35.210 57.912 1.00 27.14 186 TYR L N 1
ATOM 3080 C CA . TYR B 2 190 ? -39.452 35.490 56.476 1.00 26.09 186 TYR L CA 1
ATOM 3081 C C . TYR B 2 190 ? -40.810 35.347 55.784 1.00 26.20 186 TYR L C 1
ATOM 3082 O O . TYR B 2 190 ? -41.167 36.180 54.957 1.00 25.83 186 TYR L O 1
ATOM 3091 N N . GLU B 2 191 ? -41.549 34.286 56.115 1.00 27.07 187 GLU L N 1
ATOM 3092 C CA . GLU B 2 191 ? -42.855 34.011 55.479 1.00 28.06 187 GLU L CA 1
ATOM 3093 C C . GLU B 2 191 ? -44.004 34.903 55.973 1.00 27.47 187 GLU L C 1
ATOM 3094 O O . GLU B 2 191 ? -45.103 34.850 55.422 1.00 27.41 187 GLU L O 1
ATOM 3100 N N . ARG B 2 192 ? -43.744 35.716 56.999 1.00 27.37 188 ARG L N 1
ATOM 3101 C CA . ARG B 2 192 ? -44.740 36.648 57.547 1.00 27.26 188 ARG L CA 1
ATOM 3102 C C . ARG B 2 192 ? -44.778 37.991 56.813 1.00 26.83 188 ARG L C 1
ATOM 3103 O O . ARG B 2 192 ? -45.541 38.898 57.180 1.00 26.56 188 ARG L O 1
ATOM 3111 N N . HIS B 2 193 ? -43.942 38.110 55.785 1.00 25.96 189 HIS L N 1
ATOM 3112 C CA . HIS B 2 193 ? -43.817 39.330 55.014 1.00 25.38 189 HIS L CA 1
ATOM 3113 C C . HIS B 2 193 ? -43.618 38.982 53.555 1.00 25.28 189 HIS L C 1
ATOM 3114 O O . HIS B 2 193 ? -43.205 37.861 53.232 1.00 25.22 189 HIS L O 1
ATOM 3121 N N . ASN B 2 194 ? -43.907 39.939 52.675 1.00 25.05 190 ASN L N 1
ATOM 3122 C CA . ASN B 2 194 ? -43.941 39.662 51.240 1.00 25.03 190 ASN L CA 1
ATOM 3123 C C . ASN B 2 194 ? -42.941 40.446 50.386 1.00 24.66 190 ASN L C 1
ATOM 3124 O O . ASN B 2 194 ? -42.414 39.915 49.413 1.00 24.89 190 ASN L O 1
ATOM 3129 N N . SER B 2 195 ? -42.693 41.708 50.721 1.00 24.04 191 SER L N 1
ATOM 3130 C CA . SER B 2 195 ? -41.791 42.514 49.903 1.00 23.28 191 SER L CA 1
ATOM 3131 C C . SER B 2 195 ? -40.481 42.815 50.628 1.00 22.70 191 SER L C 1
ATOM 3132 O O . SER B 2 195 ? -40.467 43.212 51.797 1.00 22.76 191 SER L O 1
ATOM 3135 N N . TYR B 2 196 ? -39.382 42.593 49.916 1.00 21.95 192 TYR L N 1
ATOM 3136 C CA . TYR B 2 196 ? -38.048 42.770 50.460 1.00 21.10 192 TYR L CA 1
ATOM 3137 C C . TYR B 2 196 ? -37.256 43.683 49.553 1.00 20.90 192 TYR L C 1
ATOM 3138 O O . TYR B 2 196 ? -37.151 43.432 48.354 1.00 20.68 192 TYR L O 1
ATOM 3147 N N . THR B 2 197 ? -36.708 44.744 50.138 1.00 20.56 193 THR L N 1
ATOM 3148 C CA . THR B 2 197 ? -36.004 45.772 49.381 1.00 20.25 193 THR L CA 1
ATOM 3149 C C . THR B 2 197 ? -34.577 46.002 49.895 1.00 19.88 193 THR L C 1
ATOM 3150 O O . THR B 2 197 ? -34.335 46.147 51.092 1.00 19.24 193 THR L O 1
ATOM 3154 N N . CYS B 2 198 ? -33.640 46.021 48.961 1.00 19.99 194 CYS L N 1
ATOM 3155 C CA . CYS B 2 198 ? -32.308 46.521 49.213 1.00 19.83 194 CYS L CA 1
ATOM 3156 C C . CYS B 2 198 ? -32.257 47.912 48.584 1.00 19.79 194 CYS L C 1
ATOM 3157 O O . CYS B 2 198 ? -32.410 48.061 47.364 1.00 19.70 194 CYS L O 1
ATOM 3160 N N . GLU B 2 199 ? -32.063 48.931 49.420 1.00 19.77 195 GLU L N 1
ATOM 3161 C CA . GLU B 2 199 ? -32.058 50.324 48.962 1.00 20.39 195 GLU L CA 1
ATOM 3162 C C . GLU B 2 199 ? -30.723 51.012 49.253 1.00 19.69 195 GLU L C 1
ATOM 3163 O O . GLU B 2 199 ? -30.279 51.066 50.405 1.00 19.75 195 GLU L O 1
ATOM 3169 N N . ALA B 2 200 ? -30.091 51.543 48.208 1.00 19.17 196 ALA L N 1
ATOM 3170 C CA . ALA B 2 200 ? -28.779 52.167 48.345 1.00 18.29 196 ALA L CA 1
ATOM 3171 C C . ALA B 2 200 ? -28.733 53.602 47.873 1.00 17.95 196 ALA L C 1
ATOM 3172 O O . ALA B 2 200 ? -29.324 53.961 46.852 1.00 17.30 196 ALA L O 1
ATOM 3174 N N . THR B 2 201 ? -27.997 54.426 48.608 1.00 17.75 197 THR L N 1
ATOM 3175 C CA . THR B 2 201 ? -27.599 55.720 48.082 1.00 17.41 197 THR L CA 1
ATOM 3176 C C . THR B 2 201 ? -26.111 55.675 47.733 1.00 17.25 197 THR L C 1
ATOM 3177 O O . THR B 2 201 ? -25.287 55.224 48.535 1.00 17.71 197 THR L O 1
ATOM 3181 N N . HIS B 2 202 ? -25.803 56.116 46.517 1.00 16.82 198 HIS L N 1
ATOM 3182 C CA . HIS B 2 202 ? -24.443 56.400 46.056 1.00 16.29 198 HIS L CA 1
ATOM 3183 C C . HIS B 2 202 ? -24.494 57.722 45.292 1.00 16.44 198 HIS L C 1
ATOM 3184 O O . HIS B 2 202 ? -25.525 58.039 44.687 1.00 16.32 198 HIS L O 1
ATOM 3191 N N . LYS B 2 203 ? -23.401 58.491 45.316 1.00 16.12 199 LYS L N 1
ATOM 3192 C CA . LYS B 2 203 ? -23.409 59.860 44.797 1.00 16.19 199 LYS L CA 1
ATOM 3193 C C . LYS B 2 203 ? -23.695 59.978 43.297 1.00 16.62 199 LYS L C 1
ATOM 3194 O O . LYS B 2 203 ? -24.051 61.064 42.805 1.00 15.85 199 LYS L O 1
ATOM 3200 N N . THR B 2 204 ? -23.545 58.855 42.592 1.00 16.83 200 THR L N 1
ATOM 3201 C CA . THR B 2 204 ? -23.737 58.772 41.147 1.00 17.28 200 THR L CA 1
ATOM 3202 C C . THR B 2 204 ? -25.210 58.754 40.728 1.00 18.33 200 THR L C 1
ATOM 3203 O O . THR B 2 204 ? -25.516 58.785 39.531 1.00 18.06 200 THR L O 1
ATOM 3207 N N . SER B 2 205 ? -26.107 58.694 41.713 1.00 19.28 201 SER L N 1
ATOM 3208 C CA . SER B 2 205 ? -27.552 58.672 41.470 1.00 20.73 201 SER L CA 1
ATOM 3209 C C . SER B 2 205 ? -28.267 59.752 42.293 1.00 21.00 201 SER L C 1
ATOM 3210 O O . SER B 2 205 ? -27.921 59.981 43.457 1.00 20.55 201 SER L O 1
ATOM 3213 N N . THR B 2 206 ? -29.242 60.430 41.674 1.00 21.66 202 THR L N 1
ATOM 3214 C CA . THR B 2 206 ? -29.972 61.527 42.340 1.00 22.09 202 THR L CA 1
ATOM 3215 C C . THR B 2 206 ? -31.017 61.003 43.318 1.00 22.08 202 THR L C 1
ATOM 3216 O O . THR B 2 206 ? -31.414 61.701 44.251 1.00 22.43 202 THR L O 1
ATOM 3220 N N . SER B 2 207 ? -31.457 59.773 43.088 1.00 21.84 203 SER L N 1
ATOM 3221 C CA . SER B 2 207 ? -32.405 59.105 43.953 1.00 21.88 203 SER L CA 1
ATOM 3222 C C . SER B 2 207 ? -31.766 57.828 44.488 1.00 21.54 203 SER L C 1
ATOM 3223 O O . SER B 2 207 ? -30.752 57.378 43.951 1.00 21.54 203 SER L O 1
ATOM 3226 N N . PRO B 2 208 ? -32.342 57.241 45.556 1.00 21.28 204 PRO L N 1
ATOM 3227 C CA . PRO B 2 208 ? -31.882 55.919 45.963 1.00 20.91 204 PRO L CA 1
ATOM 3228 C C . PRO B 2 208 ? -32.050 54.856 44.875 1.00 21.14 204 PRO L C 1
ATOM 3229 O O . PRO B 2 208 ? -32.923 54.964 43.996 1.00 20.85 204 PRO L O 1
ATOM 3233 N N . ILE B 2 209 ? -31.175 53.857 44.940 1.00 20.90 205 ILE L N 1
ATOM 3234 C CA . ILE B 2 209 ? -31.191 52.720 44.055 1.00 21.12 205 ILE L CA 1
ATOM 3235 C C . ILE B 2 209 ? -31.930 51.616 44.793 1.00 21.53 205 ILE L C 1
ATOM 3236 O O . ILE B 2 209 ? -31.505 51.162 45.853 1.00 22.02 205 ILE L O 1
ATOM 3241 N N . VAL B 2 210 ? -33.041 51.197 44.212 1.00 21.58 206 VAL L N 1
ATOM 3242 C CA . VAL B 2 210 ? -33.978 50.301 44.854 1.00 21.90 206 VAL L CA 1
ATOM 3243 C C . VAL B 2 210 ? -33.958 48.978 44.079 1.00 22.12 206 VAL L C 1
ATOM 3244 O O . VAL B 2 210 ? -34.022 48.977 42.848 1.00 22.46 206 VAL L O 1
ATOM 3248 N N . LYS B 2 211 ? -33.800 47.870 44.798 1.00 22.14 207 LYS L N 1
ATOM 3249 C CA . LYS B 2 211 ? -33.971 46.534 44.236 1.00 22.20 207 LYS L CA 1
ATOM 3250 C C . LYS B 2 211 ? -34.849 45.761 45.197 1.00 22.48 207 LYS L C 1
ATOM 3251 O O . LYS B 2 211 ? -34.567 45.700 46.389 1.00 21.93 207 LYS L O 1
ATOM 3257 N N . SER B 2 212 ? -35.937 45.196 44.692 1.00 23.46 208 SER L N 1
ATOM 3258 C CA . SER B 2 212 ? -36.845 44.442 45.553 1.00 24.50 208 SER L CA 1
ATOM 3259 C C . SER B 2 212 ? -37.337 43.176 44.895 1.00 24.96 208 SER L C 1
ATOM 3260 O O . SER B 2 212 ? -37.234 43.012 43.687 1.00 25.01 208 SER L O 1
ATOM 3263 N N . PHE B 2 213 ? -37.841 42.262 45.711 1.00 26.10 209 PHE L N 1
ATOM 3264 C CA . PHE B 2 213 ? -38.659 41.167 45.209 1.00 26.90 209 PHE L CA 1
ATOM 3265 C C . PHE B 2 213 ? -39.860 40.960 46.130 1.00 28.07 209 PHE L C 1
ATOM 3266 O O . PHE B 2 213 ? -39.885 41.442 47.264 1.00 27.76 209 PHE L O 1
ATOM 3274 N N . ASN B 2 214 ? -40.858 40.253 45.617 1.00 29.95 210 ASN L N 1
ATOM 3275 C CA . ASN B 2 214 ? -41.977 39.790 46.416 1.00 31.72 210 ASN L CA 1
ATOM 3276 C C . ASN B 2 214 ? -41.854 38.283 46.622 1.00 32.61 210 ASN L C 1
ATOM 3277 O O . ASN B 2 214 ? -41.568 37.548 45.679 1.00 32.37 210 ASN L O 1
ATOM 3282 N N . ARG B 2 215 ? -42.046 37.831 47.859 1.00 34.13 211 ARG L N 1
ATOM 3283 C CA . ARG B 2 215 ? -41.978 36.404 48.185 1.00 35.87 211 ARG L CA 1
ATOM 3284 C C . ARG B 2 215 ? -42.995 35.573 47.371 1.00 37.18 211 ARG L C 1
ATOM 3285 O O . ARG B 2 215 ? -42.840 34.355 47.208 1.00 37.62 211 ARG L O 1
ATOM 3293 N N . ASN B 2 216 ? -44.017 36.257 46.855 1.00 38.82 212 ASN L N 1
ATOM 3294 C CA . ASN B 2 216 ? -45.036 35.683 45.969 1.00 40.38 212 ASN L CA 1
ATOM 3295 C C . ASN B 2 216 ? -44.483 34.901 44.758 1.00 40.91 212 ASN L C 1
ATOM 3296 O O . ASN B 2 216 ? -45.017 33.846 44.386 1.00 41.24 212 ASN L O 1
ATOM 3302 C CA . GLY C 3 1 ? 23.609 30.511 45.110 1.00 14.57 4 GLY P CA 1
ATOM 3303 C C . GLY C 3 1 ? 23.770 31.534 46.231 1.00 15.20 4 GLY P C 1
ATOM 3304 O O . GLY C 3 1 ? 24.779 32.254 46.289 1.00 15.55 4 GLY P O 1
ATOM 3305 N N . VAL C 3 2 ? 22.772 31.608 47.108 1.00 14.34 5 VAL P N 1
ATOM 3306 C CA . VAL C 3 2 ? 22.790 32.503 48.266 1.00 13.91 5 VAL P CA 1
ATOM 3307 C C . VAL C 3 2 ? 22.231 31.759 49.480 1.00 13.96 5 VAL P C 1
ATOM 3308 O O . VAL C 3 2 ? 21.041 31.463 49.540 1.00 13.73 5 VAL P O 1
ATOM 3312 N N . GLN C 3 3 ? 23.081 31.459 50.455 1.00 14.10 6 GLN P N 1
ATOM 3313 C CA . GLN C 3 3 ? 22.579 30.880 51.691 1.00 14.18 6 GLN P CA 1
ATOM 3314 C C . GLN C 3 3 ? 21.997 31.945 52.624 1.00 14.21 6 GLN P C 1
ATOM 3315 O O . GLN C 3 3 ? 20.769 32.085 52.730 1.00 14.22 6 GLN P O 1
ATOM 3321 N N . GLY C 3 4 ? 22.865 32.705 53.283 1.00 13.87 7 GLY P N 1
ATOM 3322 C CA . GLY C 3 4 ? 22.418 33.754 54.186 1.00 13.72 7 GLY P CA 1
ATOM 3323 C C . GLY C 3 4 ? 22.144 35.033 53.430 1.00 13.93 7 GLY P C 1
ATOM 3324 O O . GLY C 3 4 ? 22.966 35.478 52.623 1.00 13.32 7 GLY P O 1
ATOM 3325 N N . SER C 3 5 ? 20.971 35.620 53.687 1.00 13.81 8 SER P N 1
ATOM 3326 C CA . SER C 3 5 ? 20.626 36.899 53.095 1.00 13.09 8 SER P CA 1
ATOM 3327 C C . SER C 3 5 ? 21.320 38.031 53.853 1.00 13.15 8 SER P C 1
ATOM 3328 O O . SER C 3 5 ? 21.555 37.925 55.061 1.00 12.32 8 SER P O 1
ATOM 3331 N N . GLY C 3 6 ? 21.646 39.101 53.127 1.00 13.52 9 GLY P N 1
ATOM 3332 C CA . GLY C 3 6 ? 22.195 40.317 53.711 1.00 14.61 9 GLY P CA 1
ATOM 3333 C C . GLY C 3 6 ? 23.375 40.064 54.625 1.00 15.57 9 GLY P C 1
ATOM 3334 O O . GLY C 3 6 ? 24.340 39.417 54.224 1.00 15.98 9 GLY P O 1
ATOM 3335 N N . ALA C 3 7 ? 23.274 40.540 55.865 1.00 15.91 10 ALA P N 1
ATOM 3336 C CA . ALA C 3 7 ? 24.334 40.366 56.871 1.00 16.30 10 ALA P CA 1
ATOM 3337 C C . ALA C 3 7 ? 24.828 38.927 57.044 1.00 16.47 10 ALA P C 1
ATOM 3338 O O . ALA C 3 7 ? 26.001 38.708 57.329 1.00 17.24 10 ALA P O 1
ATOM 3340 N N . PHE C 3 8 ? 23.946 37.951 56.859 1.00 16.70 11 PHE P N 1
ATOM 3341 C CA . PHE C 3 8 ? 24.305 36.538 57.022 1.00 16.88 11 PHE P CA 1
ATOM 3342 C C . PHE C 3 8 ? 25.123 35.947 55.873 1.00 17.32 11 PHE P C 1
ATOM 3343 O O . PHE C 3 8 ? 25.709 34.869 56.023 1.00 17.28 11 PHE P O 1
ATOM 3351 N N . GLY C 3 9 ? 25.140 36.634 54.731 1.00 17.83 12 GLY P N 1
ATOM 3352 C CA . GLY C 3 9 ? 25.921 36.208 53.573 1.00 18.85 12 GLY P CA 1
ATOM 3353 C C . GLY C 3 9 ? 27.294 36.854 53.533 1.00 19.72 12 GLY P C 1
ATOM 3354 O O . GLY C 3 9 ? 28.021 36.725 52.537 1.00 20.15 12 GLY P O 1
ATOM 3355 N N . ARG C 3 10 ? 27.653 37.532 54.623 1.00 20.14 13 ARG P N 1
ATOM 3356 C CA . ARG C 3 10 ? 28.947 38.204 54.747 1.00 20.84 13 ARG P CA 1
ATOM 3357 C C . ARG C 3 10 ? 30.043 37.206 55.131 1.00 21.81 13 ARG P C 1
ATOM 3358 O O . ARG C 3 10 ? 30.982 36.994 54.357 1.00 22.65 13 ARG P O 1
ATOM 3366 N N . GLY C 3 11 ? 29.913 36.584 56.306 1.00 22.01 14 GLY P N 1
#